Protein AF-A0AAV2KTB4-F1 (afdb_monomer)

Radius of gyration: 33.76 Å; Cα contacts (8 Å, |Δi|>4): 643; chains: 1; bounding box: 72×91×112 Å

Sequence (584 aa):
MHESVMQESAPVVGITVAIVSSLINGSTFVLQKKGILRSREKGASYLTDAVWWSGTLTMVIGQIGNFVAYNIAPAVIVTPLGALGVLFGSVLASWVLHEHLETLGKLGCVLCCSGAVVLIIHSPKAETVTSQLQLEERLSDPVVILYASLVTVALLVLIFWLSPVHGSSNIMVYVSICSLFGSFTVPCSKGLGLVAQEAFKLLQGSLTPLVRVLDQAELTLSMGQDRGKYDFYIGLGLAISSSIFIGGSFILKKKGLLRLARKGSMRAGQGGHAYLKEWLWWAGLLSMGAGEGANFAAYAFAPATLVTPLGALSVLVSAVLSSYFLSERLNLHGKLGCLLSILGSTTMVIHAPKEEEIDSLEDMNRKLIDPGFLFFAALVIVVALIFIFVVGPRHGQTNIMVYITICSVIGALSVSCVKGLGIAIKEAIAGKSVLGVPLAWFLLFALVACVSTQINYLNKALDIFNTSIVTPIYYVFFTTSVLTCSAILFKEWEHMGTGDIIGTLSGFLTIIVGIFLLHAFKDVNVSWSNLAVSIRKEERVSANGTAAHASYELLRNESMDDADREAGLPFDSVSRRNGAIVSS

Structure (mmCIF, N/CA/C/O backbone):
data_AF-A0AAV2KTB4-F1
#
_entry.id   AF-A0AAV2KTB4-F1
#
loop_
_atom_site.group_PDB
_atom_site.id
_atom_site.type_symbol
_atom_site.label_atom_id
_atom_site.label_alt_id
_atom_site.label_comp_id
_atom_site.label_asym_id
_atom_site.label_entity_id
_atom_site.label_seq_id
_atom_site.pdbx_PDB_ins_code
_atom_site.Cartn_x
_atom_site.Cartn_y
_atom_site.Cartn_z
_atom_site.occupancy
_atom_site.B_iso_or_equiv
_atom_site.auth_seq_id
_atom_site.auth_comp_id
_atom_site.auth_asym_id
_atom_site.auth_atom_id
_atom_site.pdbx_PDB_model_num
ATOM 1 N N . MET A 1 1 ? -23.845 -15.237 35.080 1.00 36.03 1 MET A N 1
ATOM 2 C CA . MET A 1 1 ? -23.930 -16.528 34.355 1.00 36.03 1 MET A CA 1
ATOM 3 C C . MET A 1 1 ? -23.344 -16.445 32.946 1.00 36.03 1 MET A C 1
ATOM 5 O O . MET A 1 1 ? -22.489 -17.260 32.638 1.00 36.03 1 MET A O 1
ATOM 9 N N . HIS A 1 2 ? -23.723 -15.472 32.103 1.00 32.16 2 HIS A N 1
ATOM 10 C CA . HIS A 1 2 ? -23.107 -15.340 30.768 1.00 32.16 2 HIS A CA 1
ATOM 11 C C . HIS A 1 2 ? -21.596 -15.027 30.830 1.00 32.16 2 HIS A C 1
ATOM 13 O O . HIS A 1 2 ? -20.807 -15.711 30.185 1.00 32.16 2 HIS A O 1
ATOM 19 N N . GLU A 1 3 ? -21.179 -14.071 31.668 1.00 32.00 3 GLU A N 1
ATOM 20 C CA . GLU A 1 3 ? -19.757 -13.724 31.855 1.00 32.00 3 GLU A CA 1
ATOM 21 C C . GLU A 1 3 ? -18.931 -14.889 32.418 1.00 32.00 3 GLU A C 1
ATOM 23 O O . GLU A 1 3 ? -17.846 -15.170 31.920 1.00 32.00 3 GLU A O 1
ATOM 28 N N . SER A 1 4 ? -19.467 -15.630 33.395 1.00 32.00 4 SER A N 1
ATOM 29 C CA . SER A 1 4 ? -18.789 -16.799 33.973 1.00 32.00 4 SER A CA 1
ATOM 30 C C . SER A 1 4 ? -18.555 -17.909 32.939 1.00 32.00 4 SER A C 1
ATOM 32 O O . SER A 1 4 ? -17.475 -18.489 32.916 1.00 32.00 4 SER A O 1
ATOM 34 N N . VAL A 1 5 ? -19.509 -18.145 32.028 1.00 38.44 5 VAL A N 1
ATOM 35 C CA . VAL A 1 5 ? -19.331 -19.094 30.909 1.00 38.44 5 VAL A CA 1
ATOM 36 C C . VAL A 1 5 ? -18.302 -18.574 29.897 1.00 38.44 5 VAL A C 1
ATOM 38 O O . VAL A 1 5 ? -17.475 -19.343 29.408 1.00 38.44 5 VAL A O 1
ATOM 41 N N . MET A 1 6 ? -18.281 -17.266 29.609 1.00 37.16 6 MET A N 1
ATOM 42 C CA . MET A 1 6 ? -17.234 -16.688 28.757 1.00 37.16 6 MET A CA 1
ATOM 43 C C . MET A 1 6 ? -15.839 -16.844 29.378 1.00 37.16 6 MET A C 1
ATOM 45 O O . MET A 1 6 ? -14.891 -17.175 28.662 1.00 37.16 6 MET A O 1
ATOM 49 N N . GLN A 1 7 ? -15.711 -16.678 30.695 1.00 40.78 7 GLN A N 1
ATOM 50 C CA . GLN A 1 7 ? -14.428 -16.750 31.394 1.00 40.78 7 GLN A CA 1
ATOM 51 C C . GLN A 1 7 ? -13.862 -18.181 31.479 1.00 40.78 7 GLN A C 1
ATOM 53 O O . GLN A 1 7 ? -12.645 -18.347 31.396 1.00 40.78 7 GLN A O 1
ATOM 58 N N . GLU A 1 8 ? -14.710 -19.216 31.524 1.00 45.75 8 GLU A N 1
ATOM 59 C CA . GLU A 1 8 ? -14.285 -20.615 31.325 1.00 45.75 8 GLU A CA 1
ATOM 60 C C . GLU A 1 8 ? -13.939 -20.934 29.858 1.00 45.75 8 GLU A C 1
ATOM 62 O O . GLU A 1 8 ? -13.061 -21.756 29.591 1.00 45.75 8 GLU A O 1
ATOM 67 N N . SER A 1 9 ? -14.585 -20.275 28.888 1.00 52.56 9 SER A N 1
ATOM 68 C CA . SER A 1 9 ? -14.352 -20.538 27.459 1.00 52.56 9 SER A CA 1
ATOM 69 C C . SER A 1 9 ? -13.025 -19.977 26.926 1.00 52.56 9 SER A C 1
ATOM 71 O O . SER A 1 9 ? -12.420 -20.572 26.030 1.00 52.56 9 SER A O 1
ATOM 73 N N . ALA A 1 10 ? -12.537 -18.856 27.473 1.00 56.66 10 ALA A N 1
ATOM 74 C CA . ALA A 1 10 ? -11.379 -18.145 26.925 1.00 56.66 10 ALA A CA 1
ATOM 75 C C . ALA A 1 10 ? -10.089 -19.000 26.863 1.00 56.66 10 ALA A C 1
ATOM 77 O O . ALA A 1 10 ? -9.483 -19.051 25.788 1.00 56.66 10 ALA A O 1
ATOM 78 N N . PRO A 1 11 ? -9.685 -19.758 27.908 1.00 64.44 11 PRO A N 1
ATOM 79 C CA . PRO A 1 11 ? -8.524 -20.648 27.823 1.00 64.44 11 PRO A CA 1
ATOM 80 C C . PRO A 1 11 ? -8.657 -21.710 26.722 1.00 64.44 11 PRO A C 1
ATOM 82 O O . PRO A 1 11 ? -7.682 -21.995 26.026 1.00 64.44 11 PRO A O 1
ATOM 85 N N . VAL A 1 12 ? -9.861 -22.258 26.518 1.00 75.44 12 VAL A N 1
ATOM 86 C CA . VAL A 1 12 ? -10.141 -23.275 25.488 1.00 75.44 12 VAL A CA 1
ATOM 87 C C . VAL A 1 12 ? -10.003 -22.682 24.085 1.00 75.44 12 VAL A C 1
ATOM 89 O O . VAL A 1 12 ? -9.394 -23.304 23.212 1.00 75.44 12 VAL A O 1
ATOM 92 N N . VAL A 1 13 ? -10.486 -21.452 23.872 1.00 76.00 13 VAL A N 1
ATOM 93 C CA . VAL A 1 13 ? -10.283 -20.711 22.617 1.00 76.00 13 VAL A CA 1
ATOM 94 C C . VAL A 1 13 ? -8.792 -20.468 22.373 1.00 76.00 13 VAL A C 1
ATOM 96 O O . VAL A 1 13 ? -8.296 -20.794 21.296 1.00 76.00 13 VAL A O 1
ATOM 99 N N . GLY A 1 14 ? -8.047 -19.978 23.369 1.00 78.88 14 GLY A N 1
ATOM 100 C CA . GLY A 1 14 ? -6.607 -19.725 23.239 1.00 78.88 14 GLY A CA 1
ATOM 101 C C . GLY A 1 14 ? -5.788 -20.986 22.931 1.00 78.88 14 GLY A C 1
ATOM 102 O O . GLY A 1 14 ? -4.911 -20.950 22.070 1.00 78.88 14 GLY A O 1
ATOM 103 N N . ILE A 1 15 ? -6.118 -22.120 23.560 1.00 83.19 15 ILE A N 1
ATOM 104 C CA . ILE A 1 15 ? -5.516 -23.436 23.274 1.00 83.19 15 ILE A CA 1
ATOM 105 C C . ILE A 1 15 ? -5.865 -23.910 21.855 1.00 83.19 15 ILE A C 1
ATOM 107 O O . ILE A 1 15 ? -4.987 -24.367 21.124 1.00 83.19 15 ILE A O 1
ATOM 111 N N . THR A 1 16 ? -7.122 -23.761 21.429 1.00 84.31 16 THR A N 1
ATOM 112 C CA . THR A 1 16 ? -7.564 -24.152 20.079 1.00 84.31 16 THR A CA 1
ATOM 113 C C . THR A 1 16 ? -6.836 -23.338 19.007 1.00 84.31 16 THR A C 1
ATOM 115 O O . THR A 1 16 ? -6.309 -23.904 18.047 1.00 84.31 16 THR A O 1
ATOM 118 N N . VAL A 1 17 ? -6.723 -22.020 19.205 1.00 87.31 17 VAL A N 1
ATOM 119 C CA . VAL A 1 17 ? -5.948 -21.133 18.327 1.00 87.31 17 VAL A CA 1
ATOM 120 C C . VAL A 1 17 ? -4.466 -21.522 18.335 1.00 87.31 17 VAL A C 1
ATOM 122 O O . VAL A 1 17 ? -3.881 -21.601 17.257 1.00 87.31 17 VAL A O 1
ATOM 125 N N . ALA A 1 18 ? -3.864 -21.841 19.489 1.00 86.44 18 ALA A N 1
ATOM 126 C CA . ALA A 1 18 ? -2.470 -22.299 19.569 1.00 86.44 18 ALA A CA 1
ATOM 127 C C . ALA A 1 18 ? -2.216 -23.563 18.731 1.00 86.44 18 ALA A C 1
ATOM 129 O O . ALA A 1 18 ? -1.242 -23.621 17.979 1.00 86.44 18 ALA A O 1
ATOM 130 N N . ILE A 1 19 ? -3.103 -24.561 18.821 1.00 89.62 19 ILE A N 1
ATOM 131 C CA . ILE A 1 19 ? -2.994 -25.818 18.067 1.00 89.62 19 ILE A CA 1
ATOM 132 C C . ILE A 1 19 ? -3.086 -25.543 16.563 1.00 89.62 19 ILE A C 1
ATOM 134 O O . ILE A 1 19 ? -2.169 -25.896 15.822 1.00 89.62 19 ILE A O 1
ATOM 138 N N . VAL A 1 20 ? -4.146 -24.863 16.110 1.00 90.62 20 VAL A N 1
ATOM 139 C CA . VAL A 1 20 ? -4.354 -24.549 14.684 1.00 90.62 20 VAL A CA 1
ATOM 140 C C . VAL A 1 20 ? -3.180 -23.741 14.123 1.00 90.62 20 VAL A C 1
ATOM 142 O O . VAL A 1 20 ? -2.635 -24.081 13.074 1.00 90.62 20 VAL A O 1
ATOM 145 N N . SER A 1 21 ? -2.722 -22.730 14.859 1.00 90.12 21 SER A N 1
ATOM 146 C CA . SER A 1 21 ? -1.587 -21.880 14.476 1.00 90.12 21 SER A CA 1
ATOM 147 C C . SER A 1 21 ? -0.270 -22.655 14.418 1.00 90.12 21 SER A C 1
ATOM 149 O O . SER A 1 21 ? 0.555 -22.413 13.536 1.00 90.12 21 SER A O 1
ATOM 151 N N . SER A 1 22 ? -0.075 -23.632 15.305 1.00 90.31 22 SER A N 1
ATOM 152 C CA . SER A 1 22 ? 1.102 -24.507 15.299 1.00 90.31 22 SER A CA 1
ATOM 153 C C . SER A 1 22 ? 1.103 -25.450 14.094 1.00 90.31 22 SER A C 1
ATOM 155 O O . SER A 1 22 ? 2.125 -25.561 13.421 1.00 90.31 22 SER A O 1
ATOM 157 N N . LEU A 1 23 ? -0.039 -26.058 13.748 1.00 91.06 23 LEU A N 1
ATOM 158 C CA . LEU A 1 23 ? -0.185 -26.882 12.537 1.00 91.06 23 LEU A CA 1
ATOM 159 C C . LEU A 1 23 ? 0.066 -26.056 11.261 1.00 91.06 23 LEU A C 1
ATOM 161 O O . LEU A 1 23 ? 0.829 -26.470 10.386 1.00 91.06 23 LEU A O 1
ATOM 165 N N . ILE A 1 24 ? -0.499 -24.847 11.192 1.00 90.06 24 ILE A N 1
ATOM 166 C CA . ILE A 1 24 ? -0.257 -23.871 10.119 1.00 90.06 24 ILE A CA 1
ATOM 167 C C . ILE A 1 24 ? 1.250 -23.589 9.988 1.00 90.06 24 ILE A C 1
ATOM 169 O O . ILE A 1 24 ? 1.822 -23.830 8.922 1.00 90.06 24 ILE A O 1
ATOM 173 N N . ASN A 1 25 ? 1.926 -23.199 11.077 1.00 85.94 25 ASN A N 1
ATOM 174 C CA . ASN A 1 25 ? 3.379 -22.983 11.093 1.00 85.94 25 ASN A CA 1
ATOM 175 C C . ASN A 1 25 ? 4.188 -24.229 10.687 1.00 85.94 25 ASN A C 1
ATOM 177 O O . ASN A 1 25 ? 5.215 -24.095 10.026 1.00 85.94 25 ASN A O 1
ATOM 181 N N . GLY A 1 26 ? 3.731 -25.434 11.038 1.00 85.88 26 GLY A N 1
ATOM 182 C CA . GLY A 1 26 ? 4.361 -26.694 10.633 1.00 85.88 26 GLY A CA 1
ATOM 183 C C . GLY A 1 26 ? 4.418 -26.882 9.116 1.00 85.88 26 GLY A C 1
ATOM 184 O O . GLY A 1 26 ? 5.420 -27.352 8.576 1.00 85.88 26 GLY A O 1
ATOM 185 N N . SER A 1 27 ? 3.370 -26.456 8.406 1.00 89.25 27 SER A N 1
ATOM 186 C CA . SER A 1 27 ? 3.309 -26.563 6.943 1.00 89.25 27 SER A CA 1
ATOM 187 C C . SER A 1 27 ? 4.191 -25.554 6.194 1.00 89.25 27 SER A C 1
ATOM 189 O O . SER A 1 27 ? 4.636 -25.854 5.083 1.00 89.25 27 SER A O 1
ATOM 191 N N . THR A 1 28 ? 4.519 -24.409 6.809 1.00 89.06 28 THR A N 1
ATOM 192 C CA . THR A 1 28 ? 5.397 -23.357 6.256 1.00 89.06 28 THR A CA 1
ATOM 193 C C . THR A 1 28 ? 6.671 -23.924 5.642 1.00 89.06 28 THR A C 1
ATOM 195 O O . THR A 1 28 ? 6.952 -23.694 4.465 1.00 89.06 28 THR A O 1
ATOM 198 N N . PHE A 1 29 ? 7.441 -24.682 6.430 1.00 84.19 29 PHE A N 1
ATOM 199 C CA . PHE A 1 29 ? 8.761 -25.162 6.024 1.00 84.19 29 PHE A CA 1
ATOM 200 C C . PHE A 1 29 ? 8.671 -26.164 4.871 1.00 84.19 29 PHE A C 1
ATOM 202 O O . PHE A 1 29 ? 9.509 -26.147 3.970 1.00 84.19 29 PHE A O 1
ATOM 209 N N . VAL A 1 30 ? 7.620 -26.988 4.853 1.00 89.12 30 VAL A N 1
ATOM 210 C CA . VAL A 1 30 ? 7.353 -27.964 3.787 1.00 89.12 30 VAL A CA 1
ATOM 211 C C . VAL A 1 30 ? 7.011 -27.257 2.475 1.00 89.12 30 VAL A C 1
ATOM 213 O O . VAL A 1 30 ? 7.569 -27.590 1.429 1.00 89.12 30 VAL A O 1
ATOM 216 N N . LEU A 1 31 ? 6.143 -26.242 2.524 1.00 89.38 31 LEU A N 1
ATOM 217 C CA . LEU A 1 31 ? 5.753 -25.445 1.359 1.00 89.38 31 LEU A CA 1
ATOM 218 C C . LEU A 1 31 ? 6.930 -24.616 0.821 1.00 89.38 31 LEU A C 1
ATOM 220 O O . LEU A 1 31 ? 7.226 -24.678 -0.373 1.00 89.38 31 LEU A O 1
ATOM 224 N N . GLN A 1 32 ? 7.674 -23.923 1.688 1.00 89.25 32 GLN A N 1
ATOM 225 C CA . GLN A 1 32 ? 8.874 -23.181 1.288 1.00 89.25 32 GLN A CA 1
ATOM 226 C C . GLN A 1 32 ? 9.933 -24.105 0.666 1.00 89.25 32 GLN A C 1
ATOM 228 O O . GLN A 1 32 ? 10.462 -23.793 -0.402 1.00 89.25 32 GLN A O 1
ATOM 233 N N . LYS A 1 33 ? 10.193 -25.278 1.261 1.00 87.12 33 LYS A N 1
ATOM 234 C CA . LYS A 1 33 ? 11.114 -26.282 0.707 1.00 87.12 33 LYS A CA 1
ATOM 235 C C . LYS A 1 33 ? 10.634 -26.819 -0.646 1.00 87.12 33 LYS A C 1
ATOM 237 O O . LYS A 1 33 ? 11.439 -26.909 -1.571 1.00 87.12 33 LYS A O 1
ATOM 242 N N . LYS A 1 34 ? 9.329 -27.073 -0.819 1.00 89.19 34 LYS A N 1
ATOM 243 C CA . LYS A 1 34 ? 8.748 -27.470 -2.116 1.00 89.19 34 LYS A CA 1
ATOM 244 C C . LYS A 1 34 ? 8.902 -26.380 -3.176 1.00 89.19 34 LYS A C 1
ATOM 246 O O . LYS A 1 34 ? 9.284 -26.687 -4.300 1.00 89.19 34 LYS A O 1
ATOM 251 N N . GLY A 1 35 ? 8.656 -25.117 -2.826 1.00 86.69 35 GLY A N 1
ATOM 252 C CA . GLY A 1 35 ? 8.866 -23.978 -3.724 1.00 86.69 35 GLY A CA 1
ATOM 253 C C . GLY A 1 35 ? 10.329 -23.826 -4.157 1.00 86.69 35 GLY A C 1
ATOM 254 O O . GLY A 1 35 ? 10.598 -23.604 -5.336 1.00 86.69 35 GLY A O 1
ATOM 255 N N . ILE A 1 36 ? 11.281 -24.031 -3.239 1.00 87.12 36 ILE A N 1
ATOM 256 C CA . ILE A 1 36 ? 12.723 -24.027 -3.543 1.00 87.12 36 ILE A CA 1
ATOM 257 C C . ILE A 1 36 ? 13.093 -25.159 -4.513 1.00 87.12 36 ILE A C 1
ATOM 259 O O . ILE A 1 36 ? 13.778 -24.898 -5.501 1.00 87.12 36 ILE A O 1
ATOM 263 N N . LEU A 1 37 ? 12.623 -26.390 -4.278 1.00 88.25 37 LEU A N 1
ATOM 264 C CA . LEU A 1 37 ? 12.896 -27.535 -5.160 1.00 88.25 37 LEU A CA 1
ATOM 265 C C . LEU A 1 37 ? 12.306 -27.329 -6.563 1.00 88.25 37 LEU A C 1
ATOM 267 O O . LEU A 1 37 ? 13.050 -27.362 -7.541 1.00 88.25 37 LEU A O 1
ATOM 271 N N . ARG A 1 38 ? 11.013 -26.983 -6.656 1.00 88.31 38 ARG A N 1
ATOM 272 C CA . ARG A 1 38 ? 10.335 -26.684 -7.933 1.00 88.31 38 ARG A CA 1
ATOM 273 C C . ARG A 1 38 ? 10.994 -25.552 -8.708 1.00 88.31 38 ARG A C 1
ATOM 275 O O . ARG A 1 38 ? 10.940 -25.538 -9.933 1.00 88.31 38 ARG A O 1
ATOM 282 N N . SER A 1 39 ? 11.574 -24.573 -8.017 1.00 85.62 39 SER A N 1
ATOM 283 C CA . SER A 1 39 ? 12.272 -23.480 -8.690 1.00 85.62 39 SER A CA 1
ATOM 284 C C . SER A 1 39 ? 13.673 -23.880 -9.154 1.00 85.62 39 SER A C 1
ATOM 286 O O . SER A 1 39 ? 14.070 -23.533 -10.264 1.00 85.62 39 SER A O 1
ATOM 288 N N . ARG A 1 40 ? 14.380 -24.714 -8.377 1.00 85.38 40 ARG A N 1
ATOM 289 C CA . ARG A 1 40 ? 15.660 -25.316 -8.780 1.00 85.38 40 ARG A CA 1
ATOM 290 C C . ARG A 1 40 ? 15.515 -26.180 -10.037 1.00 85.38 40 ARG A C 1
ATOM 292 O O . ARG A 1 40 ? 16.352 -26.071 -10.925 1.00 85.38 40 ARG A O 1
ATOM 299 N N . GLU A 1 41 ? 14.446 -26.971 -10.139 1.00 86.69 41 GLU A N 1
ATOM 300 C CA . GLU A 1 41 ? 14.091 -27.751 -11.341 1.00 86.69 41 GLU A CA 1
ATOM 301 C C . GLU A 1 41 ? 13.897 -26.862 -12.582 1.00 86.69 41 GLU A C 1
ATOM 303 O O . GLU A 1 41 ? 14.319 -27.220 -13.678 1.00 86.69 41 GLU A O 1
ATOM 308 N N . LYS A 1 42 ? 13.301 -25.676 -12.408 1.00 84.75 42 LYS A N 1
ATOM 309 C CA . LYS A 1 42 ? 13.067 -24.684 -13.475 1.00 84.75 42 LYS A CA 1
ATOM 310 C C . LYS A 1 42 ? 14.290 -23.815 -13.801 1.00 84.75 42 LYS A C 1
ATOM 312 O O . LYS A 1 42 ? 14.187 -22.951 -14.667 1.00 84.75 42 LYS A O 1
ATOM 317 N N . GLY A 1 43 ? 15.399 -23.950 -13.068 1.00 83.00 43 GLY A N 1
ATOM 318 C CA . GLY A 1 43 ? 16.527 -23.009 -13.126 1.00 83.00 43 GLY A CA 1
ATOM 319 C C . GLY A 1 43 ? 16.181 -21.581 -12.667 1.00 83.00 43 GLY A C 1
ATOM 320 O O . GLY A 1 43 ? 16.896 -20.638 -13.000 1.00 83.00 43 GLY A O 1
ATOM 321 N N . ALA A 1 44 ? 15.081 -21.408 -11.930 1.00 78.06 44 ALA A N 1
ATOM 322 C CA . ALA A 1 44 ? 14.514 -20.119 -11.550 1.00 78.06 44 ALA A CA 1
ATOM 323 C C . ALA A 1 44 ? 14.775 -19.769 -10.070 1.00 78.06 44 ALA A C 1
ATOM 325 O O . ALA A 1 44 ? 15.316 -20.553 -9.287 1.00 78.06 44 ALA A O 1
ATOM 326 N N . SER A 1 45 ? 14.382 -18.557 -9.670 1.00 76.38 45 SER A N 1
ATOM 327 C CA . SER A 1 45 ? 14.442 -18.124 -8.271 1.00 76.38 45 SER A CA 1
ATOM 328 C C . SER A 1 45 ? 13.302 -18.707 -7.447 1.00 76.38 45 SER A C 1
ATOM 330 O O . SER A 1 45 ? 12.144 -18.655 -7.856 1.00 76.38 45 SER A O 1
ATOM 332 N N . TYR A 1 46 ? 13.569 -19.172 -6.228 1.00 75.62 46 TYR A N 1
ATOM 333 C CA . TYR A 1 46 ? 12.496 -19.559 -5.304 1.00 75.62 46 TYR A CA 1
ATOM 334 C C . TYR A 1 46 ? 11.526 -18.398 -4.998 1.00 75.62 46 TYR A C 1
ATOM 336 O O . TYR A 1 46 ? 10.363 -18.646 -4.704 1.00 75.62 46 TYR A O 1
ATOM 344 N N . LEU A 1 47 ? 11.959 -17.137 -5.157 1.00 80.44 47 LEU A N 1
ATOM 345 C CA . LEU A 1 47 ? 11.107 -15.948 -5.018 1.00 80.44 47 LEU A CA 1
ATOM 346 C C . LEU A 1 47 ? 10.081 -15.778 -6.152 1.00 80.44 47 LEU A C 1
ATOM 348 O O . LEU A 1 47 ? 9.218 -14.909 -6.038 1.00 80.44 47 LEU A O 1
ATOM 352 N N . THR A 1 48 ? 10.157 -16.556 -7.237 1.00 76.31 48 THR A N 1
ATOM 353 C CA . THR A 1 48 ? 9.145 -16.562 -8.309 1.00 76.31 48 THR A CA 1
ATOM 354 C C . THR A 1 48 ? 8.232 -17.792 -8.275 1.00 76.31 48 THR A C 1
ATOM 356 O O . THR A 1 48 ? 7.270 -17.839 -9.040 1.00 76.31 48 THR A O 1
ATOM 359 N N . ASP A 1 49 ? 8.459 -18.773 -7.388 1.00 84.06 49 ASP A N 1
ATOM 360 C CA . ASP A 1 49 ? 7.537 -19.907 -7.239 1.00 84.06 49 ASP A CA 1
ATOM 361 C C . ASP A 1 49 ? 6.423 -19.591 -6.232 1.00 84.06 49 ASP A C 1
ATOM 363 O O . ASP A 1 49 ? 6.665 -19.313 -5.054 1.00 84.06 49 ASP A O 1
ATOM 367 N N . ALA A 1 50 ? 5.174 -19.680 -6.692 1.00 85.69 50 ALA A N 1
ATOM 368 C CA . ALA A 1 50 ? 3.995 -19.392 -5.880 1.00 85.69 50 ALA A CA 1
ATOM 369 C C . ALA A 1 50 ? 3.872 -20.281 -4.626 1.00 85.69 50 ALA A C 1
ATOM 371 O O . ALA A 1 50 ? 3.270 -19.848 -3.648 1.00 85.69 50 ALA A O 1
ATOM 372 N N . VAL A 1 51 ? 4.463 -21.486 -4.608 1.00 88.25 51 VAL A N 1
ATOM 373 C CA . VAL A 1 51 ? 4.421 -22.386 -3.437 1.00 88.25 51 VAL A CA 1
ATOM 374 C C . VAL A 1 51 ? 5.391 -21.929 -2.339 1.00 88.25 51 VAL A C 1
ATOM 376 O O . VAL A 1 51 ? 5.128 -22.131 -1.153 1.00 88.25 51 VAL A O 1
ATOM 379 N N . TRP A 1 52 ? 6.481 -21.240 -2.700 1.00 91.25 52 TRP A N 1
ATOM 380 C CA . TRP A 1 52 ? 7.334 -20.594 -1.701 1.00 91.25 52 TRP A CA 1
ATOM 381 C C . TRP A 1 52 ? 6.591 -19.436 -1.027 1.00 91.25 52 TRP A C 1
ATOM 383 O O . TRP A 1 52 ? 6.548 -19.356 0.201 1.00 91.25 52 TRP A O 1
ATOM 393 N N . TRP A 1 53 ? 5.933 -18.588 -1.824 1.00 88.06 53 TRP A N 1
ATOM 394 C CA . TRP A 1 53 ? 5.110 -17.493 -1.307 1.00 88.06 53 TRP A CA 1
ATOM 395 C C . TRP A 1 53 ? 3.896 -17.970 -0.513 1.00 88.06 53 TRP A C 1
ATOM 397 O O . TRP A 1 53 ? 3.593 -17.355 0.507 1.00 88.06 53 TRP A O 1
ATOM 407 N N . SER A 1 54 ? 3.245 -19.075 -0.898 1.00 87.31 54 SER A N 1
ATOM 408 C CA . SER A 1 54 ? 2.162 -19.642 -0.089 1.00 87.31 54 SER A CA 1
ATOM 409 C C . SER A 1 54 ? 2.682 -20.082 1.278 1.00 87.31 54 SER A C 1
ATOM 411 O O . SER A 1 54 ? 2.086 -19.709 2.277 1.00 87.31 54 SER A O 1
ATOM 413 N N . GLY A 1 55 ? 3.836 -20.760 1.350 1.00 86.50 55 GLY A N 1
ATOM 414 C CA . GLY A 1 55 ? 4.475 -21.095 2.628 1.00 86.50 55 GLY A CA 1
ATOM 415 C C . GLY A 1 55 ? 4.806 -19.863 3.480 1.00 86.50 55 GLY A C 1
ATOM 416 O O . GLY A 1 55 ? 4.531 -19.850 4.676 1.00 86.50 55 GLY A O 1
ATOM 417 N N . THR A 1 56 ? 5.322 -18.794 2.869 1.00 85.25 56 THR A N 1
ATOM 418 C CA . THR A 1 56 ? 5.600 -17.519 3.557 1.00 85.25 56 THR A CA 1
ATOM 419 C C . THR A 1 56 ? 4.326 -16.822 4.060 1.00 85.25 56 THR A C 1
ATOM 421 O O . THR A 1 56 ? 4.324 -16.290 5.167 1.00 85.25 56 THR A O 1
ATOM 424 N N . LEU A 1 57 ? 3.219 -16.862 3.310 1.00 85.06 57 LEU A N 1
ATOM 425 C CA . LEU A 1 57 ? 1.917 -16.359 3.767 1.00 85.06 57 LEU A CA 1
ATOM 426 C C . LEU A 1 57 ? 1.367 -17.200 4.931 1.00 85.06 57 LEU A C 1
ATOM 428 O O . LEU A 1 57 ? 0.915 -16.653 5.937 1.00 85.06 57 LEU A O 1
ATOM 432 N N . THR A 1 58 ? 1.459 -18.527 4.826 1.00 85.81 58 THR A N 1
ATOM 433 C CA . THR A 1 58 ? 1.074 -19.470 5.882 1.00 85.81 58 THR A CA 1
ATOM 434 C C . THR A 1 58 ? 1.868 -19.226 7.170 1.00 85.81 58 THR A C 1
ATOM 436 O O . THR A 1 58 ? 1.282 -19.241 8.251 1.00 85.81 58 THR A O 1
ATOM 439 N N . MET A 1 59 ? 3.159 -18.884 7.071 1.00 88.75 59 MET A N 1
ATOM 440 C CA . MET A 1 59 ? 3.976 -18.460 8.214 1.00 88.75 59 MET A CA 1
ATOM 441 C C . MET A 1 59 ? 3.395 -17.233 8.918 1.00 88.75 59 MET A C 1
ATOM 443 O O . MET A 1 59 ? 3.238 -17.246 10.134 1.00 88.75 59 MET A O 1
ATOM 447 N N . VAL A 1 60 ? 3.051 -16.179 8.170 1.00 83.69 60 VAL A N 1
ATOM 448 C CA . VAL A 1 60 ? 2.494 -14.942 8.745 1.00 83.69 60 VAL A CA 1
ATOM 449 C C . VAL A 1 60 ? 1.175 -15.225 9.468 1.00 83.69 60 VAL A C 1
ATOM 451 O O . VAL A 1 60 ? 1.009 -14.805 10.612 1.00 83.69 60 VAL A O 1
ATOM 454 N N . ILE A 1 61 ? 0.279 -16.007 8.857 1.00 83.81 61 ILE A N 1
ATOM 455 C CA . ILE A 1 61 ? -0.993 -16.422 9.473 1.00 83.81 61 ILE A CA 1
ATOM 456 C C . ILE A 1 61 ? -0.739 -17.211 10.770 1.00 83.81 61 ILE A C 1
ATOM 458 O O . ILE A 1 61 ? -1.344 -16.917 11.801 1.00 83.81 61 ILE A O 1
ATOM 462 N N . GLY A 1 62 ? 0.194 -18.168 10.750 1.00 85.25 62 GLY A N 1
ATOM 463 C CA . GLY A 1 62 ? 0.555 -18.967 11.923 1.00 85.25 62 GLY A CA 1
ATOM 464 C C . GLY A 1 62 ? 1.211 -18.158 13.046 1.00 85.25 62 GLY A C 1
ATOM 465 O O . GLY A 1 62 ? 1.005 -18.464 14.220 1.00 85.25 62 GLY A O 1
ATOM 466 N N . GLN A 1 63 ? 1.990 -17.120 12.734 1.00 85.69 63 GLN A N 1
ATOM 467 C CA . GLN A 1 63 ? 2.576 -16.244 13.755 1.00 85.69 63 GLN A CA 1
ATOM 468 C C . GLN A 1 63 ? 1.544 -15.276 14.352 1.00 85.69 63 GLN A C 1
ATOM 470 O O . GLN A 1 63 ? 1.534 -15.089 15.567 1.00 85.69 63 GLN A O 1
ATOM 475 N N . ILE A 1 64 ? 0.625 -14.731 13.544 1.00 82.62 64 ILE A N 1
ATOM 476 C CA . ILE A 1 64 ? -0.501 -13.915 14.037 1.00 82.62 64 ILE A CA 1
ATOM 477 C C . ILE A 1 64 ? -1.394 -14.746 14.967 1.00 82.62 64 ILE A C 1
ATOM 479 O O . ILE A 1 64 ? -1.731 -14.302 16.064 1.00 82.62 64 ILE A O 1
ATOM 483 N N . GLY A 1 65 ? -1.729 -15.977 14.575 1.00 81.31 65 GLY A N 1
ATOM 484 C CA . GLY A 1 65 ? -2.507 -16.883 15.414 1.00 81.31 65 GLY A CA 1
ATOM 485 C C . GLY A 1 65 ? -1.794 -17.250 16.724 1.00 81.31 65 GLY A C 1
ATOM 486 O O . GLY A 1 65 ? -2.405 -17.186 17.789 1.00 81.31 65 GLY A O 1
ATOM 487 N N . ASN A 1 66 ? -0.480 -17.510 16.695 1.00 85.56 66 ASN A N 1
ATOM 488 C CA . ASN A 1 66 ? 0.310 -17.697 17.919 1.00 85.56 66 ASN A CA 1
ATOM 489 C C . ASN A 1 66 ? 0.312 -16.444 18.815 1.00 85.56 66 ASN A C 1
ATOM 491 O O . ASN A 1 66 ? 0.163 -16.571 20.028 1.00 85.56 66 ASN A O 1
ATOM 495 N N . PHE A 1 67 ? 0.438 -15.238 18.251 1.00 84.31 67 PHE A N 1
ATOM 496 C CA . PHE A 1 67 ? 0.354 -13.979 19.005 1.00 84.31 67 PHE A CA 1
ATOM 497 C C . PHE A 1 67 ? -1.008 -13.808 19.701 1.00 84.31 67 PHE A C 1
ATOM 499 O O . PHE A 1 67 ? -1.063 -13.415 20.869 1.00 84.31 67 PHE A O 1
ATOM 506 N N . VAL A 1 68 ? -2.106 -14.155 19.020 1.00 81.19 68 VAL A N 1
ATOM 507 C CA . VAL A 1 68 ? -3.454 -14.177 19.611 1.00 81.19 68 VAL A CA 1
ATOM 508 C C . VAL A 1 68 ? -3.538 -15.223 20.729 1.00 81.19 68 VAL A C 1
ATOM 510 O O . VAL A 1 68 ? -3.979 -14.905 21.833 1.00 81.19 68 VAL A O 1
ATOM 513 N N . ALA A 1 69 ? -3.042 -16.442 20.499 1.00 81.88 69 ALA A N 1
ATOM 514 C CA . ALA A 1 69 ? -3.023 -17.502 21.506 1.00 81.88 69 ALA A CA 1
ATOM 515 C C . ALA A 1 69 ? -2.239 -17.110 22.770 1.00 81.88 69 ALA A C 1
ATOM 517 O O . ALA A 1 69 ? -2.746 -17.294 23.875 1.00 81.88 69 ALA A O 1
ATOM 518 N N . TYR A 1 70 ? -1.054 -16.502 22.632 1.00 80.75 70 TYR A N 1
ATOM 519 C CA . TYR A 1 70 ? -0.262 -16.004 23.766 1.00 80.75 70 TYR A CA 1
ATOM 520 C C . TYR A 1 70 ? -0.960 -14.905 24.570 1.00 80.75 70 TYR A C 1
ATOM 522 O O . TYR A 1 70 ? -0.628 -14.704 25.740 1.00 80.75 70 TYR A O 1
ATOM 530 N N . ASN A 1 71 ? -1.919 -14.189 23.983 1.00 78.56 71 ASN A N 1
ATOM 531 C CA . ASN A 1 71 ? -2.677 -13.155 24.679 1.00 78.56 71 ASN A CA 1
ATOM 532 C C . ASN A 1 71 ? -3.978 -13.670 25.309 1.00 78.56 71 ASN A C 1
ATOM 534 O O . ASN A 1 71 ? -4.377 -13.141 26.342 1.00 78.56 71 ASN A O 1
ATOM 538 N N . ILE A 1 72 ? -4.567 -14.745 24.775 1.00 75.25 72 ILE A N 1
ATOM 539 C CA . ILE A 1 72 ? -5.783 -15.378 25.316 1.00 75.25 72 ILE A CA 1
ATOM 540 C C . ILE A 1 72 ? -5.473 -16.472 26.362 1.00 75.25 72 ILE A C 1
ATOM 542 O O . ILE A 1 72 ? -6.235 -16.638 27.311 1.00 75.25 72 ILE A O 1
ATOM 546 N N . ALA A 1 73 ? -4.364 -17.210 26.230 1.00 75.69 73 ALA A N 1
ATOM 547 C CA . ALA A 1 73 ? -4.008 -18.336 27.102 1.00 75.69 73 ALA A CA 1
ATOM 548 C C . ALA A 1 73 ? -2.623 -18.174 27.778 1.00 75.69 73 ALA A C 1
ATOM 550 O O . ALA A 1 73 ? -1.785 -17.390 27.320 1.00 75.69 73 ALA A O 1
ATOM 551 N N . PRO A 1 74 ? -2.341 -18.909 28.877 1.00 74.69 74 PRO A N 1
ATOM 552 C CA . PRO A 1 74 ? -1.035 -18.886 29.536 1.00 74.69 74 PRO A CA 1
ATOM 553 C C . PRO A 1 74 ? 0.091 -19.369 28.615 1.00 74.69 74 PRO A C 1
ATOM 555 O O . PRO A 1 74 ? 0.014 -20.451 28.030 1.00 74.69 74 PRO A O 1
ATOM 558 N N . ALA A 1 75 ? 1.186 -18.610 28.539 1.00 75.25 75 ALA A N 1
ATOM 559 C CA . ALA A 1 75 ? 2.310 -18.926 27.653 1.00 75.25 75 ALA A CA 1
ATOM 560 C C . ALA A 1 75 ? 2.975 -20.285 27.955 1.00 75.25 75 ALA A C 1
ATOM 562 O O . ALA A 1 75 ? 3.492 -20.928 27.043 1.00 75.25 75 ALA A O 1
ATOM 563 N N . VAL A 1 76 ? 2.904 -20.752 29.208 1.00 75.69 76 VAL A N 1
ATOM 564 C CA . VAL A 1 76 ? 3.396 -22.074 29.646 1.00 75.69 76 VAL A CA 1
ATOM 565 C C . VAL A 1 76 ? 2.607 -23.230 29.007 1.00 75.69 76 VAL A C 1
ATOM 567 O O . VAL A 1 76 ? 3.161 -24.303 28.810 1.00 75.69 76 VAL A O 1
ATOM 570 N N . ILE A 1 77 ? 1.348 -23.001 28.612 1.00 80.06 77 ILE A N 1
ATOM 571 C CA . ILE A 1 77 ? 0.510 -23.973 27.887 1.00 80.06 77 ILE A CA 1
ATOM 572 C C . ILE A 1 77 ? 0.643 -23.777 26.369 1.00 80.06 77 ILE A C 1
ATOM 574 O O . ILE A 1 77 ? 0.739 -24.750 25.626 1.00 80.06 77 ILE A O 1
ATOM 578 N N . VAL A 1 78 ? 0.691 -22.527 25.893 1.00 82.81 78 VAL A N 1
ATOM 579 C CA . VAL A 1 78 ? 0.784 -22.211 24.453 1.00 82.81 78 VAL A CA 1
ATOM 580 C C . VAL A 1 78 ? 2.122 -22.654 23.847 1.00 82.81 78 VAL A C 1
ATOM 582 O O . VAL A 1 78 ? 2.136 -23.187 22.739 1.00 82.81 78 VAL A O 1
ATOM 585 N N . THR A 1 79 ? 3.243 -22.489 24.560 1.00 83.38 79 THR A N 1
ATOM 586 C CA . THR A 1 79 ? 4.580 -22.775 24.000 1.00 83.38 79 THR A CA 1
ATOM 587 C C . THR A 1 79 ? 4.798 -24.273 23.716 1.00 83.38 79 THR A C 1
ATOM 589 O O . THR A 1 79 ? 5.210 -24.595 22.600 1.00 83.38 79 THR A O 1
ATOM 592 N N . PRO A 1 80 ? 4.475 -25.220 24.629 1.00 84.44 80 PRO A N 1
ATOM 593 C CA . PRO A 1 80 ? 4.586 -26.654 24.344 1.00 84.44 80 PRO A CA 1
ATOM 594 C C . PRO A 1 80 ? 3.700 -27.137 23.188 1.00 84.44 80 PRO A C 1
ATOM 596 O O . PRO A 1 80 ? 4.101 -28.043 22.460 1.00 84.44 80 PRO A O 1
ATOM 599 N N . LEU A 1 81 ? 2.533 -26.518 22.956 1.00 84.88 81 LEU A N 1
ATOM 600 C CA . LEU A 1 81 ? 1.659 -26.861 21.821 1.00 84.88 81 LEU A CA 1
ATOM 601 C C . LEU A 1 81 ? 2.321 -26.583 20.458 1.00 84.88 81 LEU A C 1
ATOM 603 O O . LEU A 1 81 ? 1.989 -27.251 19.477 1.00 84.88 81 LEU A O 1
ATOM 607 N N . GLY A 1 82 ? 3.334 -25.707 20.409 1.00 82.75 82 GLY A N 1
ATOM 608 C CA . GLY A 1 82 ? 4.194 -25.502 19.238 1.00 82.75 82 GLY A CA 1
ATOM 609 C C . GLY A 1 82 ? 4.873 -26.780 18.728 1.00 82.75 82 GLY A C 1
ATOM 610 O O . GLY A 1 82 ? 5.099 -26.914 17.523 1.00 82.75 82 GLY A O 1
ATOM 611 N N . ALA A 1 83 ? 5.118 -27.765 19.604 1.00 80.25 83 ALA A N 1
ATOM 612 C CA . ALA A 1 83 ? 5.652 -29.074 19.224 1.00 80.25 83 ALA A CA 1
ATOM 613 C C . ALA A 1 83 ? 4.762 -29.797 18.196 1.00 80.25 83 ALA A C 1
ATOM 615 O O . ALA A 1 83 ? 5.279 -30.452 17.291 1.00 80.25 83 ALA A O 1
ATOM 616 N N . LEU A 1 84 ? 3.435 -29.619 18.263 1.00 83.69 84 LEU A N 1
ATOM 617 C CA . LEU A 1 84 ? 2.485 -30.218 17.317 1.00 83.69 84 LEU A CA 1
ATOM 618 C C . LEU A 1 84 ? 2.730 -29.752 15.873 1.00 83.69 84 LEU A C 1
ATOM 620 O O . LEU A 1 84 ? 2.528 -30.520 14.933 1.00 83.69 84 LEU A O 1
ATOM 624 N N . GLY A 1 85 ? 3.234 -28.527 15.692 1.00 84.06 85 GLY A N 1
ATOM 625 C CA . GLY A 1 85 ? 3.654 -28.016 14.389 1.00 84.06 85 GLY A CA 1
ATOM 626 C C . GLY A 1 85 ? 4.848 -28.772 13.804 1.00 84.06 85 GLY A C 1
ATOM 627 O O . GLY A 1 85 ? 4.879 -29.034 12.604 1.00 84.06 85 GLY A O 1
ATOM 628 N N . VAL A 1 86 ? 5.800 -29.196 14.640 1.00 81.94 86 VAL A N 1
ATOM 629 C CA . VAL A 1 86 ? 6.969 -29.982 14.206 1.00 81.94 86 VAL A CA 1
ATOM 630 C C . VAL A 1 86 ? 6.544 -31.382 13.750 1.00 81.94 86 VAL A C 1
ATOM 632 O O . VAL A 1 86 ? 6.998 -31.851 12.707 1.00 81.94 86 VAL A O 1
ATOM 635 N N . LEU A 1 87 ? 5.621 -32.018 14.482 1.00 83.38 87 LEU A N 1
ATOM 636 C CA . LEU A 1 87 ? 5.037 -33.317 14.117 1.00 83.38 87 LEU A CA 1
ATOM 637 C C . LEU A 1 87 ? 4.276 -33.240 12.790 1.00 83.38 87 LEU A C 1
ATOM 639 O O . LEU A 1 87 ? 4.472 -34.058 11.895 1.00 83.38 87 LEU A O 1
ATOM 643 N N . PHE A 1 88 ? 3.407 -32.237 12.653 1.00 86.81 88 PHE A N 1
ATOM 644 C CA . PHE A 1 88 ? 2.617 -32.054 11.443 1.00 86.81 88 PHE A CA 1
ATOM 645 C C . PHE A 1 88 ? 3.501 -31.705 10.244 1.00 86.81 88 PHE A C 1
ATOM 647 O O . PHE A 1 88 ? 3.309 -32.260 9.168 1.00 86.81 88 PHE A O 1
ATOM 654 N N . GLY A 1 89 ? 4.523 -30.866 10.438 1.00 85.19 89 GLY A N 1
ATOM 655 C CA . GLY A 1 89 ? 5.524 -30.561 9.420 1.00 85.19 89 GLY A CA 1
ATOM 656 C C . GLY A 1 89 ? 6.307 -31.793 8.954 1.00 85.19 89 GLY A C 1
ATOM 657 O O . GLY A 1 89 ? 6.526 -31.944 7.754 1.00 85.19 89 GLY A O 1
ATOM 658 N N . SER A 1 90 ? 6.682 -32.712 9.852 1.00 82.00 90 SER A N 1
ATOM 659 C CA . SER A 1 90 ? 7.423 -33.926 9.471 1.00 82.00 90 SER A CA 1
ATOM 660 C C . SER A 1 90 ? 6.544 -34.954 8.741 1.00 82.00 90 SER A C 1
ATOM 662 O O . SER A 1 90 ? 6.961 -35.509 7.721 1.00 82.00 90 SER A O 1
ATOM 664 N N . VAL A 1 91 ? 5.294 -35.147 9.180 1.00 85.00 91 VAL A N 1
ATOM 665 C CA . VAL A 1 91 ? 4.298 -35.974 8.471 1.00 85.00 91 VAL A CA 1
ATOM 666 C C . VAL A 1 91 ? 3.967 -35.377 7.099 1.00 85.00 91 VAL A C 1
ATOM 668 O O . VAL A 1 91 ? 3.942 -36.094 6.097 1.00 85.00 91 VAL A O 1
ATOM 671 N N . LEU A 1 92 ? 3.772 -34.058 7.026 1.00 86.56 92 LEU A N 1
ATOM 672 C CA . LEU A 1 92 ? 3.480 -33.364 5.776 1.00 86.56 92 LEU A CA 1
ATOM 673 C C . LEU A 1 92 ? 4.683 -33.396 4.821 1.00 86.56 92 LEU A C 1
ATOM 675 O O . LEU A 1 92 ? 4.473 -33.578 3.628 1.00 86.56 92 LEU A O 1
ATOM 679 N N . ALA A 1 93 ? 5.928 -33.308 5.303 1.00 84.50 93 ALA A N 1
ATOM 680 C CA . ALA A 1 93 ? 7.125 -33.493 4.475 1.00 84.50 93 ALA A CA 1
ATOM 681 C C . ALA A 1 93 ? 7.163 -34.886 3.819 1.00 84.50 93 ALA A C 1
ATOM 683 O O . ALA A 1 93 ? 7.363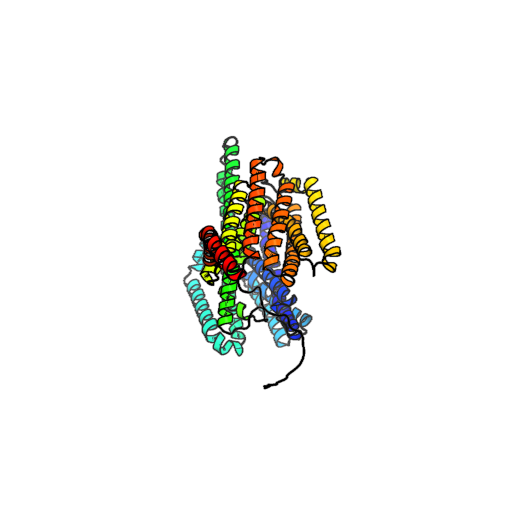 -34.990 2.608 1.00 84.50 93 ALA A O 1
ATOM 684 N N . SER A 1 94 ? 6.867 -35.942 4.583 1.00 85.69 94 SER A N 1
ATOM 685 C CA . SER A 1 94 ? 6.772 -37.316 4.067 1.00 85.69 94 SER A CA 1
ATOM 686 C C . SER A 1 94 ? 5.742 -37.451 2.932 1.00 85.69 94 SER A C 1
ATOM 688 O O . SER A 1 94 ? 5.997 -38.128 1.939 1.00 85.69 94 SER A O 1
ATOM 690 N N . TRP A 1 95 ? 4.603 -36.751 3.013 1.00 85.19 95 TRP A N 1
ATOM 691 C CA . TRP A 1 95 ? 3.569 -36.788 1.967 1.00 85.19 95 TRP A CA 1
ATOM 692 C C . TRP A 1 95 ? 3.830 -35.839 0.781 1.00 85.19 95 TRP A C 1
ATOM 694 O O . TRP A 1 95 ? 3.587 -36.194 -0.370 1.00 85.19 95 TRP A O 1
ATOM 704 N N . VAL A 1 96 ? 4.324 -34.626 1.046 1.00 86.69 96 VAL A N 1
ATOM 705 C CA . VAL A 1 96 ? 4.387 -33.506 0.085 1.00 86.69 96 VAL A CA 1
ATOM 706 C C . VAL A 1 96 ? 5.744 -33.391 -0.618 1.00 86.69 96 VAL A C 1
ATOM 708 O O . VAL A 1 96 ? 5.805 -32.829 -1.717 1.00 86.69 96 VAL A O 1
ATOM 711 N N . LEU A 1 97 ? 6.811 -33.908 -0.004 1.00 86.88 97 LEU A N 1
ATOM 712 C CA . LEU A 1 97 ? 8.186 -33.931 -0.524 1.00 86.88 97 LEU A CA 1
ATOM 713 C C . LEU A 1 97 ? 8.714 -35.360 -0.759 1.00 86.88 97 LEU A C 1
ATOM 715 O O . LEU A 1 97 ? 9.809 -35.507 -1.291 1.00 86.88 97 LEU A O 1
ATOM 719 N N . HIS A 1 98 ? 7.952 -36.392 -0.372 1.00 85.25 98 HIS A N 1
ATOM 720 C CA . HIS A 1 98 ? 8.350 -37.809 -0.406 1.00 85.25 98 HIS A CA 1
ATOM 721 C C . HIS A 1 98 ? 9.594 -38.136 0.447 1.00 85.25 98 HIS A C 1
ATOM 723 O O . HIS A 1 98 ? 10.349 -39.060 0.153 1.00 85.25 98 HIS A O 1
ATOM 729 N N . GLU A 1 99 ? 9.804 -37.387 1.534 1.00 85.56 99 GLU A N 1
ATOM 730 C CA . GLU A 1 99 ? 10.952 -37.560 2.430 1.00 85.56 99 GLU A CA 1
ATOM 731 C C . GLU A 1 99 ? 10.659 -38.583 3.536 1.00 85.56 99 GLU A C 1
ATOM 733 O O . GLU A 1 99 ? 9.917 -38.314 4.483 1.00 85.56 99 GLU A O 1
ATOM 738 N N . HIS A 1 100 ? 11.254 -39.774 3.434 1.00 81.88 100 HIS A N 1
ATOM 739 C CA . HIS A 1 100 ? 11.044 -40.841 4.410 1.00 81.88 100 HIS A CA 1
ATOM 740 C C . HIS A 1 100 ? 11.631 -40.506 5.790 1.00 81.88 100 HIS A C 1
ATOM 742 O O . HIS A 1 100 ? 12.842 -40.416 5.975 1.00 81.88 100 HIS A O 1
ATOM 748 N N . LEU A 1 101 ? 10.752 -40.418 6.791 1.00 74.75 101 LEU A N 1
ATOM 749 C CA . LEU A 1 101 ? 11.118 -40.332 8.206 1.00 74.75 101 LEU A CA 1
ATOM 750 C C . LEU A 1 101 ? 11.867 -41.593 8.674 1.00 74.75 101 LEU A C 1
ATOM 752 O O . LEU A 1 101 ? 11.272 -42.668 8.834 1.00 74.75 101 LEU A O 1
ATOM 756 N N . GLU A 1 102 ? 13.160 -41.442 8.957 1.00 80.44 102 GLU A N 1
ATOM 757 C CA . GLU A 1 102 ? 13.983 -42.453 9.624 1.00 80.44 102 GLU A CA 1
ATOM 758 C C . GLU A 1 102 ? 13.443 -42.816 11.018 1.00 80.44 102 GLU A C 1
ATOM 760 O O . GLU A 1 102 ? 12.737 -42.039 11.670 1.00 80.44 102 GLU A O 1
ATOM 765 N N . THR A 1 103 ? 13.816 -43.996 11.518 1.00 81.62 103 THR A N 1
ATOM 766 C CA . THR A 1 103 ? 13.411 -44.494 12.844 1.00 81.62 103 THR A CA 1
ATOM 767 C C . THR A 1 103 ? 13.813 -43.541 13.975 1.00 81.62 103 THR A C 1
ATOM 769 O O . THR A 1 103 ? 13.034 -43.337 14.906 1.00 81.62 103 THR A O 1
ATOM 772 N N . LEU A 1 104 ? 14.974 -42.883 13.864 1.00 76.44 104 LEU A N 1
ATOM 773 C CA . LEU A 1 104 ? 15.430 -41.881 14.832 1.00 76.44 104 LEU A CA 1
ATOM 774 C C . LEU A 1 104 ? 14.551 -40.616 14.812 1.00 76.44 104 LEU A C 1
ATOM 776 O O . LEU A 1 104 ? 14.186 -40.104 15.868 1.00 76.44 104 LEU A O 1
ATOM 780 N N . GLY A 1 105 ? 14.136 -40.155 13.627 1.00 73.88 105 GLY A N 1
ATOM 781 C CA . GLY A 1 105 ? 13.211 -39.024 13.479 1.00 73.88 105 GLY A CA 1
ATOM 782 C C . GLY A 1 105 ? 11.816 -39.320 14.040 1.00 73.88 105 GLY A C 1
ATOM 783 O O . GLY A 1 105 ? 11.213 -38.464 14.687 1.00 73.88 105 GLY A O 1
ATOM 784 N N . LYS A 1 106 ? 11.328 -40.558 13.873 1.00 78.44 106 LYS A N 1
ATOM 785 C CA . LYS A 1 106 ? 10.075 -41.038 14.488 1.00 78.44 106 LYS A CA 1
ATOM 786 C C . LYS A 1 106 ? 10.165 -41.055 16.018 1.00 78.44 106 LYS A C 1
ATOM 788 O O . LYS A 1 106 ? 9.254 -40.562 16.678 1.00 78.44 106 LYS A O 1
ATOM 793 N N . LEU A 1 107 ? 11.273 -41.550 16.577 1.00 84.00 107 LEU A N 1
ATOM 794 C CA . LEU A 1 107 ? 11.529 -41.515 18.022 1.00 84.00 107 LEU A CA 1
ATOM 795 C C . LEU A 1 107 ? 11.596 -40.071 18.549 1.00 84.00 107 LEU A C 1
ATOM 797 O O . LEU A 1 107 ? 10.972 -39.762 19.561 1.00 84.00 107 LEU A O 1
ATOM 801 N N . GLY A 1 108 ? 12.281 -39.174 17.833 1.00 80.94 108 GLY A N 1
ATOM 802 C CA . GLY A 1 108 ? 12.340 -37.746 18.157 1.00 80.94 108 GLY A CA 1
ATOM 803 C C . GLY A 1 108 ? 10.964 -37.073 18.170 1.00 80.94 108 GLY A C 1
ATOM 804 O O . GLY A 1 108 ? 10.674 -36.299 19.078 1.00 80.94 108 GLY A O 1
ATOM 805 N N . CYS A 1 109 ? 10.081 -37.425 17.228 1.00 78.94 109 CYS A N 1
ATOM 806 C CA . CYS A 1 109 ? 8.688 -36.971 17.233 1.00 78.94 109 CYS A CA 1
ATOM 807 C C . CYS A 1 109 ? 7.954 -37.427 18.507 1.00 78.94 109 CYS A C 1
ATOM 809 O O . CYS A 1 109 ? 7.385 -36.593 19.206 1.00 78.94 109 CYS A O 1
ATOM 811 N N . VAL A 1 110 ? 8.024 -38.717 18.861 1.00 81.25 110 VAL A N 1
ATOM 812 C CA . VAL A 1 110 ? 7.386 -39.262 20.079 1.00 81.25 110 VAL A CA 1
ATOM 813 C C . VAL A 1 110 ? 7.919 -38.596 21.354 1.00 81.25 110 VAL A C 1
ATOM 815 O O . VAL A 1 110 ? 7.128 -38.215 22.215 1.00 81.25 110 VAL A O 1
ATOM 818 N N . LEU A 1 111 ? 9.236 -38.389 21.455 1.00 84.19 111 LEU A N 1
ATOM 819 C CA . LEU A 1 111 ? 9.862 -37.697 22.588 1.00 84.19 111 LEU A CA 1
ATOM 820 C C . LEU A 1 111 ? 9.431 -36.225 22.689 1.00 84.19 111 LEU A C 1
ATOM 822 O O . LEU A 1 111 ? 9.247 -35.709 23.793 1.00 84.19 111 LEU A O 1
ATOM 826 N N . CYS A 1 112 ? 9.222 -35.555 21.552 1.00 80.56 112 CYS A N 1
ATOM 827 C CA . CYS A 1 112 ? 8.708 -34.188 21.512 1.00 80.56 112 CYS A CA 1
ATOM 828 C C . CYS A 1 112 ? 7.239 -34.124 21.979 1.00 80.56 112 CYS A C 1
ATOM 830 O O . CYS A 1 112 ? 6.900 -33.253 22.782 1.00 80.56 112 CYS A O 1
ATOM 832 N N . CYS A 1 113 ? 6.397 -35.095 21.588 1.00 80.31 113 CYS A N 1
ATOM 833 C CA . CYS A 1 113 ? 5.040 -35.252 22.129 1.00 80.31 113 CYS A CA 1
ATOM 834 C C . CYS A 1 113 ? 5.054 -35.404 23.655 1.00 80.31 113 CYS A C 1
ATOM 836 O O . CYS A 1 113 ? 4.366 -34.665 24.358 1.00 80.31 113 CYS A O 1
ATOM 838 N N . SER A 1 114 ? 5.832 -36.361 24.178 1.00 84.06 114 SER A N 1
ATOM 839 C CA . SER A 1 114 ? 5.852 -36.648 25.615 1.00 84.06 114 SER A CA 1
ATOM 840 C C . SER A 1 114 ? 6.426 -35.485 26.419 1.00 84.06 114 SER A C 1
ATOM 842 O O . SER A 1 114 ? 5.879 -35.155 27.466 1.00 84.06 114 SER A O 1
ATOM 844 N N . GLY A 1 115 ? 7.469 -34.814 25.916 1.00 82.94 115 GLY A N 1
ATOM 845 C CA . GLY A 1 115 ? 8.018 -33.609 26.538 1.00 82.94 115 GLY A CA 1
ATOM 846 C C . GLY A 1 115 ? 6.989 -32.479 26.623 1.00 82.94 115 GLY A C 1
ATOM 847 O O . GLY A 1 115 ? 6.810 -31.896 27.690 1.00 82.94 115 GLY A O 1
ATOM 848 N N . ALA A 1 116 ? 6.250 -32.218 25.539 1.00 79.81 116 ALA A N 1
ATOM 849 C CA . ALA A 1 116 ? 5.199 -31.203 25.531 1.00 79.81 116 ALA A CA 1
ATOM 850 C C . ALA A 1 116 ? 4.054 -31.530 26.509 1.00 79.81 116 ALA A C 1
ATOM 852 O O . ALA A 1 116 ? 3.624 -30.659 27.263 1.00 79.81 116 ALA A O 1
ATOM 853 N N . VAL A 1 117 ? 3.602 -32.789 26.555 1.00 81.38 117 VAL A N 1
ATOM 854 C CA . VAL A 1 117 ? 2.561 -33.244 27.494 1.00 81.38 117 VAL A CA 1
ATOM 855 C C . VAL A 1 117 ? 3.035 -33.150 28.949 1.00 81.38 117 VAL A C 1
ATOM 857 O O . VAL A 1 117 ? 2.302 -32.640 29.793 1.00 81.38 117 VAL A O 1
ATOM 860 N N . VAL A 1 118 ? 4.269 -33.569 29.253 1.00 83.94 118 VAL A N 1
ATOM 861 C CA . VAL A 1 118 ? 4.849 -33.464 30.604 1.00 83.94 118 VAL A CA 1
ATOM 862 C C . VAL A 1 118 ? 4.955 -32.004 31.051 1.00 83.94 118 VAL A C 1
ATOM 864 O O . VAL A 1 118 ? 4.600 -31.714 32.194 1.00 83.94 118 VAL A O 1
ATOM 867 N N . LEU A 1 119 ? 5.367 -31.088 30.165 1.00 80.31 119 LEU A N 1
ATOM 868 C CA . LEU A 1 119 ? 5.409 -29.648 30.444 1.00 80.31 119 LEU A CA 1
ATOM 869 C C . LEU A 1 119 ? 4.017 -29.051 30.694 1.00 80.31 119 LEU A C 1
ATOM 871 O O . LEU A 1 119 ? 3.875 -28.236 31.598 1.00 80.31 119 LEU A O 1
ATOM 875 N N . ILE A 1 120 ? 2.989 -29.466 29.947 1.00 80.50 120 ILE A N 1
ATOM 876 C CA . ILE A 1 120 ? 1.608 -28.999 30.163 1.00 80.50 120 ILE A CA 1
ATOM 877 C C . ILE A 1 120 ? 1.048 -29.522 31.498 1.00 80.50 120 ILE A C 1
ATOM 879 O O . ILE A 1 120 ? 0.388 -28.770 32.210 1.00 80.50 120 ILE A O 1
ATOM 883 N N . ILE A 1 121 ? 1.337 -30.774 31.873 1.00 80.19 121 ILE A N 1
ATOM 884 C CA . ILE A 1 121 ? 0.864 -31.380 33.133 1.00 80.19 121 ILE A CA 1
ATOM 885 C C . ILE A 1 121 ? 1.552 -30.762 34.360 1.00 80.19 121 ILE A C 1
ATOM 887 O O . ILE A 1 121 ? 0.887 -30.477 35.353 1.00 80.19 121 ILE A O 1
ATOM 891 N N . HIS A 1 122 ? 2.868 -30.544 34.298 1.00 80.31 122 HIS A N 1
ATOM 892 C CA . HIS A 1 122 ? 3.657 -29.995 35.411 1.00 80.31 122 HIS A CA 1
ATOM 893 C C . HIS A 1 122 ? 3.807 -28.468 35.344 1.00 80.31 122 HIS A C 1
ATOM 895 O O . HIS A 1 122 ? 4.525 -27.882 36.154 1.00 80.31 122 HIS A O 1
ATOM 901 N N . SER A 1 123 ? 3.119 -27.818 34.399 1.00 70.81 123 SER A N 1
ATOM 902 C CA . SER A 1 123 ? 3.002 -26.364 34.314 1.00 70.81 123 SER A CA 1
ATOM 903 C C . SER A 1 123 ? 2.506 -25.821 35.657 1.00 70.81 123 SER A C 1
ATOM 905 O O . SER A 1 123 ? 1.370 -26.125 36.038 1.00 70.81 123 SER A O 1
ATOM 907 N N . PRO A 1 124 ? 3.267 -24.967 36.369 1.00 70.94 124 PRO A N 1
ATOM 908 C CA . PRO A 1 124 ? 2.699 -24.240 37.494 1.00 70.94 124 PRO A CA 1
ATOM 909 C C . PRO A 1 124 ? 1.498 -23.423 37.002 1.00 70.94 124 PRO A C 1
ATOM 911 O O . PRO A 1 124 ? 1.487 -22.929 35.868 1.00 70.94 124 PRO A O 1
ATOM 914 N N . LYS A 1 125 ? 0.477 -23.272 37.852 1.00 60.09 125 LYS A N 1
ATOM 915 C CA . LYS A 1 125 ? -0.679 -22.404 37.581 1.00 60.09 125 LYS A CA 1
ATOM 916 C C . LYS A 1 125 ? -0.242 -20.943 37.710 1.00 60.09 125 LYS A C 1
ATOM 918 O O . LYS A 1 125 ? -0.491 -20.304 38.724 1.00 60.09 125 LYS A O 1
ATOM 923 N N . ALA A 1 126 ? 0.490 -20.467 36.708 1.00 56.06 126 ALA A N 1
ATOM 924 C CA . ALA A 1 126 ? 1.068 -19.135 36.693 1.00 56.06 126 ALA A CA 1
ATOM 925 C C . ALA A 1 126 ? -0.030 -18.067 36.721 1.00 56.06 126 ALA A C 1
ATOM 927 O O . ALA A 1 126 ? -0.959 -18.099 35.911 1.00 56.06 126 ALA A O 1
ATOM 928 N N . GLU A 1 127 ? 0.118 -17.099 37.623 1.00 56.53 127 GLU A N 1
ATOM 929 C CA . GLU A 1 127 ? -0.666 -15.870 37.602 1.00 56.53 127 GLU A CA 1
ATOM 930 C C . GLU A 1 127 ? -0.459 -15.176 36.251 1.00 56.53 127 GLU A C 1
ATOM 932 O O . GLU A 1 127 ? 0.670 -14.945 35.804 1.00 56.53 127 GLU A O 1
ATOM 937 N N . THR A 1 128 ? -1.552 -14.872 35.558 1.00 57.47 128 THR A N 1
ATOM 938 C CA . THR A 1 128 ? -1.485 -14.139 34.296 1.00 57.47 128 THR A CA 1
ATOM 939 C C . THR A 1 128 ? -1.097 -12.695 34.578 1.00 57.47 128 THR A C 1
ATOM 941 O O . THR A 1 128 ? -1.853 -11.989 35.237 1.00 57.47 128 THR A O 1
ATOM 944 N N . VAL A 1 129 ? 0.038 -12.238 34.044 1.00 60.16 129 VAL A N 1
ATOM 945 C CA . VAL A 1 129 ? 0.410 -10.813 34.065 1.00 60.16 129 VAL A CA 1
ATOM 946 C C . VAL A 1 129 ? -0.667 -10.014 33.320 1.00 60.16 129 VAL A C 1
ATOM 948 O O . VAL A 1 129 ? -0.887 -10.244 32.128 1.00 60.16 129 VAL A O 1
ATOM 951 N N . THR A 1 130 ? -1.359 -9.123 34.035 1.00 59.12 130 THR A N 1
ATOM 952 C CA . THR A 1 130 ? -2.582 -8.431 33.564 1.00 59.12 130 THR A CA 1
ATOM 953 C C . THR A 1 130 ? -2.428 -6.926 33.339 1.00 59.12 130 THR A C 1
ATOM 955 O O . THR A 1 130 ? -3.371 -6.294 32.858 1.00 59.12 130 THR A O 1
ATOM 958 N N . SER A 1 131 ? -1.274 -6.343 33.669 1.00 63.44 131 SER A N 1
ATOM 959 C CA . SER A 1 131 ? -0.965 -4.925 33.441 1.00 63.44 131 SER A CA 1
ATOM 960 C C . SER A 1 131 ? 0.461 -4.724 32.930 1.00 63.44 131 SER A C 1
ATOM 962 O O . SER A 1 131 ? 1.344 -5.547 33.185 1.00 63.44 131 SER A O 1
ATOM 964 N N . GLN A 1 132 ? 0.698 -3.613 32.228 1.00 64.56 132 GLN A N 1
ATOM 965 C CA . GLN A 1 132 ? 2.037 -3.226 31.775 1.00 64.56 132 GLN A CA 1
ATOM 966 C C . GLN A 1 132 ? 3.012 -3.066 32.943 1.00 64.56 132 GLN A C 1
ATOM 968 O O . GLN A 1 132 ? 4.126 -3.568 32.865 1.00 64.56 132 GLN A O 1
ATOM 973 N N . LEU A 1 133 ? 2.583 -2.440 34.043 1.00 68.88 133 LEU A N 1
ATOM 974 C CA . LEU A 1 133 ? 3.450 -2.130 35.186 1.00 68.88 133 LEU A CA 1
ATOM 975 C C . LEU A 1 133 ? 3.984 -3.403 35.875 1.00 68.88 133 LEU A C 1
ATOM 977 O O . LEU A 1 133 ? 5.154 -3.461 36.240 1.00 68.88 133 LEU A O 1
ATOM 981 N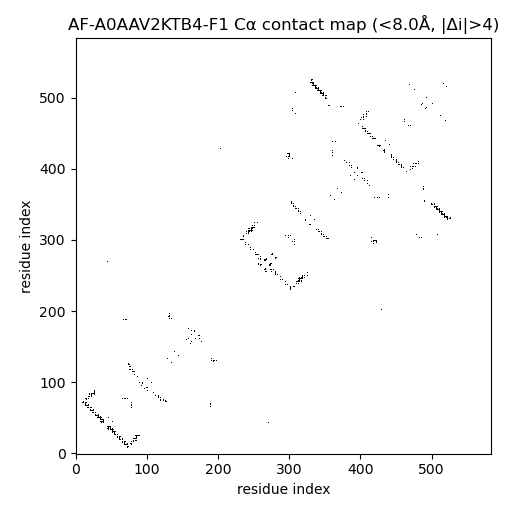 N . GLN A 1 134 ? 3.175 -4.469 35.951 1.00 73.75 134 GLN A N 1
ATOM 982 C CA . GLN A 1 134 ? 3.642 -5.792 36.394 1.00 73.75 134 GLN A CA 1
ATOM 983 C C . GLN A 1 134 ? 4.640 -6.425 35.410 1.00 73.75 134 GLN A C 1
ATOM 985 O O . GLN A 1 134 ? 5.545 -7.142 35.831 1.00 73.75 134 GLN A O 1
ATOM 990 N N . LEU A 1 135 ? 4.487 -6.205 34.099 1.00 74.12 135 LEU A N 1
ATOM 991 C CA . LEU A 1 135 ? 5.450 -6.705 33.115 1.00 74.12 135 LEU A CA 1
ATOM 992 C C . LEU A 1 135 ? 6.768 -5.919 33.177 1.00 74.12 135 LEU A C 1
ATOM 994 O O . LEU A 1 135 ? 7.829 -6.528 33.103 1.00 74.12 135 LEU A O 1
ATOM 998 N N . GLU A 1 136 ? 6.709 -4.598 33.337 1.00 77.00 136 GLU A N 1
ATOM 999 C CA . GLU A 1 136 ? 7.874 -3.718 33.469 1.00 77.00 136 GLU A CA 1
ATOM 1000 C C . GLU A 1 136 ? 8.688 -4.046 34.728 1.00 77.00 136 GLU A C 1
ATOM 1002 O O . GLU A 1 136 ? 9.905 -4.211 34.642 1.00 77.00 136 GLU A O 1
ATOM 1007 N N . GLU A 1 137 ? 8.025 -4.258 35.869 1.00 81.38 137 GLU A N 1
ATOM 1008 C CA . GLU A 1 137 ? 8.652 -4.729 37.112 1.00 81.38 137 GLU A CA 1
ATOM 1009 C C . GLU A 1 137 ? 9.363 -6.082 36.911 1.00 81.38 137 GLU A C 1
ATOM 1011 O O . GLU A 1 137 ? 10.530 -6.234 37.271 1.00 81.38 137 GLU A O 1
ATOM 1016 N N . ARG A 1 138 ? 8.706 -7.054 36.260 1.00 79.31 138 ARG A N 1
ATOM 1017 C CA . ARG A 1 138 ? 9.285 -8.388 35.994 1.00 79.31 138 ARG A CA 1
ATOM 1018 C C . ARG A 1 138 ? 10.361 -8.392 34.902 1.00 79.31 138 ARG A C 1
ATOM 1020 O O . ARG A 1 138 ? 11.192 -9.293 34.899 1.00 79.31 138 ARG A O 1
ATOM 1027 N N . LEU A 1 139 ? 10.373 -7.420 33.989 1.00 81.38 139 LEU A N 1
ATOM 1028 C CA . LEU A 1 139 ? 11.464 -7.216 33.023 1.00 81.38 139 LEU A CA 1
ATOM 1029 C C . LEU A 1 139 ? 12.652 -6.459 33.637 1.00 81.38 139 LEU A C 1
ATOM 1031 O O . LEU A 1 139 ? 13.778 -6.628 33.172 1.00 81.38 139 LEU A O 1
ATOM 1035 N N . SER A 1 140 ? 12.404 -5.665 34.682 1.00 83.00 140 SER A N 1
ATOM 1036 C CA . SER A 1 140 ? 13.421 -4.939 35.457 1.00 83.00 140 SER A CA 1
ATOM 1037 C C . SER A 1 140 ? 14.123 -5.810 36.508 1.00 83.00 140 SER A C 1
ATOM 1039 O O . SER A 1 140 ? 15.091 -5.367 37.126 1.00 83.00 140 SER A O 1
ATOM 1041 N N . ASP A 1 141 ? 13.666 -7.051 36.708 1.00 88.12 141 ASP A N 1
ATOM 1042 C CA . ASP A 1 141 ? 14.324 -8.044 37.557 1.00 88.12 141 ASP A CA 1
ATOM 1043 C C . ASP A 1 141 ? 15.781 -8.270 37.082 1.00 88.12 141 ASP A C 1
ATOM 1045 O O . ASP A 1 141 ? 16.007 -8.589 35.906 1.00 88.12 141 ASP A O 1
ATOM 1049 N N . PRO A 1 142 ? 16.796 -8.139 37.962 1.00 87.50 142 PRO A N 1
ATOM 1050 C CA . PRO A 1 142 ? 18.200 -8.276 37.578 1.00 87.50 142 PRO A CA 1
ATOM 1051 C C . PRO A 1 142 ? 18.542 -9.656 36.994 1.00 87.50 142 PRO A C 1
ATOM 1053 O O . PRO A 1 142 ? 19.466 -9.754 36.186 1.00 87.50 142 PRO A O 1
ATOM 1056 N N . VAL A 1 143 ? 17.799 -10.714 37.336 1.00 87.94 143 VAL A N 1
ATOM 1057 C CA . VAL A 1 143 ? 17.952 -12.055 36.749 1.00 87.94 143 VAL A CA 1
ATOM 1058 C C . VAL A 1 143 ? 17.474 -12.069 35.295 1.00 87.94 143 VAL A C 1
ATOM 1060 O O . VAL A 1 143 ? 18.122 -12.673 34.437 1.00 87.94 143 VAL A O 1
ATOM 1063 N N . VAL A 1 144 ? 16.382 -11.362 34.986 1.00 84.69 144 VAL A N 1
ATOM 1064 C CA . VAL A 1 144 ? 15.842 -11.242 33.622 1.00 84.69 144 VAL A CA 1
ATOM 1065 C C . VAL A 1 144 ? 16.735 -10.350 32.757 1.00 84.69 144 VAL A C 1
ATOM 1067 O O . VAL A 1 144 ? 17.027 -10.712 31.616 1.00 84.69 144 VAL A O 1
ATOM 1070 N N . ILE A 1 145 ? 17.266 -9.252 33.308 1.00 86.31 145 ILE A N 1
ATOM 1071 C CA . ILE A 1 145 ? 18.264 -8.400 32.638 1.00 86.31 145 ILE A CA 1
ATOM 1072 C C . ILE A 1 145 ? 19.559 -9.186 32.356 1.00 86.31 145 ILE A C 1
ATOM 1074 O O . ILE A 1 145 ? 20.110 -9.110 31.252 1.00 86.31 145 ILE A O 1
ATOM 1078 N N . LEU A 1 146 ? 20.039 -9.986 33.316 1.00 90.00 146 LEU A N 1
ATOM 1079 C CA . LEU A 1 146 ? 21.213 -10.844 33.130 1.00 90.00 146 LEU A CA 1
ATOM 1080 C C . LEU A 1 146 ? 20.968 -11.908 32.047 1.00 90.00 146 LEU A C 1
ATOM 1082 O O . LEU A 1 146 ? 21.798 -12.080 31.157 1.00 90.00 146 LEU A O 1
ATOM 1086 N N . TYR A 1 147 ? 19.811 -12.573 32.058 1.00 88.94 147 TYR A N 1
ATOM 1087 C CA . TYR A 1 147 ? 19.434 -13.523 31.008 1.00 88.94 147 TYR A CA 1
ATOM 1088 C C . TYR A 1 147 ? 19.367 -12.856 29.623 1.00 88.94 147 TYR A C 1
ATOM 1090 O O . TYR A 1 147 ? 19.991 -13.335 28.674 1.00 88.94 147 TYR A O 1
ATOM 1098 N N . ALA A 1 148 ? 18.670 -11.722 29.499 1.00 86.88 148 ALA A N 1
ATOM 1099 C CA . ALA A 1 148 ? 18.505 -11.011 28.233 1.00 86.88 148 ALA A CA 1
ATOM 1100 C C . ALA A 1 148 ? 19.841 -10.499 27.666 1.00 86.88 148 ALA A C 1
ATOM 1102 O O . ALA A 1 148 ? 20.082 -10.602 26.460 1.00 86.88 148 ALA A O 1
ATOM 1103 N N . SER A 1 149 ? 20.738 -9.996 28.520 1.00 88.00 149 SER A N 1
ATOM 1104 C CA . SER A 1 149 ? 22.077 -9.557 28.107 1.00 88.00 149 SER A CA 1
ATOM 1105 C C . SER A 1 149 ? 22.970 -10.731 27.688 1.00 88.00 149 SER A C 1
ATOM 1107 O O . SER A 1 149 ? 23.597 -10.650 26.631 1.00 88.00 149 SER A O 1
ATOM 1109 N N . LEU A 1 150 ? 22.961 -11.856 28.415 1.00 92.12 150 LEU A N 1
ATOM 1110 C CA . LEU A 1 150 ? 23.676 -13.079 28.020 1.00 92.12 150 LEU A CA 1
ATOM 1111 C C . LEU A 1 150 ? 23.179 -13.637 26.676 1.00 92.12 150 LEU A C 1
ATOM 1113 O O . LEU A 1 150 ? 23.994 -13.947 25.806 1.00 92.12 150 LEU A O 1
ATOM 1117 N N . VAL A 1 151 ? 21.860 -13.706 26.462 1.00 90.94 151 VAL A N 1
ATOM 1118 C CA . VAL A 1 151 ? 21.267 -14.124 25.177 1.00 90.94 151 VAL A CA 1
ATOM 1119 C C . VAL A 1 151 ? 21.644 -13.154 24.051 1.00 90.94 151 VAL A C 1
ATOM 1121 O O . VAL A 1 151 ? 21.977 -13.593 22.950 1.00 90.94 151 VAL A O 1
ATOM 1124 N N . THR A 1 152 ? 21.663 -11.845 24.319 1.00 88.25 152 THR A N 1
ATOM 1125 C CA . THR A 1 152 ? 22.072 -10.828 23.335 1.00 88.25 152 THR A CA 1
ATOM 1126 C C . THR A 1 152 ? 23.548 -10.975 22.954 1.00 88.25 152 THR A C 1
ATOM 1128 O O . THR A 1 152 ? 23.876 -10.975 21.769 1.00 88.25 152 THR A O 1
ATOM 1131 N N . VAL A 1 153 ? 24.446 -11.175 23.925 1.00 91.81 153 VAL A N 1
ATOM 1132 C CA . VAL A 1 153 ? 25.873 -11.438 23.666 1.00 91.81 153 VAL A CA 1
ATOM 1133 C C . VAL A 1 153 ? 26.057 -12.741 22.881 1.00 91.81 153 VAL A C 1
ATOM 1135 O O . VAL A 1 153 ? 26.800 -12.758 21.899 1.00 91.81 153 VAL A O 1
ATOM 1138 N N . ALA A 1 154 ? 25.336 -13.809 23.236 1.00 90.94 154 ALA A N 1
ATOM 1139 C CA . ALA A 1 154 ? 25.366 -15.072 22.500 1.00 90.94 154 ALA A CA 1
ATOM 1140 C C . ALA A 1 154 ? 24.897 -14.907 21.042 1.00 90.94 154 ALA A C 1
ATOM 1142 O O . ALA A 1 154 ? 25.555 -15.413 20.132 1.00 90.94 154 ALA A O 1
ATOM 1143 N N . LEU A 1 155 ? 23.822 -14.148 20.797 1.00 90.25 155 LEU A N 1
ATOM 1144 C CA . LEU A 1 155 ? 23.360 -13.798 19.449 1.00 90.25 155 LEU A CA 1
ATOM 1145 C C . LEU A 1 155 ? 24.415 -13.008 18.664 1.00 90.25 155 LEU A C 1
ATOM 1147 O O . LEU A 1 155 ? 24.669 -13.335 17.507 1.00 90.25 155 LEU A O 1
ATOM 1151 N N . LEU A 1 156 ? 25.068 -12.013 19.273 1.00 89.56 156 LEU A N 1
ATOM 1152 C CA . LEU A 1 156 ? 26.131 -11.241 18.618 1.00 89.56 156 LEU A CA 1
ATOM 1153 C C . LEU A 1 156 ? 27.326 -12.129 18.230 1.00 89.56 156 LEU A C 1
ATOM 1155 O O . LEU A 1 156 ? 27.795 -12.061 17.093 1.00 89.56 156 LEU A O 1
ATOM 1159 N N . VAL A 1 157 ? 27.785 -13.011 19.123 1.00 90.44 157 VAL A N 1
ATOM 1160 C CA . VAL A 1 157 ? 28.867 -13.969 18.828 1.00 90.44 157 VAL A CA 1
ATOM 1161 C C . VAL A 1 157 ? 28.444 -14.966 17.742 1.00 90.44 157 VAL A C 1
ATOM 1163 O O . VAL A 1 157 ? 29.204 -15.226 16.805 1.00 90.44 157 VAL A O 1
ATOM 1166 N N . LEU A 1 158 ? 27.215 -15.484 17.798 1.00 88.50 158 LEU A N 1
ATOM 1167 C CA . LEU A 1 158 ? 26.699 -16.406 16.787 1.00 88.50 158 LEU A CA 1
ATOM 1168 C C . LEU A 1 158 ? 26.571 -15.753 15.402 1.00 88.50 158 LEU A C 1
ATOM 1170 O O . LEU A 1 158 ? 26.957 -16.364 14.408 1.00 88.50 158 LEU A O 1
ATOM 1174 N N . ILE A 1 159 ? 26.072 -14.518 15.324 1.00 85.44 159 ILE A N 1
ATOM 1175 C CA . ILE A 1 159 ? 25.829 -13.805 14.061 1.00 85.44 159 ILE A CA 1
ATOM 1176 C C . ILE A 1 159 ? 27.131 -13.287 13.438 1.00 85.44 159 ILE A C 1
ATOM 1178 O O . ILE A 1 159 ? 27.318 -13.443 12.231 1.00 85.44 159 ILE A O 1
ATOM 1182 N N . PHE A 1 160 ? 28.026 -12.683 14.229 1.00 86.25 160 PHE A N 1
ATOM 1183 C CA . PHE A 1 160 ? 29.219 -12.005 13.705 1.00 86.25 160 PHE A CA 1
ATOM 1184 C C . PHE A 1 160 ? 30.485 -12.873 13.664 1.00 86.25 160 PHE A C 1
ATOM 1186 O O . PHE A 1 160 ? 31.358 -12.585 12.851 1.00 86.25 160 PHE A O 1
ATOM 1193 N N . TRP A 1 161 ? 30.587 -13.934 14.477 1.00 85.94 161 TRP A N 1
ATOM 1194 C CA . TRP A 1 161 ? 31.786 -14.788 14.535 1.00 85.94 161 TRP A CA 1
ATOM 1195 C C . TRP A 1 161 ? 31.520 -16.229 14.086 1.00 85.94 161 TRP A C 1
ATOM 1197 O O . TRP A 1 161 ? 32.186 -16.721 13.178 1.00 85.94 161 TRP A O 1
ATOM 1207 N N . LEU A 1 162 ? 30.536 -16.922 14.671 1.00 84.69 162 LEU A N 1
ATOM 1208 C CA . LEU A 1 162 ? 30.325 -18.348 14.374 1.00 84.69 162 LEU A CA 1
ATOM 1209 C C . LEU A 1 162 ? 29.629 -18.587 13.026 1.00 84.69 162 LEU A C 1
ATOM 1211 O O . LEU A 1 162 ? 30.002 -19.516 12.317 1.00 84.69 162 LEU A O 1
ATOM 1215 N N . SER A 1 163 ? 28.665 -17.751 12.632 1.00 86.50 163 SER A N 1
ATOM 1216 C CA . SER A 1 163 ? 27.972 -17.854 11.338 1.00 86.50 163 SER A CA 1
ATOM 1217 C C . SER A 1 163 ? 28.926 -17.705 10.136 1.00 86.50 163 SER A C 1
ATOM 1219 O O . SER A 1 163 ? 28.895 -18.584 9.274 1.00 86.50 163 SER A O 1
ATOM 1221 N N . PRO A 1 164 ? 29.835 -16.705 10.076 1.00 84.31 164 PRO A N 1
ATOM 1222 C CA . PRO A 1 164 ? 30.811 -16.603 8.986 1.00 84.31 164 PRO A CA 1
ATOM 1223 C C . PRO A 1 164 ? 31.836 -17.745 8.916 1.00 84.31 164 PRO A C 1
ATOM 1225 O O . PRO A 1 164 ? 32.264 -18.086 7.818 1.00 84.31 164 PRO A O 1
ATOM 1228 N N . VAL A 1 165 ? 32.240 -18.320 10.057 1.00 83.81 165 VAL A N 1
ATOM 1229 C CA . VAL A 1 165 ? 33.317 -19.334 10.114 1.00 83.81 165 VAL A CA 1
ATOM 1230 C C . VAL A 1 165 ? 32.786 -20.770 10.019 1.00 83.81 165 VAL A C 1
ATOM 1232 O O . VAL A 1 165 ? 33.412 -21.616 9.388 1.00 83.81 165 VAL A O 1
ATOM 1235 N N . HIS A 1 166 ? 31.630 -21.055 10.625 1.00 83.81 166 HIS A N 1
ATOM 1236 C CA . HIS A 1 166 ? 31.089 -22.412 10.779 1.00 83.81 166 HIS A CA 1
ATOM 1237 C C . HIS A 1 166 ? 29.674 -22.602 10.212 1.00 83.81 166 HIS A C 1
ATOM 1239 O O . HIS A 1 166 ? 29.225 -23.743 10.115 1.00 83.81 166 HIS A O 1
ATOM 1245 N N . GLY A 1 167 ? 28.959 -21.540 9.818 1.00 78.06 167 GLY A N 1
ATOM 1246 C CA . GLY A 1 167 ? 27.565 -21.640 9.356 1.00 78.06 167 GLY A CA 1
ATOM 1247 C C . GLY A 1 167 ? 27.376 -22.485 8.089 1.00 78.06 167 GLY A C 1
ATOM 1248 O O . GLY A 1 167 ? 26.346 -23.135 7.931 1.00 78.06 167 GLY A O 1
ATOM 1249 N N . SER A 1 168 ? 28.384 -22.548 7.216 1.00 77.56 168 SER A N 1
ATOM 1250 C CA . SER A 1 168 ? 28.410 -23.436 6.043 1.00 77.56 168 SER A CA 1
ATOM 1251 C C . SER A 1 168 ? 28.614 -24.916 6.389 1.00 77.56 168 SER A C 1
ATOM 1253 O O . SER A 1 168 ? 28.167 -25.775 5.634 1.00 77.56 168 SER A O 1
ATOM 1255 N N . SER A 1 169 ? 29.276 -25.211 7.511 1.00 78.75 169 SER A N 1
ATOM 1256 C CA . SER A 1 169 ? 29.667 -26.570 7.917 1.00 78.75 169 SER A CA 1
ATOM 1257 C C . SER A 1 169 ? 28.766 -27.165 9.003 1.00 78.75 169 SER A C 1
ATOM 1259 O O . SER A 1 169 ? 28.738 -28.381 9.167 1.00 78.75 169 SER A O 1
ATOM 1261 N N . ASN A 1 170 ? 28.042 -26.338 9.766 1.00 81.75 170 ASN A N 1
ATOM 1262 C CA . ASN A 1 170 ? 27.194 -26.791 10.865 1.00 81.75 170 ASN A CA 1
ATOM 1263 C C . ASN A 1 170 ? 25.875 -26.002 10.950 1.00 81.75 170 ASN A C 1
ATOM 1265 O O . ASN A 1 170 ? 25.823 -24.867 11.430 1.00 81.75 170 ASN A O 1
ATOM 1269 N N . ILE A 1 171 ? 24.780 -26.665 10.563 1.00 81.25 171 ILE A N 1
ATOM 1270 C CA . ILE A 1 171 ? 23.409 -26.133 10.609 1.00 81.25 171 ILE A CA 1
ATOM 1271 C C . ILE A 1 171 ? 22.973 -25.686 12.015 1.00 81.25 171 ILE A C 1
ATOM 1273 O O . ILE A 1 171 ? 22.163 -24.764 12.139 1.00 81.25 171 ILE A O 1
ATOM 1277 N N . MET A 1 172 ? 23.551 -26.264 13.077 1.00 83.06 172 MET A N 1
ATOM 1278 C CA . MET A 1 172 ? 23.221 -25.909 14.461 1.00 83.06 172 MET A CA 1
ATOM 1279 C C . MET A 1 172 ? 23.512 -24.439 14.777 1.00 83.06 172 MET A C 1
ATOM 1281 O O . MET A 1 172 ? 22.849 -23.881 15.647 1.00 83.06 172 MET A O 1
ATOM 1285 N N . VAL A 1 173 ? 24.426 -23.775 14.056 1.00 84.12 173 VAL A N 1
ATOM 1286 C CA . VAL A 1 173 ? 24.691 -22.335 14.231 1.00 84.12 173 VAL A CA 1
ATOM 1287 C C . VAL A 1 173 ? 23.442 -21.514 13.892 1.00 84.12 173 VAL A C 1
ATOM 1289 O O . VAL A 1 173 ? 23.016 -20.684 14.694 1.00 84.12 173 VAL A O 1
ATOM 1292 N N . TYR A 1 174 ? 22.795 -21.788 12.754 1.00 81.56 174 TYR A N 1
ATOM 1293 C CA . TYR A 1 174 ? 21.562 -21.096 12.366 1.00 81.56 174 TYR A CA 1
ATOM 1294 C C . TYR A 1 174 ? 20.367 -21.499 13.236 1.00 81.56 174 TYR A C 1
ATOM 1296 O O . TYR A 1 174 ? 19.604 -20.628 13.648 1.00 81.56 174 TYR A O 1
ATOM 1304 N N . VAL A 1 175 ? 20.243 -22.783 13.597 1.00 82.81 175 VAL A N 1
ATOM 1305 C CA . VAL A 1 175 ? 19.197 -23.251 14.529 1.00 82.81 175 VAL A CA 1
ATOM 1306 C C . VAL A 1 175 ? 19.327 -22.566 15.896 1.00 82.81 175 VAL A C 1
ATOM 1308 O O . VAL A 1 175 ? 18.319 -22.149 16.466 1.00 82.81 175 VAL A O 1
ATOM 1311 N N . SER A 1 176 ? 20.552 -22.367 16.393 1.00 84.25 176 SER A N 1
ATOM 1312 C CA . SER A 1 176 ? 20.815 -21.647 17.649 1.00 84.25 176 SER A CA 1
ATOM 1313 C C . SER A 1 176 ? 20.413 -20.175 17.554 1.00 84.25 176 SER A C 1
ATOM 1315 O O . SER A 1 176 ? 19.710 -19.685 18.432 1.00 84.25 176 SER A O 1
ATOM 1317 N N . ILE A 1 177 ? 20.776 -19.484 16.464 1.00 83.81 177 ILE A N 1
ATOM 1318 C CA . ILE A 1 177 ? 20.373 -18.086 16.230 1.00 83.81 177 ILE A CA 1
ATOM 1319 C C . ILE A 1 177 ? 18.843 -17.957 16.222 1.00 83.81 177 ILE A C 1
ATOM 1321 O O . ILE A 1 177 ? 18.292 -17.122 16.936 1.00 83.81 177 ILE A O 1
ATOM 1325 N N . CYS A 1 178 ? 18.142 -18.808 15.466 1.00 79.88 178 CYS A N 1
ATOM 1326 C CA . CYS A 1 178 ? 16.679 -18.798 15.416 1.00 79.88 178 CYS A CA 1
ATOM 1327 C C . CYS A 1 178 ? 16.041 -19.109 16.781 1.00 79.88 178 CYS A C 1
ATOM 1329 O O . CYS A 1 178 ? 15.062 -18.465 17.149 1.00 79.88 178 CYS A O 1
ATOM 1331 N N . SER A 1 179 ? 16.612 -20.039 17.551 1.00 83.62 179 SER A N 1
ATOM 1332 C CA . SER A 1 179 ? 16.104 -20.407 18.881 1.00 83.62 179 SER A CA 1
ATOM 1333 C C . SER A 1 179 ? 16.255 -19.270 19.898 1.00 83.62 179 SER A C 1
ATOM 1335 O O . SER A 1 179 ? 15.323 -18.999 20.651 1.00 83.62 179 SER A O 1
ATOM 1337 N N . LEU A 1 180 ? 17.388 -18.558 19.879 1.00 85.88 180 LEU A N 1
ATOM 1338 C CA . LEU A 1 180 ? 17.657 -17.423 20.772 1.00 85.88 180 LEU A CA 1
ATOM 1339 C C . LEU A 1 180 ? 16.863 -16.156 20.399 1.00 85.88 180 LEU A C 1
ATOM 1341 O O . LEU A 1 180 ? 16.522 -15.366 21.277 1.00 85.88 180 LEU A O 1
ATOM 1345 N N . PHE A 1 181 ? 16.493 -15.973 19.126 1.00 77.69 181 PHE A N 1
ATOM 1346 C CA . PHE A 1 181 ? 15.449 -15.001 18.770 1.00 77.69 181 PHE A CA 1
ATOM 1347 C C . PHE A 1 181 ? 14.062 -15.451 19.263 1.00 77.69 181 PHE A C 1
ATOM 1349 O O . PHE A 1 181 ? 13.291 -14.625 19.752 1.00 77.69 181 PHE A O 1
ATOM 1356 N N . GLY A 1 182 ? 13.766 -16.754 19.203 1.00 79.44 182 GLY A N 1
ATOM 1357 C CA . GLY A 1 182 ? 12.515 -17.344 19.691 1.00 79.44 182 GLY A CA 1
ATOM 1358 C C . GLY A 1 182 ? 12.240 -17.098 21.180 1.00 79.44 182 GLY A C 1
ATOM 1359 O O . GLY A 1 182 ? 11.097 -16.838 21.552 1.00 79.44 182 GLY A O 1
ATOM 1360 N N . SER A 1 183 ? 13.271 -17.087 22.036 1.00 79.50 183 SER A N 1
ATOM 1361 C CA . SER A 1 183 ? 13.111 -16.783 23.471 1.00 79.50 183 SER A CA 1
ATOM 1362 C C . SER A 1 183 ? 12.564 -15.378 23.756 1.00 79.50 183 SER A C 1
ATOM 1364 O O . SER A 1 183 ? 11.877 -15.193 24.759 1.00 79.50 183 SER A O 1
ATOM 1366 N N . PHE A 1 184 ? 12.782 -14.398 22.870 1.00 81.81 184 PHE A N 1
ATOM 1367 C CA . PHE A 1 184 ? 12.188 -13.061 23.009 1.00 81.81 184 PHE A CA 1
ATOM 1368 C C . PHE A 1 184 ? 10.752 -12.976 22.473 1.00 81.81 184 PHE A C 1
ATOM 1370 O O . PHE A 1 184 ? 10.008 -12.075 22.859 1.00 81.81 184 PHE A O 1
ATOM 1377 N N . THR A 1 185 ? 10.316 -13.912 21.620 1.00 79.00 185 THR A N 1
ATOM 1378 C CA . THR A 1 185 ? 8.988 -13.865 20.985 1.00 79.00 185 THR A CA 1
ATOM 1379 C C . THR A 1 185 ? 7.851 -13.865 22.007 1.00 79.00 185 THR A C 1
ATOM 1381 O O . THR A 1 185 ? 6.867 -13.154 21.810 1.00 79.00 185 THR A O 1
ATOM 1384 N N . VAL A 1 186 ? 7.981 -14.600 23.118 1.00 78.50 186 VAL A N 1
ATOM 1385 C CA . VAL A 1 186 ? 6.944 -14.664 24.164 1.00 78.50 186 VAL A CA 1
ATOM 1386 C C . VAL A 1 186 ? 6.856 -13.359 24.979 1.00 78.50 186 VAL A C 1
ATOM 1388 O O . VAL A 1 186 ? 5.766 -12.779 24.997 1.00 78.50 186 VAL A O 1
ATOM 1391 N N . PRO A 1 187 ? 7.949 -12.823 25.573 1.00 78.06 187 PRO A N 1
ATOM 1392 C CA . PRO A 1 187 ? 7.944 -11.493 26.190 1.00 78.06 187 PRO A CA 1
ATOM 1393 C C . PRO A 1 187 ? 7.430 -10.389 25.261 1.00 78.06 187 PRO A C 1
ATOM 1395 O O . PRO A 1 187 ? 6.555 -9.623 25.657 1.00 78.06 187 PRO A O 1
ATOM 1398 N N . CYS A 1 188 ? 7.893 -10.337 24.006 1.00 77.62 188 CYS A N 1
ATOM 1399 C CA . CYS A 1 188 ? 7.439 -9.328 23.047 1.00 77.62 188 CYS A CA 1
ATOM 1400 C C . CYS A 1 188 ? 5.950 -9.478 22.695 1.00 77.62 188 CYS A C 1
ATOM 1402 O O . CYS A 1 188 ? 5.250 -8.472 22.610 1.00 77.62 188 CYS A O 1
ATOM 1404 N N . SER A 1 189 ? 5.436 -10.706 22.545 1.00 73.56 189 SER A N 1
ATOM 1405 C CA . SER A 1 189 ? 4.009 -10.945 22.261 1.00 73.56 189 SER A CA 1
ATOM 1406 C C . SER A 1 189 ? 3.103 -10.538 23.424 1.00 73.56 189 SER A C 1
ATOM 1408 O O . SER A 1 189 ? 2.024 -9.991 23.191 1.00 73.56 189 SER A O 1
ATOM 1410 N N . LYS A 1 190 ? 3.539 -10.766 24.672 1.00 72.06 190 LYS A N 1
ATOM 1411 C CA . LYS A 1 190 ? 2.825 -10.300 25.869 1.00 72.06 190 LYS A CA 1
ATOM 1412 C C . LYS A 1 190 ? 2.923 -8.787 26.053 1.00 72.06 190 LYS A C 1
ATOM 1414 O O . LYS A 1 190 ? 1.906 -8.165 26.331 1.00 72.06 190 LYS A O 1
ATOM 1419 N N . GLY A 1 191 ? 4.099 -8.191 25.849 1.00 71.94 191 GLY A N 1
ATOM 1420 C CA . GLY A 1 191 ? 4.288 -6.740 25.928 1.00 71.94 191 GLY A CA 1
ATOM 1421 C C . GLY A 1 191 ? 3.430 -5.992 24.910 1.00 71.94 191 GLY A C 1
ATOM 1422 O O . GLY A 1 191 ? 2.624 -5.153 25.292 1.00 71.94 191 GLY A O 1
ATOM 1423 N N . LEU A 1 192 ? 3.512 -6.365 23.629 1.00 71.44 192 LEU A N 1
ATOM 1424 C CA . LEU A 1 192 ? 2.677 -5.781 22.572 1.00 71.44 192 LEU A CA 1
ATOM 1425 C C . LEU A 1 192 ? 1.177 -6.017 22.808 1.00 71.44 192 LEU A C 1
ATOM 1427 O O . LEU A 1 192 ? 0.371 -5.141 22.510 1.00 71.44 192 LEU A O 1
ATOM 1431 N N . GLY A 1 193 ? 0.794 -7.171 23.364 1.00 70.75 193 GLY A N 1
ATOM 1432 C CA . GLY A 1 193 ? -0.595 -7.465 23.716 1.00 70.75 193 GLY A CA 1
ATOM 1433 C C . GLY A 1 193 ? -1.128 -6.620 24.875 1.00 70.75 193 GLY A C 1
ATOM 1434 O O . GLY A 1 193 ? -2.233 -6.093 24.776 1.00 70.75 193 GLY A O 1
ATOM 1435 N N . LEU A 1 194 ? -0.342 -6.429 25.940 1.00 70.88 194 LEU A N 1
ATOM 1436 C CA . LEU A 1 194 ? -0.699 -5.555 27.063 1.00 70.88 194 LEU A CA 1
ATOM 1437 C C . LEU A 1 194 ? -0.705 -4.076 26.651 1.00 70.88 194 LEU A C 1
ATOM 1439 O O . LEU A 1 194 ? -1.636 -3.366 27.014 1.00 70.88 194 LEU A O 1
ATOM 1443 N N . VAL A 1 195 ? 0.246 -3.633 25.822 1.00 69.19 195 VAL A N 1
ATOM 1444 C CA . VAL A 1 195 ? 0.238 -2.291 25.209 1.00 69.19 195 VAL A CA 1
ATOM 1445 C C . VAL A 1 195 ? -1.008 -2.095 24.342 1.00 69.19 195 VAL A C 1
ATOM 1447 O O . VAL A 1 195 ? -1.657 -1.061 24.446 1.00 69.19 195 VAL A O 1
ATOM 1450 N N . ALA A 1 196 ? -1.401 -3.080 23.527 1.00 63.81 196 ALA A N 1
ATOM 1451 C CA . ALA A 1 196 ? -2.628 -3.001 22.733 1.00 63.81 196 ALA A CA 1
ATOM 1452 C C . ALA A 1 196 ? -3.892 -2.968 23.615 1.00 63.81 196 ALA A C 1
ATOM 1454 O O . ALA A 1 196 ? -4.801 -2.182 23.354 1.00 63.81 196 ALA A O 1
ATOM 1455 N N . GLN A 1 197 ? -3.945 -3.774 24.682 1.00 64.00 197 GLN A N 1
ATOM 1456 C CA . GLN A 1 197 ? -5.059 -3.776 25.635 1.00 64.00 197 GLN A CA 1
ATOM 1457 C C . GLN A 1 197 ? -5.144 -2.482 26.450 1.00 64.00 197 GLN A C 1
ATOM 1459 O O . GLN A 1 197 ? -6.247 -2.011 26.708 1.00 64.00 197 GLN A O 1
ATOM 1464 N N . GLU A 1 198 ? -4.023 -1.893 26.862 1.00 64.62 198 GLU A N 1
ATOM 1465 C CA . GLU A 1 198 ? -4.022 -0.626 27.595 1.00 64.62 198 GLU A CA 1
ATOM 1466 C C . GLU A 1 198 ? -4.228 0.578 26.675 1.00 64.62 198 GLU A C 1
ATOM 1468 O O . GLU A 1 198 ? -4.961 1.479 27.059 1.00 64.62 198 GLU A O 1
ATOM 1473 N N . ALA A 1 199 ? -3.739 0.567 25.431 1.00 57.12 199 ALA A N 1
ATOM 1474 C CA . ALA A 1 199 ? -4.135 1.551 24.421 1.00 57.12 199 ALA A CA 1
ATOM 1475 C C . ALA A 1 199 ? -5.652 1.505 24.158 1.00 57.12 199 ALA A C 1
ATOM 1477 O O . ALA A 1 199 ? -6.303 2.548 24.117 1.00 57.12 199 ALA A O 1
ATOM 1478 N N . PHE A 1 200 ? -6.235 0.304 24.064 1.00 55.69 200 PHE A N 1
ATOM 1479 C CA . PHE A 1 200 ? -7.683 0.111 23.946 1.00 55.69 200 PHE A CA 1
ATOM 1480 C C . PHE A 1 200 ? -8.436 0.590 25.203 1.00 55.69 200 PHE A C 1
ATOM 1482 O O . PHE A 1 200 ? -9.415 1.322 25.087 1.00 55.69 200 PHE A O 1
ATOM 1489 N N . LYS A 1 201 ? -7.952 0.268 26.413 1.00 55.06 201 LYS A N 1
ATOM 1490 C CA . LYS A 1 201 ? -8.522 0.765 27.683 1.00 55.06 201 LYS A CA 1
ATOM 1491 C C . LYS A 1 201 ? -8.353 2.275 27.874 1.00 55.06 201 LYS A C 1
ATOM 1493 O O . LYS A 1 201 ? -9.195 2.870 28.531 1.00 55.06 201 LYS A O 1
ATOM 1498 N N . LEU A 1 202 ? -7.311 2.901 27.328 1.00 52.66 202 LEU A N 1
ATOM 1499 C CA . LEU A 1 202 ? -7.118 4.355 27.357 1.00 52.66 202 LEU A CA 1
ATOM 1500 C C . LEU A 1 202 ? -8.070 5.045 26.376 1.00 52.66 202 LEU A C 1
ATOM 1502 O O . LEU A 1 202 ? -8.763 5.973 26.777 1.00 52.66 202 LEU A O 1
ATOM 1506 N N . LEU A 1 203 ? -8.210 4.526 25.150 1.00 46.09 203 LEU A N 1
ATOM 1507 C CA . LEU A 1 203 ? -9.267 4.928 24.210 1.00 46.09 203 LEU A CA 1
ATOM 1508 C C . LEU A 1 203 ? -10.662 4.831 24.854 1.00 46.09 203 LEU A C 1
ATOM 1510 O O . LEU A 1 203 ? -11.448 5.770 24.772 1.00 46.09 203 LEU A O 1
ATOM 1514 N N . GLN A 1 204 ? -10.951 3.730 25.550 1.00 42.78 204 GLN A N 1
ATOM 1515 C CA . GLN A 1 204 ? -12.235 3.499 26.218 1.00 42.78 204 GLN A CA 1
ATOM 1516 C C . GLN A 1 204 ? -12.398 4.314 27.522 1.00 42.78 204 GLN A C 1
ATOM 1518 O O . GLN A 1 204 ? -13.506 4.718 27.872 1.00 42.78 204 GLN A O 1
ATOM 1523 N N . GLY A 1 205 ? -11.303 4.587 28.235 1.00 45.56 205 GLY A N 1
ATOM 1524 C CA . GLY A 1 205 ? -11.261 5.318 29.506 1.00 45.56 205 GLY A CA 1
ATOM 1525 C C . GLY A 1 205 ? -11.295 6.838 29.348 1.00 45.56 205 GLY A C 1
ATOM 1526 O O . GLY A 1 205 ? -11.875 7.523 30.184 1.00 45.56 205 GLY A O 1
ATOM 1527 N N . SER A 1 206 ? -10.780 7.378 28.240 1.00 44.56 206 SER A N 1
ATOM 1528 C CA . SER A 1 206 ? -11.017 8.774 27.851 1.00 44.56 206 SER A CA 1
ATOM 1529 C C . SER A 1 206 ? -12.484 9.049 27.488 1.00 44.56 206 SER A C 1
ATOM 1531 O O . SER A 1 206 ? -12.891 10.208 27.471 1.00 44.56 206 SER A O 1
ATOM 1533 N N . LEU A 1 207 ? -13.298 8.012 27.247 1.00 44.66 207 LEU A N 1
ATOM 1534 C CA . LEU A 1 207 ? -14.734 8.140 26.976 1.00 44.66 207 LEU A CA 1
ATOM 1535 C C . LEU A 1 207 ? -15.618 8.121 28.239 1.00 44.66 207 LEU A C 1
ATOM 1537 O O . LEU A 1 207 ? -16.707 8.690 28.213 1.00 44.66 207 LEU A O 1
ATOM 1541 N N . THR A 1 208 ? -15.204 7.507 29.354 1.00 43.03 208 THR A N 1
ATOM 1542 C CA . THR A 1 208 ? -16.110 7.302 30.508 1.00 43.03 208 THR A CA 1
ATOM 1543 C C . THR A 1 208 ? -16.464 8.553 31.332 1.00 43.03 208 THR A C 1
ATOM 1545 O O . THR A 1 208 ? -17.596 8.598 31.820 1.00 43.03 208 THR A O 1
ATOM 1548 N N . PRO A 1 209 ? -15.622 9.602 31.464 1.00 43.34 209 PRO A N 1
ATOM 1549 C CA . PRO A 1 209 ? -16.062 10.890 32.016 1.00 43.34 209 PRO A CA 1
ATOM 1550 C C . PRO A 1 209 ? -16.996 11.637 31.051 1.00 43.34 209 PRO A C 1
ATOM 1552 O O . PRO A 1 209 ? -17.953 12.286 31.472 1.00 43.34 209 PRO A O 1
ATOM 1555 N N . LEU A 1 210 ? -16.730 11.498 29.748 1.00 43.28 210 LEU A N 1
ATOM 1556 C CA . LEU A 1 210 ? -17.381 12.214 28.648 1.00 43.28 210 LEU A CA 1
ATOM 1557 C C . LEU A 1 210 ? -18.871 11.857 28.494 1.00 43.28 210 LEU A C 1
ATOM 1559 O O . LEU A 1 210 ? -19.651 12.676 28.028 1.00 43.28 210 LEU A O 1
ATOM 1563 N N . VAL A 1 211 ? -19.283 10.670 28.952 1.00 45.78 211 VAL A N 1
ATOM 1564 C CA . VAL A 1 211 ? -20.684 10.199 28.930 1.00 45.78 211 VAL A CA 1
ATOM 1565 C C . VAL A 1 211 ? -21.527 10.741 30.101 1.00 45.78 211 VAL A C 1
ATOM 1567 O O . VAL A 1 211 ? -22.749 10.617 30.084 1.00 45.78 211 VAL A O 1
ATOM 1570 N N . ARG A 1 212 ? -20.918 11.352 31.132 1.00 39.12 212 ARG A N 1
ATOM 1571 C CA . ARG A 1 212 ? -21.662 11.923 32.277 1.00 39.12 212 ARG A CA 1
ATOM 1572 C C . ARG A 1 212 ? -21.942 13.419 32.178 1.00 39.12 212 ARG A C 1
ATOM 1574 O O . ARG A 1 212 ? -22.815 13.895 32.901 1.00 39.12 212 ARG A O 1
ATOM 1581 N N . VAL A 1 213 ? -21.256 14.153 31.302 1.00 44.12 213 VAL A N 1
ATOM 1582 C CA . VAL A 1 213 ? -21.536 15.579 31.065 1.00 44.12 213 VAL A CA 1
ATOM 1583 C C . VAL A 1 213 ? -22.653 15.707 30.027 1.00 44.12 213 VAL A C 1
ATOM 1585 O O . VAL A 1 213 ? -22.462 16.185 28.913 1.00 44.12 213 VAL A O 1
ATOM 1588 N N . LEU A 1 214 ? -23.850 15.275 30.436 1.00 40.78 214 LEU A N 1
ATOM 1589 C CA . LEU A 1 214 ? -25.124 15.568 29.776 1.00 40.78 214 LEU A CA 1
ATOM 1590 C C . LEU A 1 214 ? -25.503 17.049 29.993 1.00 40.78 214 LEU A C 1
ATOM 1592 O O . LEU A 1 214 ? -26.550 17.359 30.546 1.00 40.78 214 LEU A O 1
ATOM 1596 N N . ASP A 1 215 ? -24.629 17.947 29.529 1.00 43.41 215 ASP A N 1
ATOM 1597 C CA . ASP A 1 215 ? -24.968 19.329 29.135 1.00 43.41 215 ASP A CA 1
ATOM 1598 C C . ASP A 1 215 ? -25.359 19.374 27.631 1.00 43.41 215 ASP A C 1
ATOM 1600 O O . ASP A 1 215 ? -25.548 20.413 27.001 1.00 43.41 215 ASP A O 1
ATOM 1604 N N . GLN A 1 216 ? -25.504 18.181 27.040 1.00 46.09 216 GLN A N 1
ATOM 1605 C CA . GLN A 1 216 ? -26.337 17.908 25.873 1.00 46.09 216 GLN A CA 1
ATOM 1606 C C . GLN A 1 216 ? -27.754 18.445 26.169 1.00 46.09 216 GLN A C 1
ATOM 1608 O O . GLN A 1 216 ? -28.376 18.042 27.146 1.00 46.09 216 GLN A O 1
ATOM 1613 N N . ALA A 1 217 ? -28.331 19.332 25.363 1.00 42.91 217 ALA A N 1
ATOM 1614 C CA . ALA A 1 217 ? -28.318 19.250 23.903 1.00 42.91 217 ALA A CA 1
ATOM 1615 C C . ALA A 1 217 ? -27.692 20.444 23.153 1.00 42.91 217 ALA A C 1
ATOM 1617 O O . ALA A 1 217 ? -27.573 20.386 21.931 1.00 42.91 217 ALA A O 1
ATOM 1618 N N . GLU A 1 218 ? -27.301 21.522 23.835 1.00 40.91 218 GLU A N 1
ATOM 1619 C CA . GLU A 1 218 ? -27.021 22.804 23.162 1.00 40.91 218 GLU A CA 1
ATOM 1620 C C . GLU A 1 218 ? -25.569 22.912 22.651 1.00 40.91 218 GLU A C 1
ATOM 1622 O O . GLU A 1 218 ? -25.320 23.443 21.569 1.00 40.91 218 GLU A O 1
ATOM 1627 N N . LEU A 1 219 ? -24.611 22.276 23.341 1.00 43.94 219 LEU A N 1
ATOM 1628 C CA . LEU A 1 219 ? -23.217 22.148 22.880 1.00 43.94 219 LEU A CA 1
ATOM 1629 C C . LEU A 1 219 ? -23.030 21.072 21.787 1.00 43.94 219 LEU A C 1
ATOM 1631 O O . LEU A 1 219 ? -21.995 21.000 21.125 1.00 43.94 219 LEU A O 1
ATOM 1635 N N . THR A 1 220 ? -24.022 20.201 21.576 1.00 45.38 220 THR A N 1
ATOM 1636 C CA . THR A 1 220 ? -23.891 19.052 20.662 1.00 45.38 220 THR A CA 1
ATOM 1637 C C . THR A 1 220 ? -23.798 19.486 19.192 1.00 45.38 220 THR A C 1
ATOM 1639 O O . THR A 1 220 ? -23.106 18.839 18.407 1.00 45.38 220 THR A O 1
ATOM 1642 N N . LEU A 1 221 ? -24.409 20.624 18.838 1.00 46.41 221 LEU A N 1
ATOM 1643 C CA . LEU A 1 221 ? -24.329 21.222 17.499 1.00 46.41 221 LEU A CA 1
ATOM 1644 C C . LEU A 1 221 ? -22.955 21.839 17.183 1.00 46.41 221 LEU A C 1
ATOM 1646 O O . LEU A 1 221 ? -22.528 21.785 16.032 1.00 46.41 221 LEU A O 1
ATOM 1650 N N . SER A 1 222 ? -22.234 22.384 18.170 1.00 42.09 222 SER A N 1
ATOM 1651 C CA . SER A 1 222 ? -20.883 22.921 17.942 1.00 42.09 222 SER A CA 1
ATOM 1652 C C . SER A 1 222 ? -19.819 21.819 17.933 1.00 42.09 222 SER A C 1
ATOM 1654 O O . SER A 1 222 ? -18.937 21.825 17.074 1.00 42.09 222 SER A O 1
ATOM 1656 N N . MET A 1 223 ? -19.923 20.830 18.830 1.00 43.81 223 MET A N 1
ATOM 1657 C CA . MET A 1 223 ? -18.923 19.760 18.940 1.00 43.81 223 MET A CA 1
ATOM 1658 C C . MET A 1 223 ? -18.868 18.827 17.725 1.00 43.81 223 MET A C 1
ATOM 1660 O O . MET A 1 223 ? -17.767 18.428 17.348 1.00 43.81 223 MET A O 1
ATOM 1664 N N . GLY A 1 224 ? -20.000 18.495 17.090 1.00 48.06 224 GLY A N 1
ATOM 1665 C CA . GLY A 1 224 ? -19.988 17.725 15.835 1.00 48.06 224 GLY A CA 1
ATOM 1666 C C . GLY A 1 224 ? -19.208 18.467 14.747 1.00 48.06 224 GLY A C 1
ATOM 1667 O O . GLY A 1 224 ? -18.224 17.961 14.209 1.00 48.06 224 GLY A O 1
ATOM 1668 N N . GLN A 1 225 ? -19.550 19.744 14.560 1.00 45.81 225 GLN A N 1
ATOM 1669 C CA . GLN A 1 225 ? -18.954 20.606 13.546 1.00 45.81 225 GLN A CA 1
ATOM 1670 C C . GLN A 1 225 ? -17.463 20.917 13.782 1.00 45.81 225 GLN A C 1
ATOM 1672 O O . GLN A 1 225 ? -16.799 21.371 12.852 1.00 45.81 225 GLN A O 1
ATOM 1677 N N . ASP A 1 226 ? -16.907 20.704 14.980 1.00 52.97 226 ASP A N 1
ATOM 1678 C CA . ASP A 1 226 ? -15.453 20.684 15.222 1.00 52.97 226 ASP A CA 1
ATOM 1679 C C . ASP A 1 226 ? -14.837 19.285 15.059 1.00 52.97 226 ASP A C 1
ATOM 1681 O O . ASP A 1 226 ? -13.730 19.173 14.529 1.00 52.97 226 ASP A O 1
ATOM 1685 N N . ARG A 1 227 ? -15.541 18.210 15.433 1.00 58.03 227 ARG A N 1
ATOM 1686 C CA . ARG A 1 227 ? -15.063 16.827 15.270 1.00 58.03 227 ARG A CA 1
ATOM 1687 C C . ARG A 1 227 ? -14.776 16.489 13.806 1.00 58.03 227 ARG A C 1
ATOM 1689 O O . ARG A 1 227 ? -13.687 15.995 13.519 1.00 58.03 227 ARG A O 1
ATOM 1696 N N . GLY A 1 228 ? -15.670 16.856 12.885 1.00 61.94 228 GLY A N 1
ATOM 1697 C CA . GLY A 1 228 ? -15.442 16.706 11.443 1.00 61.94 228 GLY A CA 1
ATOM 1698 C C . GLY A 1 228 ? -14.209 17.465 10.933 1.00 61.94 228 GLY A C 1
ATOM 1699 O O . GLY A 1 228 ? -13.494 16.972 10.060 1.00 61.94 228 GLY A O 1
ATOM 1700 N N . LYS A 1 229 ? -13.874 18.627 11.525 1.00 66.81 229 LYS A N 1
ATOM 1701 C CA . LYS A 1 229 ? -12.625 19.351 11.209 1.00 66.81 229 LYS A CA 1
ATOM 1702 C C . LYS A 1 229 ? -11.397 18.574 11.684 1.00 66.81 229 LYS A C 1
ATOM 1704 O O . LYS A 1 229 ? -10.418 18.487 10.945 1.00 66.81 229 LYS A O 1
ATOM 1709 N N . TYR A 1 230 ? -11.424 18.031 12.903 1.00 74.94 230 TYR A N 1
ATOM 1710 C CA . TYR A 1 230 ? -10.302 17.254 13.439 1.00 74.94 230 TYR A CA 1
ATOM 1711 C C . TYR A 1 230 ? -10.048 15.985 12.621 1.00 74.94 230 TYR A C 1
ATOM 1713 O O . TYR A 1 230 ? -8.904 15.753 12.232 1.00 74.94 230 TYR A O 1
ATOM 1721 N N . ASP A 1 231 ? -11.092 15.226 12.283 1.00 73.38 231 ASP A N 1
ATOM 1722 C CA . ASP A 1 231 ? -10.985 14.056 11.407 1.00 73.38 231 ASP A CA 1
ATOM 1723 C C . ASP A 1 231 ? -10.417 14.443 10.027 1.00 73.38 231 ASP A C 1
ATOM 1725 O O . ASP A 1 231 ? -9.426 13.855 9.589 1.00 73.38 231 ASP A O 1
ATOM 1729 N N . PHE A 1 232 ? -10.927 15.509 9.397 1.00 78.00 232 PHE A N 1
ATOM 1730 C CA . PHE A 1 232 ? -10.395 16.027 8.129 1.00 78.00 232 PHE A CA 1
ATOM 1731 C C . PHE A 1 232 ? -8.892 16.357 8.205 1.00 78.00 232 PHE A C 1
ATOM 1733 O O . PHE A 1 232 ? -8.122 15.945 7.333 1.00 78.00 232 PHE A O 1
ATOM 1740 N N . TYR A 1 233 ? -8.438 17.059 9.253 1.00 80.62 233 TYR A N 1
ATOM 1741 C CA . TYR A 1 233 ? -7.015 17.380 9.431 1.00 80.62 233 TYR A CA 1
ATOM 1742 C C . TYR A 1 233 ? -6.155 16.144 9.735 1.00 80.62 233 TYR A C 1
ATOM 1744 O O . TYR A 1 233 ? -5.020 16.065 9.257 1.00 80.62 233 TYR A O 1
ATOM 1752 N N . ILE A 1 234 ? -6.685 15.160 10.469 1.00 81.75 234 ILE A N 1
ATOM 1753 C CA . ILE A 1 234 ? -6.029 13.866 10.707 1.00 81.75 234 ILE A CA 1
ATOM 1754 C C . ILE A 1 234 ? -5.845 13.122 9.378 1.00 81.75 234 ILE A C 1
ATOM 1756 O O . ILE A 1 234 ? -4.727 12.718 9.054 1.00 81.75 234 ILE A O 1
ATOM 1760 N N . GLY A 1 235 ? -6.898 12.998 8.566 1.00 80.81 235 GLY A N 1
ATOM 1761 C CA . GLY A 1 235 ? -6.833 12.338 7.260 1.00 80.81 235 GLY A CA 1
ATOM 1762 C C . GLY A 1 235 ? -5.915 13.057 6.263 1.00 80.81 235 GLY A C 1
ATOM 1763 O O . GLY A 1 235 ? -5.125 12.405 5.582 1.00 80.81 235 GLY A O 1
ATOM 1764 N N . LEU A 1 236 ? -5.919 14.395 6.241 1.00 83.62 236 LEU A N 1
ATOM 1765 C CA . LEU A 1 236 ? -4.979 15.206 5.455 1.00 83.62 236 LEU A CA 1
ATOM 1766 C C . LEU A 1 236 ? -3.517 14.968 5.882 1.00 83.62 236 LEU A C 1
ATOM 1768 O O . LEU A 1 236 ? -2.647 14.754 5.034 1.00 83.62 236 LEU A O 1
ATOM 1772 N N . GLY A 1 237 ? -3.238 14.948 7.189 1.00 85.12 237 GLY A N 1
ATOM 1773 C CA . GLY A 1 237 ? -1.908 14.645 7.729 1.00 85.12 237 GLY A CA 1
ATOM 1774 C C . GLY A 1 237 ? -1.442 13.217 7.416 1.00 85.12 237 GLY A C 1
ATOM 1775 O O . GLY A 1 237 ? -0.278 12.999 7.061 1.00 85.12 237 GLY A O 1
ATOM 1776 N N . LEU A 1 238 ? -2.355 12.244 7.473 1.00 85.12 238 LEU A N 1
ATOM 1777 C CA . LEU A 1 238 ? -2.109 10.854 7.081 1.00 85.12 238 LEU A CA 1
ATOM 1778 C C . LEU A 1 238 ? -1.830 10.723 5.574 1.00 85.12 238 LEU A C 1
ATOM 1780 O O . LEU A 1 238 ? -0.872 10.054 5.198 1.00 85.12 238 LEU A O 1
ATOM 1784 N N . ALA A 1 239 ? -2.569 11.422 4.708 1.00 83.94 239 ALA A N 1
ATOM 1785 C CA . ALA A 1 239 ? -2.348 11.412 3.258 1.00 83.94 239 ALA A CA 1
ATOM 1786 C C . ALA A 1 239 ? -1.006 12.059 2.849 1.00 83.94 239 ALA A C 1
ATOM 1788 O O . ALA A 1 239 ? -0.289 11.544 1.983 1.00 83.94 239 ALA A O 1
ATOM 1789 N N . ILE A 1 240 ? -0.618 13.164 3.498 1.00 87.62 240 ILE A N 1
ATOM 1790 C CA . ILE A 1 240 ? 0.671 13.832 3.249 1.00 87.62 240 ILE A CA 1
ATOM 1791 C C . ILE A 1 240 ? 1.839 12.973 3.759 1.00 87.62 240 ILE A C 1
ATOM 1793 O O . ILE A 1 240 ? 2.809 12.757 3.029 1.00 87.62 240 ILE A O 1
ATOM 1797 N N . SER A 1 241 ? 1.754 12.440 4.983 1.00 87.38 241 SER A N 1
ATOM 1798 C CA . SER A 1 241 ? 2.803 11.568 5.537 1.00 87.38 241 SER A CA 1
ATOM 1799 C C . SER A 1 241 ? 2.926 10.249 4.767 1.00 87.38 241 SER A C 1
ATOM 1801 O O . SER A 1 241 ? 4.042 9.844 4.437 1.00 87.38 241 SER A O 1
ATOM 1803 N N . SER A 1 242 ? 1.802 9.643 4.367 1.00 90.88 242 SER A N 1
ATOM 1804 C CA . SER A 1 242 ? 1.746 8.530 3.413 1.00 90.88 242 SER A CA 1
ATOM 1805 C C . SER A 1 242 ? 2.523 8.846 2.135 1.00 90.88 242 SER A C 1
ATOM 1807 O O . SER A 1 242 ? 3.439 8.109 1.768 1.00 90.88 242 SER A O 1
ATOM 1809 N N . SER A 1 243 ? 2.232 9.985 1.502 1.00 88.06 243 SER A N 1
ATOM 1810 C CA . SER A 1 243 ? 2.883 10.403 0.258 1.00 88.06 243 SER A CA 1
ATOM 1811 C C . SER A 1 243 ? 4.399 10.567 0.414 1.00 88.06 243 SER A C 1
ATOM 1813 O O . SER A 1 243 ? 5.161 10.146 -0.460 1.00 88.06 243 SER A O 1
ATOM 1815 N N . ILE A 1 244 ? 4.856 11.106 1.550 1.00 87.12 244 ILE A N 1
ATOM 1816 C CA . ILE A 1 244 ? 6.284 11.214 1.884 1.00 87.12 244 ILE A CA 1
ATOM 1817 C C . ILE A 1 244 ? 6.917 9.822 2.044 1.00 87.12 244 ILE A C 1
ATOM 1819 O O . ILE A 1 244 ? 7.976 9.563 1.467 1.00 87.12 244 ILE A O 1
ATOM 1823 N N . PHE A 1 245 ? 6.269 8.908 2.771 1.00 88.31 245 PHE A N 1
ATOM 1824 C CA . PHE A 1 245 ? 6.759 7.544 2.985 1.00 88.31 245 PHE A CA 1
ATOM 1825 C C . PHE A 1 245 ? 6.786 6.709 1.697 1.00 88.31 245 PHE A C 1
ATOM 1827 O O . PHE A 1 245 ? 7.798 6.059 1.420 1.00 88.31 245 PHE A O 1
ATOM 1834 N N . ILE A 1 246 ? 5.732 6.758 0.875 1.00 84.94 246 ILE A N 1
ATOM 1835 C CA . ILE A 1 246 ? 5.659 6.084 -0.430 1.00 84.94 246 ILE A CA 1
ATOM 1836 C C . ILE A 1 246 ? 6.734 6.648 -1.368 1.00 84.94 246 ILE A C 1
ATOM 1838 O O . ILE A 1 246 ? 7.508 5.875 -1.941 1.00 84.94 246 ILE A O 1
ATOM 1842 N N . GLY A 1 247 ? 6.857 7.976 -1.470 1.00 82.25 247 GLY A N 1
ATOM 1843 C CA . GLY A 1 247 ? 7.845 8.626 -2.335 1.00 82.25 247 GLY A CA 1
ATOM 1844 C C . GLY A 1 247 ? 9.295 8.357 -1.914 1.00 82.25 247 GLY A C 1
ATOM 1845 O O . GLY A 1 247 ? 10.144 7.987 -2.728 1.00 82.25 247 GLY A O 1
ATOM 1846 N N . GLY A 1 248 ? 9.577 8.442 -0.611 1.00 84.19 248 GLY A N 1
ATOM 1847 C CA . GLY A 1 248 ? 10.870 8.064 -0.037 1.00 84.19 248 GLY A CA 1
ATOM 1848 C C . GLY A 1 248 ? 11.206 6.585 -0.254 1.00 84.19 248 GLY A C 1
ATOM 1849 O O . GLY A 1 248 ? 12.362 6.249 -0.533 1.00 84.19 248 GLY A O 1
ATOM 1850 N N . SER A 1 249 ? 10.197 5.703 -0.217 1.00 86.12 249 SER A N 1
ATOM 1851 C CA . SER A 1 249 ? 10.359 4.256 -0.397 1.00 86.12 249 SER A CA 1
ATOM 1852 C C . SER A 1 249 ? 11.107 3.913 -1.689 1.00 86.12 249 SER A C 1
ATOM 1854 O O . SER A 1 249 ? 12.060 3.126 -1.668 1.00 86.12 249 SER A O 1
ATOM 1856 N N . PHE A 1 250 ? 10.715 4.518 -2.818 1.00 79.00 250 PHE A N 1
ATOM 1857 C CA . PHE A 1 250 ? 11.296 4.249 -4.133 1.00 79.00 250 PHE A CA 1
ATOM 1858 C C . PHE A 1 250 ? 12.765 4.658 -4.189 1.00 79.00 250 PHE A C 1
ATOM 1860 O O . PHE A 1 250 ? 13.593 3.921 -4.728 1.00 79.00 250 PHE A O 1
ATOM 1867 N N . ILE A 1 251 ? 13.109 5.786 -3.571 1.00 84.31 251 ILE A N 1
ATOM 1868 C CA . ILE A 1 251 ? 14.472 6.316 -3.558 1.00 84.31 251 ILE A CA 1
ATOM 1869 C C . ILE A 1 251 ? 15.384 5.505 -2.634 1.00 84.31 251 ILE A C 1
ATOM 1871 O O . ILE A 1 251 ? 16.513 5.205 -3.024 1.00 84.31 251 ILE A O 1
ATOM 1875 N N . LEU A 1 252 ? 14.897 5.043 -1.477 1.00 82.88 252 LEU A N 1
ATOM 1876 C CA . LEU A 1 252 ? 15.629 4.109 -0.610 1.00 82.88 252 LEU A CA 1
ATOM 1877 C C . LEU A 1 252 ? 15.888 2.762 -1.312 1.00 82.88 252 LEU A C 1
ATOM 1879 O O . LEU A 1 252 ? 17.045 2.340 -1.417 1.00 82.88 252 LEU A O 1
ATOM 1883 N N . LYS A 1 253 ? 14.845 2.148 -1.897 1.00 79.50 253 LYS A N 1
ATOM 1884 C CA . LYS A 1 253 ? 14.946 0.916 -2.709 1.00 79.50 253 LYS A CA 1
ATOM 1885 C C . LYS A 1 253 ? 15.975 1.077 -3.842 1.00 79.50 253 LYS A C 1
ATOM 1887 O O . LYS A 1 253 ? 16.898 0.268 -3.959 1.00 79.50 253 LYS A O 1
ATOM 1892 N N . LYS A 1 254 ? 15.877 2.151 -4.637 1.00 76.62 254 LYS A N 1
ATOM 1893 C CA . LYS A 1 254 ? 16.775 2.447 -5.771 1.00 76.62 254 LYS A CA 1
ATOM 1894 C C . LYS A 1 254 ? 18.220 2.705 -5.321 1.00 76.62 254 LYS A C 1
ATOM 1896 O O . LYS A 1 254 ? 19.149 2.147 -5.902 1.00 76.62 254 LYS A O 1
ATOM 1901 N N . LYS A 1 255 ? 18.431 3.479 -4.250 1.00 81.31 255 LYS A N 1
ATOM 1902 C CA . LYS A 1 255 ? 19.760 3.767 -3.675 1.00 81.31 255 LYS A CA 1
ATOM 1903 C C . LYS A 1 255 ? 20.434 2.507 -3.116 1.00 81.31 255 LYS A C 1
ATOM 1905 O O . LYS A 1 255 ? 21.645 2.355 -3.276 1.00 81.31 255 LYS A O 1
ATOM 1910 N N . GLY A 1 256 ? 19.662 1.576 -2.544 1.00 81.81 256 GLY A N 1
ATOM 1911 C CA . GLY A 1 256 ? 20.144 0.256 -2.122 1.00 81.81 256 GLY A CA 1
ATOM 1912 C C . GLY A 1 256 ? 20.626 -0.587 -3.306 1.00 81.81 256 GLY A C 1
ATOM 1913 O O . GLY A 1 256 ? 21.771 -1.040 -3.324 1.00 81.81 256 GLY A O 1
ATOM 1914 N N . LEU A 1 257 ? 19.802 -0.707 -4.352 1.00 80.81 257 LEU A N 1
ATOM 1915 C CA . LEU A 1 257 ? 20.153 -1.425 -5.587 1.00 80.81 257 LEU A CA 1
ATOM 1916 C C . LEU A 1 257 ? 21.402 -0.835 -6.275 1.00 80.81 257 LEU A C 1
ATOM 1918 O O . LEU A 1 257 ? 22.283 -1.580 -6.704 1.00 80.81 257 LEU A O 1
ATOM 1922 N N . LEU A 1 258 ? 21.546 0.495 -6.303 1.00 79.19 258 LEU A N 1
ATOM 1923 C CA . LEU A 1 258 ? 22.741 1.182 -6.823 1.00 79.19 258 LEU A CA 1
ATOM 1924 C C . LEU A 1 258 ? 23.990 1.020 -5.935 1.00 79.19 258 LEU A C 1
ATOM 1926 O O . LEU A 1 258 ? 25.114 1.196 -6.411 1.00 79.19 258 LEU A O 1
ATOM 1930 N N . ARG A 1 259 ? 23.836 0.695 -4.645 1.00 83.44 259 ARG A N 1
ATOM 1931 C CA . ARG A 1 259 ? 24.959 0.336 -3.762 1.00 83.44 259 ARG A CA 1
ATOM 1932 C C . ARG A 1 259 ? 25.452 -1.084 -4.046 1.00 83.44 259 ARG A C 1
ATOM 1934 O O . ARG A 1 259 ? 26.655 -1.307 -4.052 1.00 83.44 259 ARG A O 1
ATOM 1941 N N . LEU A 1 260 ? 24.543 -2.012 -4.342 1.00 82.56 260 LEU A N 1
ATOM 1942 C CA . LEU A 1 260 ? 24.856 -3.400 -4.712 1.00 82.56 260 LEU A CA 1
ATOM 1943 C C . LEU A 1 260 ? 25.483 -3.517 -6.102 1.00 82.56 260 LEU A C 1
ATOM 1945 O O . LEU A 1 260 ? 26.489 -4.204 -6.257 1.00 82.56 260 LEU A O 1
ATOM 1949 N N . ALA A 1 261 ? 24.957 -2.786 -7.088 1.00 78.88 261 ALA A N 1
ATOM 1950 C CA . ALA A 1 261 ? 25.541 -2.747 -8.428 1.00 78.88 261 ALA A CA 1
ATOM 1951 C C . ALA A 1 261 ? 27.001 -2.247 -8.404 1.00 78.88 261 ALA A C 1
ATOM 1953 O O . ALA A 1 261 ? 27.849 -2.787 -9.107 1.00 78.88 261 ALA A O 1
ATOM 1954 N N . ARG A 1 262 ? 27.326 -1.276 -7.533 1.00 83.31 262 ARG A N 1
ATOM 1955 C CA . ARG A 1 262 ? 28.710 -0.814 -7.302 1.00 83.31 262 ARG A CA 1
ATOM 1956 C C . ARG A 1 262 ? 29.597 -1.813 -6.548 1.00 83.31 262 ARG A C 1
ATOM 1958 O O . ARG A 1 262 ? 30.811 -1.708 -6.644 1.00 83.31 262 ARG A O 1
ATOM 1965 N N . LYS A 1 263 ? 29.017 -2.788 -5.841 1.00 83.69 263 LYS A N 1
ATOM 1966 C CA . LYS A 1 263 ? 29.724 -3.934 -5.234 1.00 83.69 263 LYS A CA 1
ATOM 1967 C C . LYS A 1 263 ? 29.884 -5.112 -6.217 1.00 83.69 263 LYS A C 1
ATOM 1969 O O . LYS A 1 263 ? 30.121 -6.232 -5.777 1.00 83.69 263 LYS A O 1
ATOM 1974 N N . GLY A 1 264 ? 29.650 -4.912 -7.520 1.00 78.88 264 GLY A N 1
ATOM 1975 C CA . GLY A 1 264 ? 29.698 -5.978 -8.532 1.00 78.88 264 GLY A CA 1
ATOM 1976 C C . GLY A 1 264 ? 28.624 -7.064 -8.375 1.00 78.88 264 GLY A C 1
ATOM 1977 O O . GLY A 1 264 ? 28.711 -8.111 -9.007 1.00 78.88 264 GLY A O 1
ATOM 1978 N N . SER A 1 265 ? 27.611 -6.853 -7.528 1.00 76.25 265 SER A N 1
ATOM 1979 C CA . SER A 1 265 ? 26.555 -7.844 -7.299 1.00 76.25 265 SER A CA 1
ATOM 1980 C C . SER A 1 265 ? 25.565 -7.879 -8.467 1.00 76.25 265 SER A C 1
ATOM 1982 O O . SER A 1 265 ? 25.131 -6.823 -8.936 1.00 76.25 265 SER A O 1
ATOM 1984 N N . MET A 1 266 ? 25.158 -9.086 -8.880 1.00 75.81 266 MET A N 1
ATOM 1985 C CA . MET A 1 266 ? 24.117 -9.309 -9.897 1.00 75.81 266 MET A CA 1
ATOM 1986 C C . MET A 1 266 ? 22.885 -8.429 -9.642 1.00 75.81 266 MET A C 1
ATOM 1988 O O . MET A 1 266 ? 22.359 -8.386 -8.524 1.00 75.81 266 MET A O 1
ATOM 1992 N N . ARG A 1 267 ? 22.417 -7.723 -10.679 1.00 69.31 267 ARG A N 1
ATOM 1993 C CA . ARG A 1 267 ? 21.262 -6.819 -10.577 1.00 69.31 267 ARG A CA 1
ATOM 1994 C C . ARG A 1 267 ? 19.970 -7.614 -10.369 1.00 69.31 267 ARG A C 1
ATOM 1996 O O . ARG A 1 267 ? 19.805 -8.698 -10.920 1.00 69.31 267 ARG A O 1
ATOM 2003 N N . ALA A 1 268 ? 19.014 -7.031 -9.644 1.00 63.25 268 ALA A N 1
ATOM 2004 C CA . ALA A 1 268 ? 17.711 -7.655 -9.392 1.00 63.25 268 ALA A CA 1
ATOM 2005 C C . ALA A 1 268 ? 16.967 -8.023 -10.693 1.00 63.25 268 ALA A C 1
ATOM 2007 O O . ALA A 1 268 ? 16.495 -9.146 -10.828 1.00 63.25 268 ALA A O 1
ATOM 2008 N N . GLY A 1 269 ? 16.971 -7.129 -11.692 1.00 54.78 269 GLY A N 1
ATOM 2009 C CA . GLY A 1 269 ? 16.415 -7.382 -13.034 1.00 54.78 269 GLY A CA 1
ATOM 2010 C C . GLY A 1 269 ? 17.200 -8.382 -13.900 1.00 54.78 269 GLY A C 1
ATOM 2011 O O . GLY A 1 269 ? 16.858 -8.576 -15.056 1.00 54.78 269 GLY A O 1
ATOM 2012 N N . GLN A 1 270 ? 18.257 -8.999 -13.364 1.00 59.47 270 GLN A N 1
ATOM 2013 C CA . GLN A 1 270 ? 19.007 -10.111 -13.966 1.00 59.47 270 GLN A CA 1
ATOM 2014 C C . GLN A 1 270 ? 18.940 -11.367 -13.068 1.00 59.47 270 GLN A C 1
ATOM 2016 O O . GLN A 1 270 ? 19.824 -12.215 -13.116 1.00 59.47 270 GLN A O 1
ATOM 2021 N N . GLY A 1 271 ? 17.935 -11.460 -12.185 1.00 56.56 271 GLY A N 1
ATOM 2022 C CA . GLY A 1 271 ? 17.766 -12.573 -11.241 1.00 56.56 271 GLY A CA 1
ATOM 2023 C C . GLY A 1 271 ? 18.645 -12.505 -9.982 1.00 56.56 271 GLY A C 1
ATOM 2024 O O . GLY A 1 271 ? 18.704 -13.463 -9.220 1.00 56.56 271 GLY A O 1
ATOM 2025 N N . GLY A 1 272 ? 19.346 -11.396 -9.725 1.00 68.12 272 GLY A N 1
ATOM 2026 C CA . GLY A 1 272 ? 20.247 -11.274 -8.574 1.00 68.12 272 GLY A CA 1
ATOM 2027 C C . GLY A 1 272 ? 19.542 -10.947 -7.251 1.00 68.12 272 GLY A C 1
ATOM 2028 O O . GLY A 1 272 ? 19.091 -9.822 -7.051 1.00 68.12 272 GLY A O 1
ATOM 2029 N N . HIS A 1 273 ? 19.535 -11.877 -6.289 1.00 73.25 273 HIS A N 1
ATOM 2030 C CA . HIS A 1 273 ? 18.886 -11.697 -4.969 1.00 73.25 273 HIS A CA 1
ATOM 2031 C C . HIS A 1 273 ? 19.732 -10.993 -3.901 1.00 73.25 273 HIS A C 1
ATOM 2033 O O . HIS A 1 273 ? 19.343 -10.930 -2.735 1.00 73.25 273 HIS A O 1
ATOM 2039 N N . ALA A 1 274 ? 20.877 -10.420 -4.280 1.00 74.00 274 ALA A N 1
ATOM 2040 C CA . ALA A 1 274 ? 21.769 -9.721 -3.354 1.00 74.00 274 ALA A CA 1
ATOM 2041 C C . ALA A 1 274 ? 21.088 -8.539 -2.624 1.00 74.00 274 ALA A C 1
ATOM 2043 O O . ALA A 1 274 ? 21.521 -8.159 -1.537 1.00 74.00 274 ALA A O 1
ATOM 2044 N N . TYR A 1 275 ? 19.988 -8.003 -3.170 1.00 70.50 275 TYR A N 1
ATOM 2045 C CA . TYR A 1 275 ? 19.191 -6.945 -2.538 1.00 70.50 275 TYR A CA 1
ATOM 2046 C C . TYR A 1 275 ? 18.545 -7.340 -1.210 1.00 70.50 275 TYR A C 1
ATOM 2048 O O . TYR A 1 275 ? 18.426 -6.485 -0.337 1.00 70.50 275 TYR A O 1
ATOM 2056 N N . LEU A 1 276 ? 18.239 -8.624 -0.996 1.00 79.81 276 LEU A N 1
ATOM 2057 C CA . LEU A 1 276 ? 17.717 -9.105 0.287 1.00 79.81 276 LEU A CA 1
ATOM 2058 C C . LEU A 1 276 ? 18.732 -8.974 1.439 1.00 79.81 276 LEU A C 1
ATOM 2060 O O . LEU A 1 276 ? 18.340 -9.082 2.597 1.00 79.81 276 LEU A O 1
ATOM 2064 N N . LYS A 1 277 ? 20.017 -8.722 1.145 1.00 76.81 277 LYS A N 1
ATOM 2065 C CA . LYS A 1 277 ? 21.084 -8.509 2.139 1.00 76.81 277 LYS A CA 1
ATOM 2066 C C . LYS A 1 277 ? 21.419 -7.030 2.393 1.00 76.81 277 LYS A C 1
ATOM 2068 O O . LYS A 1 277 ? 22.267 -6.741 3.231 1.00 76.81 277 LYS A O 1
ATOM 2073 N N . GLU A 1 278 ? 20.808 -6.082 1.680 1.00 83.81 278 GLU A N 1
ATOM 2074 C CA . GLU A 1 278 ? 21.112 -4.649 1.814 1.00 83.81 278 GLU A CA 1
ATOM 2075 C C . GLU A 1 278 ? 20.012 -3.942 2.614 1.00 83.81 278 GLU A C 1
ATOM 2077 O O . GLU A 1 278 ? 18.886 -3.781 2.143 1.00 83.81 278 GLU A O 1
ATOM 2082 N N . TRP A 1 279 ? 20.347 -3.477 3.822 1.00 85.94 279 TRP A N 1
ATOM 2083 C CA . TRP A 1 279 ? 19.381 -2.880 4.753 1.00 85.94 279 TRP A CA 1
ATOM 2084 C C . TRP A 1 279 ? 18.617 -1.687 4.162 1.00 85.94 279 TRP A C 1
ATOM 2086 O O . TRP A 1 279 ? 17.449 -1.488 4.481 1.00 85.94 279 TRP A O 1
ATOM 2096 N N . LEU A 1 280 ? 19.239 -0.929 3.251 1.00 82.19 280 LEU A N 1
ATOM 2097 C CA . LEU A 1 280 ? 18.616 0.223 2.596 1.00 82.19 280 LEU A CA 1
ATOM 2098 C C . LEU A 1 280 ? 17.418 -0.169 1.710 1.00 82.19 280 LEU A C 1
ATOM 2100 O O . LEU A 1 280 ? 16.485 0.616 1.549 1.00 82.19 280 LEU A O 1
ATOM 2104 N N . TRP A 1 281 ? 17.428 -1.387 1.154 1.00 85.88 281 TRP A N 1
ATOM 2105 C CA . TRP A 1 281 ? 16.302 -1.923 0.389 1.00 85.88 281 TRP A CA 1
ATOM 2106 C C . TRP A 1 281 ? 15.144 -2.315 1.315 1.00 85.88 281 TRP A C 1
ATOM 2108 O O . TRP A 1 281 ? 14.007 -1.935 1.051 1.00 85.88 281 TRP A O 1
ATOM 2118 N N . TRP A 1 282 ? 15.438 -2.978 2.441 1.00 82.44 282 TRP A N 1
ATOM 2119 C CA . TRP A 1 282 ? 14.442 -3.313 3.467 1.00 82.44 282 TRP A CA 1
ATOM 2120 C C . TRP A 1 282 ? 13.837 -2.076 4.135 1.00 82.44 282 TRP A C 1
ATOM 2122 O O . TRP A 1 282 ? 12.623 -2.017 4.294 1.00 82.44 282 TRP A O 1
ATOM 2132 N N . ALA A 1 283 ? 14.638 -1.053 4.443 1.00 84.00 283 ALA A N 1
ATOM 2133 C CA . ALA A 1 283 ? 14.141 0.233 4.934 1.00 84.00 283 ALA A CA 1
ATOM 2134 C C . ALA A 1 283 ? 13.175 0.882 3.926 1.00 84.00 283 ALA A C 1
ATOM 2136 O O . ALA A 1 283 ? 12.118 1.379 4.304 1.00 84.00 283 ALA A O 1
ATOM 2137 N N . GLY A 1 284 ? 13.491 0.806 2.628 1.00 80.12 284 GLY A N 1
ATOM 2138 C CA . GLY A 1 284 ? 12.581 1.231 1.568 1.00 80.12 284 GLY A CA 1
ATOM 2139 C C . GLY A 1 284 ? 11.335 0.349 1.413 1.00 80.12 284 GLY A C 1
ATOM 2140 O O . GLY A 1 284 ? 10.292 0.860 1.025 1.00 80.12 284 GLY A O 1
ATOM 2141 N N . LEU A 1 285 ? 11.387 -0.949 1.723 1.00 77.12 285 LEU A N 1
ATOM 2142 C CA . LEU A 1 285 ? 10.202 -1.817 1.720 1.00 77.12 285 LEU A CA 1
ATOM 2143 C C . LEU A 1 285 ? 9.278 -1.511 2.911 1.00 77.12 285 LEU A C 1
ATOM 2145 O O . LEU A 1 285 ? 8.081 -1.314 2.720 1.00 77.12 285 LEU A O 1
ATOM 2149 N N . LEU A 1 286 ? 9.838 -1.393 4.118 1.00 82.94 286 LEU A N 1
ATOM 2150 C CA . LEU A 1 286 ? 9.104 -1.029 5.336 1.00 82.94 286 LEU A CA 1
ATOM 2151 C C . LEU A 1 286 ? 8.480 0.368 5.220 1.00 82.94 286 LEU A C 1
ATOM 2153 O O . LEU A 1 286 ? 7.310 0.542 5.545 1.00 82.94 286 LEU A O 1
ATOM 2157 N N . SER A 1 287 ? 9.215 1.339 4.667 1.00 83.94 287 SER A N 1
ATOM 2158 C CA . SER A 1 287 ? 8.687 2.679 4.376 1.00 83.94 287 SER A CA 1
ATOM 2159 C C . SER A 1 287 ? 7.539 2.657 3.362 1.00 83.94 287 SER A C 1
ATOM 2161 O O . SER A 1 287 ? 6.659 3.504 3.439 1.00 83.94 287 SER A O 1
ATOM 2163 N N . MET A 1 288 ? 7.511 1.707 2.418 1.00 83.69 288 MET A N 1
ATOM 2164 C CA . MET A 1 288 ? 6.354 1.550 1.529 1.00 83.69 288 MET A CA 1
ATOM 2165 C C . MET A 1 288 ? 5.138 1.025 2.300 1.00 83.69 288 MET A C 1
ATOM 2167 O O . MET A 1 288 ? 4.063 1.597 2.183 1.00 83.69 288 MET A O 1
ATOM 2171 N N . GLY A 1 289 ? 5.315 -0.010 3.128 1.00 70.50 289 GLY A N 1
ATOM 2172 C CA . GLY A 1 289 ? 4.230 -0.576 3.939 1.00 70.50 289 GLY A CA 1
ATOM 2173 C C . GLY A 1 289 ? 3.636 0.422 4.940 1.00 70.50 289 GLY A C 1
ATOM 2174 O O . GLY A 1 289 ? 2.418 0.528 5.045 1.00 70.50 289 GLY A O 1
ATOM 2175 N N . ALA A 1 290 ? 4.479 1.210 5.615 1.00 77.31 290 ALA A N 1
ATOM 2176 C CA . ALA A 1 290 ? 4.032 2.297 6.488 1.00 77.31 290 ALA A CA 1
ATOM 2177 C C . ALA A 1 290 ? 3.275 3.389 5.709 1.00 77.31 290 ALA A C 1
ATOM 2179 O O . ALA A 1 290 ? 2.253 3.889 6.176 1.00 77.31 290 ALA A O 1
ATOM 2180 N N . GLY A 1 291 ? 3.745 3.716 4.501 1.00 78.31 291 GLY A N 1
ATOM 2181 C CA . GLY A 1 291 ? 3.085 4.663 3.609 1.00 78.31 291 GLY A CA 1
ATOM 2182 C C . GLY A 1 291 ? 1.691 4.210 3.172 1.00 78.31 291 GLY A C 1
ATOM 2183 O O . GLY A 1 291 ? 0.745 4.980 3.301 1.00 78.31 291 GLY A O 1
ATOM 2184 N N . GLU A 1 292 ? 1.530 2.961 2.728 1.00 79.31 292 GLU A N 1
ATOM 2185 C CA . GLU A 1 292 ? 0.211 2.421 2.356 1.00 79.31 292 GLU A CA 1
ATOM 2186 C C . GLU A 1 292 ? -0.713 2.229 3.571 1.00 79.31 292 GLU A C 1
ATOM 2188 O O . GLU A 1 292 ? -1.918 2.439 3.467 1.00 79.31 292 GLU A O 1
ATOM 2193 N N . GLY A 1 293 ? -0.168 1.914 4.752 1.00 75.06 293 GLY A N 1
ATOM 2194 C CA . GLY A 1 293 ? -0.939 1.895 6.001 1.00 75.06 293 GLY A CA 1
ATOM 2195 C C . GLY A 1 293 ? -1.507 3.274 6.361 1.00 75.06 293 GLY A C 1
ATOM 2196 O O . GLY A 1 293 ? -2.684 3.389 6.700 1.00 75.06 293 GLY A O 1
ATOM 2197 N N . ALA A 1 294 ? -0.704 4.333 6.215 1.00 78.38 294 ALA A N 1
ATOM 2198 C CA . ALA A 1 294 ? -1.163 5.712 6.380 1.00 78.38 294 ALA A CA 1
ATOM 2199 C C . ALA A 1 294 ? -2.147 6.148 5.271 1.00 78.38 294 ALA A C 1
ATOM 2201 O O . ALA A 1 294 ? -3.080 6.892 5.554 1.00 78.38 294 ALA A O 1
ATOM 2202 N N . ASN A 1 295 ? -1.990 5.641 4.041 1.00 82.62 295 ASN A N 1
ATOM 2203 C CA . ASN A 1 295 ? -2.913 5.857 2.918 1.00 82.62 295 ASN A CA 1
ATOM 2204 C C . ASN A 1 295 ? -4.306 5.288 3.244 1.00 82.62 295 ASN A C 1
ATOM 2206 O O . ASN A 1 295 ? -5.306 5.998 3.210 1.00 82.62 295 ASN A O 1
ATOM 2210 N N . PHE A 1 296 ? -4.353 4.014 3.653 1.00 80.06 296 PHE A N 1
ATOM 2211 C CA . PHE A 1 296 ? -5.570 3.327 4.092 1.00 80.06 296 PHE A CA 1
ATOM 2212 C C . PHE A 1 296 ? -6.241 4.055 5.264 1.00 80.06 296 PHE A C 1
ATOM 2214 O O . PHE A 1 296 ? -7.450 4.275 5.239 1.00 80.06 296 PHE A O 1
ATOM 2221 N N . ALA A 1 297 ? -5.458 4.474 6.264 1.00 76.19 297 ALA A N 1
ATOM 2222 C CA . ALA A 1 297 ? -5.974 5.238 7.393 1.00 76.19 297 ALA A CA 1
ATOM 2223 C C . ALA A 1 297 ? -6.558 6.593 6.955 1.00 76.19 297 ALA A C 1
ATOM 2225 O O . ALA A 1 297 ? -7.625 6.965 7.432 1.00 76.19 297 ALA A O 1
ATOM 2226 N N . ALA A 1 298 ? -5.927 7.308 6.017 1.00 81.88 298 ALA A N 1
ATOM 2227 C CA . ALA A 1 298 ? -6.422 8.597 5.531 1.00 81.88 298 ALA A CA 1
ATOM 2228 C C . ALA A 1 298 ? -7.851 8.512 4.959 1.00 81.88 298 ALA A C 1
ATOM 2230 O O . ALA A 1 298 ? -8.684 9.344 5.313 1.00 81.88 298 ALA A O 1
ATOM 2231 N N . TYR A 1 299 ? -8.173 7.473 4.176 1.00 77.56 299 TYR A N 1
ATOM 2232 C CA . TYR A 1 299 ? -9.529 7.241 3.640 1.00 77.56 299 TYR A CA 1
ATOM 2233 C C . TYR A 1 299 ? -10.602 6.945 4.711 1.00 77.56 299 TYR A C 1
ATOM 2235 O O . TYR A 1 299 ? -11.790 6.962 4.393 1.00 77.56 299 TYR A O 1
ATOM 2243 N N . ALA A 1 300 ? -10.222 6.669 5.964 1.00 74.75 300 ALA A N 1
ATOM 2244 C CA . ALA A 1 300 ? -11.159 6.523 7.084 1.00 74.75 300 ALA A CA 1
ATOM 2245 C C . ALA A 1 300 ? -11.466 7.855 7.803 1.00 74.75 300 ALA A C 1
ATOM 2247 O O . ALA A 1 300 ? -12.403 7.912 8.605 1.00 74.75 300 ALA A O 1
ATOM 2248 N N . PHE A 1 301 ? -10.688 8.912 7.537 1.00 75.12 301 PHE A N 1
ATOM 2249 C CA . PHE A 1 301 ? -10.759 10.208 8.227 1.00 75.12 301 PHE A CA 1
ATOM 2250 C C . PHE A 1 301 ? -10.987 11.411 7.290 1.00 75.12 301 PHE A C 1
ATOM 2252 O O . PHE A 1 301 ? -11.479 12.435 7.749 1.00 75.12 301 PHE A O 1
ATOM 2259 N N . ALA A 1 302 ? -10.665 11.312 5.995 1.00 78.31 302 ALA A N 1
ATOM 2260 C CA . ALA A 1 302 ? -10.834 12.399 5.027 1.00 78.31 302 ALA A CA 1
ATOM 2261 C C . ALA A 1 302 ? -11.342 11.915 3.650 1.00 78.31 302 ALA A C 1
ATOM 2263 O O . ALA A 1 302 ? -11.134 10.748 3.299 1.00 78.31 302 ALA A O 1
ATOM 2264 N N . PRO A 1 303 ? -11.965 12.811 2.851 1.00 76.75 303 PRO A N 1
ATOM 2265 C CA . PRO A 1 303 ? -12.557 12.477 1.560 1.00 76.75 303 PRO A CA 1
ATOM 2266 C C . PRO A 1 303 ? -11.643 11.737 0.593 1.00 76.75 303 PRO A C 1
ATOM 2268 O O . PRO A 1 303 ? -10.487 12.117 0.396 1.00 76.75 303 PRO A O 1
ATOM 2271 N N . ALA A 1 304 ? -12.197 10.767 -0.139 1.00 78.94 304 ALA A N 1
ATOM 2272 C CA . ALA A 1 304 ? -11.482 10.131 -1.247 1.00 78.94 304 ALA A CA 1
ATOM 2273 C C . ALA A 1 304 ? -11.109 11.157 -2.336 1.00 78.94 304 ALA A C 1
ATOM 2275 O O . ALA A 1 304 ? -9.984 11.152 -2.840 1.00 78.94 304 ALA A O 1
ATOM 2276 N N . THR A 1 305 ? -12.009 12.116 -2.588 1.00 78.06 305 THR A N 1
ATOM 2277 C CA . THR A 1 305 ? -11.810 13.300 -3.442 1.00 78.06 305 THR A CA 1
ATOM 2278 C C . THR A 1 305 ? -10.626 14.190 -3.007 1.00 78.06 305 THR A C 1
ATOM 2280 O O . THR A 1 305 ? -10.113 14.948 -3.826 1.00 78.06 305 THR A O 1
ATOM 2283 N N . LEU A 1 306 ? -10.122 14.063 -1.768 1.00 83.94 306 LEU A N 1
ATOM 2284 C CA . LEU A 1 306 ? -8.919 14.742 -1.256 1.00 83.94 306 LEU A CA 1
ATOM 2285 C C . LEU A 1 306 ? -7.694 13.812 -1.169 1.00 83.94 306 LEU A C 1
ATOM 2287 O O . LEU A 1 306 ? -6.596 14.194 -1.578 1.00 83.94 306 LEU A O 1
ATOM 2291 N N . VAL A 1 307 ? -7.862 12.593 -0.649 1.00 84.75 307 VAL A N 1
ATOM 2292 C CA . VAL A 1 307 ? -6.753 11.657 -0.392 1.00 84.75 307 VAL A CA 1
ATOM 2293 C C . VAL A 1 307 ? -6.150 11.134 -1.698 1.00 84.75 307 VAL A C 1
ATOM 2295 O O . VAL A 1 307 ? -4.926 11.067 -1.825 1.00 84.75 307 VAL A O 1
ATOM 2298 N N . THR A 1 308 ? -6.972 10.816 -2.705 1.00 82.31 308 THR A N 1
ATOM 2299 C CA . THR A 1 308 ? -6.472 10.279 -3.981 1.00 82.31 308 THR A CA 1
ATOM 2300 C C . THR A 1 308 ? -5.619 11.290 -4.766 1.00 82.31 308 THR A C 1
ATOM 2302 O O . THR A 1 308 ? -4.517 10.910 -5.181 1.00 82.31 308 THR A O 1
ATOM 2305 N N . PRO A 1 309 ? -6.015 12.574 -4.919 1.00 78.50 309 PRO A N 1
ATOM 2306 C CA . PRO A 1 309 ? -5.157 13.589 -5.528 1.00 78.50 309 PRO A CA 1
ATOM 2307 C C . PRO A 1 309 ? -3.780 13.720 -4.873 1.00 78.50 309 PRO A C 1
ATOM 2309 O O . PRO A 1 309 ? -2.767 13.716 -5.580 1.00 78.50 309 PRO A O 1
ATOM 2312 N N . LEU A 1 310 ? -3.730 13.751 -3.533 1.00 83.06 310 LEU A N 1
ATOM 2313 C CA . LEU A 1 310 ? -2.494 13.900 -2.756 1.00 83.06 310 LEU A CA 1
ATOM 2314 C C . LEU A 1 310 ? -1.461 12.801 -3.042 1.00 83.06 310 LEU A C 1
ATOM 2316 O O . LEU A 1 310 ? -0.267 13.064 -2.918 1.00 83.06 310 LEU A O 1
ATOM 2320 N N . GLY A 1 311 ? -1.871 11.630 -3.546 1.00 80.31 311 GLY A N 1
ATOM 2321 C CA . GLY A 1 311 ? -0.955 10.594 -4.032 1.00 80.31 311 GLY A CA 1
ATOM 2322 C C . GLY A 1 311 ? 0.057 11.083 -5.085 1.00 80.31 311 GLY A C 1
ATOM 2323 O O . GLY A 1 311 ? 1.165 10.543 -5.161 1.00 80.31 311 GLY A O 1
ATOM 2324 N N . ALA A 1 312 ? -0.243 12.154 -5.835 1.00 77.06 312 ALA A N 1
ATOM 2325 C CA . ALA A 1 312 ? 0.708 12.815 -6.738 1.00 77.06 312 ALA A CA 1
ATOM 2326 C C . ALA A 1 312 ? 1.941 13.378 -6.005 1.00 77.06 312 ALA A C 1
ATOM 2328 O O . ALA A 1 312 ? 3.050 13.385 -6.552 1.00 77.06 312 ALA A O 1
ATOM 2329 N N . LEU A 1 313 ? 1.788 13.786 -4.739 1.00 82.81 313 LEU A N 1
ATOM 2330 C CA . LEU A 1 313 ? 2.891 14.262 -3.908 1.00 82.81 313 LEU A CA 1
ATOM 2331 C C . LEU A 1 313 ? 3.933 13.160 -3.652 1.00 82.81 313 LEU A C 1
ATOM 2333 O O . LEU A 1 313 ? 5.103 13.476 -3.454 1.00 82.81 313 LEU A O 1
ATOM 2337 N N . SER A 1 314 ? 3.574 11.873 -3.737 1.00 83.75 314 SER A N 1
ATOM 2338 C CA . SER A 1 314 ? 4.551 10.774 -3.643 1.00 83.75 314 SER A CA 1
ATOM 2339 C C . SER A 1 314 ? 5.502 10.718 -4.850 1.00 83.75 314 SER A C 1
ATOM 2341 O O . SER A 1 314 ? 6.701 10.447 -4.700 1.00 83.75 314 SER A O 1
ATOM 2343 N N . VAL A 1 315 ? 5.004 11.055 -6.046 1.00 78.56 315 VAL A N 1
ATOM 2344 C CA . VAL A 1 315 ? 5.795 11.156 -7.283 1.00 78.56 315 VAL A CA 1
ATOM 2345 C C . VAL A 1 315 ? 6.706 12.384 -7.217 1.00 78.56 315 VAL A C 1
ATOM 2347 O O . VAL A 1 315 ? 7.899 12.283 -7.505 1.00 78.56 315 VAL A O 1
ATOM 2350 N N . LEU A 1 316 ? 6.178 13.517 -6.740 1.00 80.12 316 LEU A N 1
ATOM 2351 C CA . LEU A 1 316 ? 6.943 14.734 -6.445 1.00 80.12 316 LEU A CA 1
ATOM 2352 C C . LEU A 1 316 ? 8.079 14.473 -5.440 1.00 80.12 316 LEU A C 1
ATOM 2354 O O . LEU A 1 316 ? 9.233 14.802 -5.718 1.00 80.12 316 LEU A O 1
ATOM 2358 N N . VAL A 1 317 ? 7.777 13.855 -4.292 1.00 82.81 317 VAL A N 1
ATOM 2359 C CA . VAL A 1 317 ? 8.771 13.513 -3.261 1.00 82.81 317 VAL A CA 1
ATOM 2360 C C . VAL A 1 317 ? 9.824 12.565 -3.831 1.00 82.81 317 VAL A C 1
ATOM 2362 O O . VAL A 1 317 ? 11.014 12.792 -3.619 1.00 82.81 317 VAL A O 1
ATOM 2365 N N . SER A 1 318 ? 9.426 11.565 -4.627 1.00 79.19 318 SER A N 1
ATOM 2366 C CA . SER A 1 318 ? 10.376 10.703 -5.346 1.00 79.19 318 SER A CA 1
ATOM 2367 C C . SER A 1 318 ? 11.306 11.518 -6.252 1.00 79.19 318 SER A C 1
ATOM 2369 O O . SER A 1 318 ? 12.521 11.341 -6.198 1.00 79.19 318 SER A O 1
ATOM 2371 N N . ALA A 1 319 ? 10.767 12.432 -7.064 1.00 74.81 319 ALA A N 1
ATOM 2372 C CA . ALA A 1 319 ? 11.542 13.246 -8.000 1.00 74.81 319 ALA A CA 1
ATOM 2373 C C . ALA A 1 319 ? 12.557 14.159 -7.282 1.00 74.81 319 ALA A C 1
ATOM 2375 O O . ALA A 1 319 ? 13.741 14.172 -7.631 1.00 74.81 319 ALA A O 1
ATOM 2376 N N . VAL A 1 320 ? 12.119 14.866 -6.234 1.00 79.69 320 V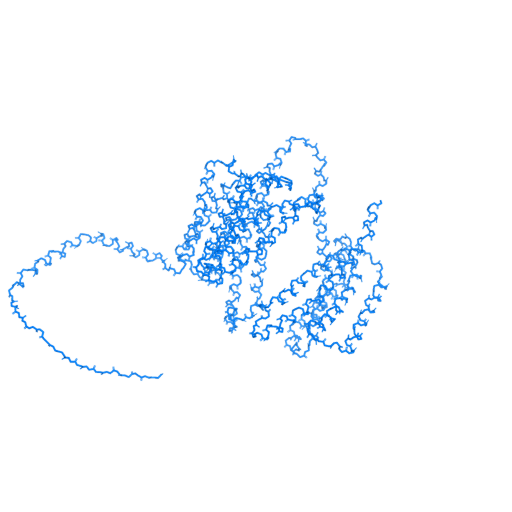AL A N 1
ATOM 2377 C CA . VAL A 1 320 ? 12.972 15.748 -5.418 1.00 79.69 320 VAL A CA 1
ATOM 2378 C C . VAL A 1 320 ? 14.055 14.948 -4.685 1.00 79.69 320 VAL A C 1
ATOM 2380 O O . VAL A 1 320 ? 15.237 15.292 -4.760 1.00 79.69 320 VAL A O 1
ATOM 2383 N N . LEU A 1 321 ? 13.692 13.836 -4.034 1.00 78.81 321 LEU A N 1
ATOM 2384 C CA . LEU A 1 321 ? 14.653 12.997 -3.315 1.00 78.81 321 LEU A CA 1
ATOM 2385 C C . LEU A 1 321 ? 15.619 12.257 -4.253 1.00 78.81 321 LEU A C 1
ATOM 2387 O O . LEU A 1 321 ? 16.764 12.035 -3.860 1.00 78.81 321 LEU A O 1
ATOM 2391 N N . SER A 1 322 ? 15.234 11.927 -5.493 1.00 77.50 322 SER A N 1
ATOM 2392 C CA . SER A 1 322 ? 16.177 11.399 -6.495 1.00 77.50 322 SER A CA 1
ATOM 2393 C C . SER A 1 322 ? 17.205 12.461 -6.899 1.00 77.50 322 SER A C 1
ATOM 2395 O O . SER A 1 322 ? 18.403 12.173 -6.952 1.00 77.50 322 SER A O 1
ATOM 2397 N N . SER A 1 323 ? 16.775 13.715 -7.084 1.00 77.62 323 SER A N 1
ATOM 2398 C CA . SER A 1 323 ? 17.692 14.821 -7.386 1.00 77.62 323 SER A CA 1
ATOM 2399 C C . SER A 1 323 ? 18.692 15.093 -6.264 1.00 77.62 323 SER A C 1
ATOM 2401 O O . SER A 1 323 ? 19.827 15.466 -6.558 1.00 77.62 323 SER A O 1
ATOM 2403 N N . TYR A 1 324 ? 18.307 14.894 -5.000 1.00 78.44 324 TYR A N 1
ATOM 2404 C CA . TYR A 1 324 ? 19.199 15.090 -3.856 1.00 78.44 324 TYR A CA 1
ATOM 2405 C C . TYR A 1 324 ? 20.089 13.866 -3.574 1.00 78.44 324 TYR A C 1
ATOM 2407 O O . TYR A 1 324 ? 21.307 13.990 -3.471 1.00 78.44 324 TYR A O 1
ATOM 2415 N N . PHE A 1 325 ? 19.514 12.662 -3.481 1.00 75.19 325 PHE A N 1
ATOM 2416 C CA . PHE A 1 325 ? 20.236 11.464 -3.032 1.00 75.19 325 PHE A CA 1
ATOM 2417 C C . PHE A 1 325 ? 20.889 10.622 -4.134 1.00 75.19 325 PHE A C 1
ATOM 2419 O O . PHE A 1 325 ? 21.718 9.769 -3.799 1.00 75.19 325 PHE A O 1
ATOM 2426 N N . LEU A 1 326 ? 20.498 10.800 -5.399 1.00 71.81 326 LEU A N 1
ATOM 2427 C CA . LEU A 1 326 ? 21.084 10.121 -6.565 1.00 71.81 326 LEU A CA 1
ATOM 2428 C C . LEU 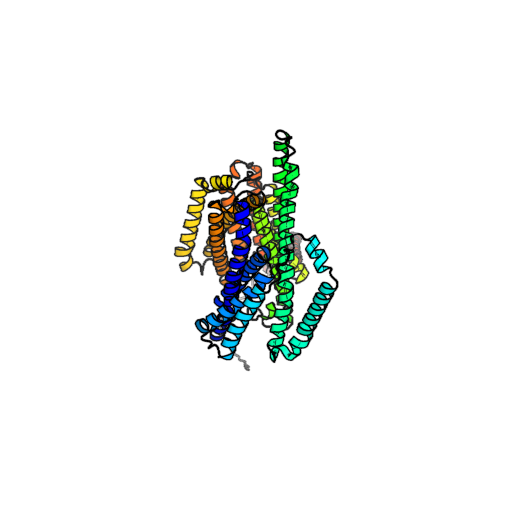A 1 326 ? 21.730 11.106 -7.558 1.00 71.81 326 LEU A C 1
ATOM 2430 O O . LEU A 1 326 ? 22.315 10.666 -8.545 1.00 71.81 326 LEU A O 1
ATOM 2434 N N . SER A 1 327 ? 21.644 12.417 -7.298 1.00 69.44 327 SER A N 1
ATOM 2435 C CA . SER A 1 327 ? 22.184 13.491 -8.150 1.00 69.44 327 SER A CA 1
ATOM 2436 C C . SER A 1 327 ? 21.597 13.546 -9.573 1.00 69.44 327 SER A C 1
ATOM 2438 O O . SER A 1 327 ? 22.189 14.142 -10.474 1.00 69.44 327 SER A O 1
ATOM 2440 N N . GLU A 1 328 ? 20.414 12.961 -9.781 1.00 75.44 328 GLU A N 1
ATOM 2441 C CA . GLU A 1 328 ? 19.693 12.983 -11.059 1.00 75.44 328 GLU A CA 1
ATOM 2442 C C . GLU A 1 328 ? 19.083 14.374 -11.301 1.00 75.44 328 GLU A C 1
ATOM 2444 O O . GLU A 1 328 ? 18.174 14.796 -10.589 1.00 75.44 328 GLU A O 1
ATOM 2449 N N . ARG A 1 329 ? 19.588 15.123 -12.290 1.00 66.88 329 ARG A N 1
ATOM 2450 C CA . ARG A 1 329 ? 19.155 16.511 -12.519 1.00 66.88 329 ARG A CA 1
ATOM 2451 C C . ARG A 1 329 ? 17.717 16.580 -13.045 1.00 66.88 329 ARG A C 1
ATOM 2453 O O . ARG A 1 329 ? 17.412 16.031 -14.097 1.00 66.88 329 ARG A O 1
ATOM 2460 N N . LEU A 1 330 ? 16.862 17.338 -12.357 1.00 68.00 330 LEU A N 1
ATOM 2461 C CA . LEU A 1 330 ? 15.513 17.662 -12.832 1.00 68.00 330 LEU A CA 1
ATOM 2462 C C . LEU A 1 330 ? 15.562 18.715 -13.952 1.00 68.00 330 LEU A C 1
ATOM 2464 O O . LEU A 1 330 ? 15.940 19.868 -13.716 1.00 68.00 330 LEU A O 1
ATOM 2468 N N . ASN A 1 331 ? 15.145 18.306 -15.153 1.00 73.62 331 ASN A N 1
ATOM 2469 C CA . ASN A 1 331 ? 14.974 19.161 -16.332 1.00 73.62 331 ASN A CA 1
ATOM 2470 C C . ASN A 1 331 ? 13.887 20.233 -16.125 1.00 73.62 331 ASN A C 1
ATOM 2472 O O . ASN A 1 331 ? 13.056 20.120 -15.221 1.00 73.62 331 ASN A O 1
ATOM 2476 N N . LEU A 1 332 ? 13.877 21.282 -16.962 1.00 78.50 332 LEU A N 1
ATOM 2477 C CA . LEU A 1 332 ? 12.968 22.431 -16.804 1.00 78.50 332 LEU A CA 1
ATOM 2478 C C . LEU A 1 332 ? 11.488 22.013 -16.759 1.00 78.50 332 LEU A C 1
ATOM 2480 O O . LEU A 1 332 ? 10.772 22.402 -15.838 1.00 78.50 332 LEU A O 1
ATOM 2484 N N . HIS A 1 333 ? 11.064 21.144 -17.681 1.00 76.94 333 HIS A N 1
ATOM 2485 C CA . HIS A 1 333 ? 9.715 20.568 -17.696 1.00 76.94 333 HIS A CA 1
ATOM 2486 C C . HIS A 1 333 ? 9.395 19.773 -16.424 1.00 76.94 333 HIS A C 1
ATOM 2488 O O . HIS A 1 333 ? 8.294 19.889 -15.901 1.00 76.94 333 HIS A O 1
ATOM 2494 N N . GLY A 1 334 ? 10.368 19.046 -15.863 1.00 75.44 334 GLY A N 1
ATOM 2495 C CA . GLY A 1 334 ? 10.202 18.351 -14.586 1.00 75.44 334 GLY A CA 1
ATOM 2496 C C . GLY A 1 334 ? 9.986 19.314 -13.416 1.00 75.44 334 GLY A C 1
ATOM 2497 O O . GLY A 1 334 ? 9.119 19.078 -12.584 1.00 75.44 334 GLY A O 1
ATOM 2498 N N . LYS A 1 335 ? 10.706 20.445 -13.373 1.00 80.00 335 LYS A N 1
ATOM 2499 C CA . LYS A 1 335 ? 10.503 21.485 -12.346 1.00 80.00 335 LYS A CA 1
ATOM 2500 C C . LYS A 1 335 ? 9.142 22.175 -12.471 1.00 80.00 335 LYS A C 1
ATOM 2502 O O . LYS A 1 335 ? 8.489 22.405 -11.456 1.00 80.00 335 LYS A O 1
ATOM 2507 N N . LEU A 1 336 ? 8.705 22.469 -13.697 1.00 83.31 336 LEU A N 1
ATOM 2508 C CA . LEU A 1 336 ? 7.372 23.014 -13.963 1.00 83.31 336 LEU A CA 1
ATOM 2509 C C . LEU A 1 336 ? 6.276 21.999 -13.599 1.00 83.31 336 LEU A C 1
ATOM 2511 O O . LEU A 1 336 ? 5.294 22.358 -12.958 1.00 83.31 336 LEU A O 1
ATOM 2515 N N . GLY A 1 337 ? 6.485 20.722 -13.926 1.00 82.69 337 GLY A N 1
ATOM 2516 C CA . GLY A 1 337 ? 5.588 19.630 -13.563 1.00 82.69 337 GLY A CA 1
ATOM 2517 C C . GLY A 1 337 ? 5.469 19.425 -12.050 1.00 82.69 337 GLY A C 1
ATOM 2518 O O . GLY A 1 337 ? 4.357 19.261 -11.549 1.00 82.69 337 GLY A O 1
ATOM 2519 N N . CYS A 1 338 ? 6.575 19.538 -11.300 1.00 80.56 338 CYS A N 1
ATOM 2520 C CA . CYS A 1 338 ? 6.551 19.594 -9.834 1.00 80.56 338 CYS A CA 1
ATOM 2521 C C . CYS A 1 338 ? 5.656 20.737 -9.329 1.00 80.56 338 CYS A C 1
ATOM 2523 O O . CYS A 1 338 ? 4.782 20.503 -8.497 1.00 80.56 338 CYS A O 1
ATOM 2525 N N . LEU A 1 339 ? 5.862 21.959 -9.835 1.00 83.81 339 LEU A N 1
ATOM 2526 C CA . LEU A 1 339 ? 5.123 23.150 -9.404 1.00 83.81 339 LEU A CA 1
ATOM 2527 C C . LEU A 1 339 ? 3.618 23.019 -9.675 1.00 83.81 339 LEU A C 1
ATOM 2529 O O . LEU A 1 339 ? 2.814 23.257 -8.779 1.00 83.81 339 LEU A O 1
ATOM 2533 N N . LEU A 1 340 ? 3.237 22.585 -10.879 1.00 84.69 340 LEU A N 1
ATOM 2534 C CA . LEU A 1 340 ? 1.836 22.369 -11.249 1.00 84.69 340 LEU A CA 1
ATOM 2535 C C . LEU A 1 340 ? 1.193 21.231 -10.442 1.00 84.69 340 LEU A C 1
ATOM 2537 O O . LEU A 1 340 ? 0.055 21.370 -10.007 1.00 84.69 340 LEU A O 1
ATOM 2541 N N . SER A 1 341 ? 1.929 20.154 -10.147 1.00 85.38 341 SER A N 1
ATOM 2542 C CA . SER A 1 341 ? 1.428 19.071 -9.284 1.00 85.38 341 SER A CA 1
ATOM 2543 C C . SER A 1 341 ? 1.142 19.558 -7.857 1.00 85.38 341 SER A C 1
ATOM 2545 O O . SER A 1 341 ? 0.134 19.162 -7.275 1.00 85.38 341 SER A O 1
ATOM 2547 N N . ILE A 1 342 ? 1.982 20.445 -7.302 1.00 83.88 342 ILE A N 1
ATOM 2548 C CA . ILE A 1 342 ? 1.733 21.088 -5.999 1.00 83.88 342 ILE A CA 1
ATOM 2549 C C . ILE A 1 342 ? 0.498 21.988 -6.083 1.00 83.88 342 ILE A C 1
ATOM 2551 O O . ILE A 1 342 ? -0.420 21.827 -5.285 1.00 83.88 342 ILE A O 1
ATOM 2555 N N . LEU A 1 343 ? 0.463 22.914 -7.048 1.00 84.31 343 LEU A N 1
ATOM 2556 C CA . LEU A 1 343 ? -0.628 23.881 -7.195 1.00 84.31 343 LEU A CA 1
ATOM 2557 C C . LEU A 1 343 ? -1.978 23.179 -7.368 1.00 84.31 343 LEU A C 1
ATOM 2559 O O . LEU A 1 343 ? -2.894 23.449 -6.601 1.00 84.31 343 LEU A O 1
ATOM 2563 N N . GLY A 1 344 ? -2.077 22.224 -8.297 1.00 86.00 344 GLY A N 1
ATOM 2564 C CA . GLY A 1 344 ? -3.303 21.464 -8.531 1.00 86.00 344 GLY A CA 1
ATOM 2565 C C . GLY A 1 344 ? -3.753 20.652 -7.312 1.00 86.00 344 GLY A C 1
ATOM 2566 O O . GLY A 1 344 ? -4.940 20.657 -6.994 1.00 86.00 344 GLY A O 1
ATOM 2567 N N . SER A 1 345 ? -2.817 20.035 -6.575 1.00 84.44 345 SER A N 1
ATOM 2568 C CA . SER A 1 345 ? -3.132 19.326 -5.321 1.00 84.44 345 SER A CA 1
ATOM 2569 C C . SER A 1 345 ? -3.697 20.280 -4.266 1.00 84.44 345 SER A C 1
ATOM 2571 O O . SER A 1 345 ? -4.725 19.989 -3.663 1.00 84.44 345 SER A O 1
ATOM 2573 N N . THR A 1 346 ? -3.076 21.448 -4.079 1.00 84.62 346 THR A N 1
ATOM 2574 C CA . THR A 1 346 ? -3.557 22.478 -3.146 1.00 84.62 346 THR A CA 1
ATOM 2575 C C . THR A 1 346 ? -4.925 23.025 -3.563 1.00 84.62 346 THR A C 1
ATOM 2577 O O . THR A 1 346 ? -5.807 23.157 -2.720 1.00 84.62 346 THR A O 1
ATOM 2580 N N . THR A 1 347 ? -5.150 23.285 -4.855 1.00 85.38 347 THR A N 1
ATOM 2581 C CA . THR A 1 347 ? -6.455 23.725 -5.372 1.00 85.38 347 THR A CA 1
ATOM 2582 C C . THR A 1 347 ? -7.539 22.667 -5.149 1.00 85.38 347 THR A C 1
ATOM 2584 O O . THR A 1 347 ? -8.642 23.035 -4.748 1.00 85.38 347 THR A O 1
ATOM 2587 N N . MET A 1 348 ? -7.242 21.374 -5.335 1.00 84.88 348 MET A N 1
ATOM 2588 C CA . MET A 1 348 ? -8.187 20.294 -5.021 1.00 84.88 348 MET A CA 1
ATOM 2589 C C . MET A 1 348 ? -8.467 20.159 -3.521 1.00 84.88 348 MET A C 1
ATOM 2591 O O . MET A 1 348 ? -9.608 19.910 -3.162 1.00 84.88 348 MET A O 1
ATOM 2595 N N . VAL A 1 349 ? -7.471 20.352 -2.647 1.00 83.62 349 VAL A N 1
ATOM 2596 C CA . VAL A 1 349 ? -7.665 20.332 -1.182 1.00 83.62 349 VAL A CA 1
ATOM 2597 C C . VAL A 1 349 ? -8.539 21.499 -0.709 1.00 83.62 349 VAL A C 1
ATOM 2599 O O . VAL A 1 349 ? -9.394 21.303 0.149 1.00 83.62 349 VAL A O 1
ATOM 2602 N N . ILE A 1 350 ? -8.344 22.702 -1.262 1.00 83.88 350 ILE A N 1
ATOM 2603 C CA . ILE A 1 350 ? -9.111 23.905 -0.889 1.00 83.88 350 ILE A CA 1
ATOM 2604 C C . ILE A 1 350 ? -10.586 23.783 -1.294 1.00 83.88 350 ILE A C 1
ATOM 2606 O O . ILE A 1 350 ? -11.458 24.155 -0.515 1.00 83.88 350 ILE A O 1
ATOM 2610 N N . HIS A 1 351 ? -10.855 23.241 -2.484 1.00 83.38 351 HIS A N 1
ATOM 2611 C CA . HIS A 1 351 ? -12.208 23.036 -3.018 1.00 83.38 351 HIS A CA 1
ATOM 2612 C C . HIS A 1 351 ? -12.658 21.571 -2.884 1.00 83.38 351 HIS A C 1
ATOM 2614 O O . HIS A 1 351 ? -13.408 21.063 -3.719 1.00 83.38 351 HIS A O 1
ATOM 2620 N N . ALA A 1 352 ? -12.154 20.854 -1.876 1.00 76.00 352 ALA A N 1
ATOM 2621 C CA . ALA A 1 352 ? -12.628 19.512 -1.575 1.00 76.00 352 ALA A CA 1
ATOM 2622 C C . ALA A 1 352 ? -14.044 19.610 -0.980 1.00 76.00 352 ALA A C 1
ATOM 2624 O O . ALA A 1 352 ? -14.264 20.441 -0.092 1.00 76.00 352 ALA A O 1
ATOM 2625 N N . PRO A 1 353 ? -15.005 18.774 -1.414 1.00 69.31 353 PRO A N 1
ATOM 2626 C CA . PRO A 1 353 ? -16.304 18.719 -0.767 1.00 69.31 353 PRO A CA 1
ATOM 2627 C C . PRO A 1 353 ? -16.138 18.369 0.711 1.00 69.31 353 PRO A C 1
ATOM 2629 O O . PRO A 1 353 ? -15.399 17.450 1.078 1.00 69.31 353 PRO A O 1
ATOM 2632 N N . LYS A 1 354 ? -16.871 19.088 1.560 1.00 63.53 354 LYS A N 1
ATOM 2633 C CA . LYS A 1 354 ? -17.152 18.630 2.919 1.00 63.53 354 LYS A CA 1
ATOM 2634 C C . LYS A 1 354 ? -18.137 17.482 2.772 1.00 63.53 354 LYS A C 1
ATOM 2636 O O . LYS A 1 354 ? -19.290 17.711 2.419 1.00 63.53 354 LYS A O 1
ATOM 2641 N N . GLU A 1 355 ? -17.645 16.262 2.937 1.00 59.94 355 GLU A N 1
ATOM 2642 C CA . GLU A 1 355 ? -18.493 15.078 2.880 1.00 59.94 355 GLU A CA 1
ATOM 2643 C C . GLU A 1 355 ? -19.569 15.140 3.967 1.00 59.94 355 GLU A C 1
ATOM 2645 O O . GLU A 1 355 ? -19.356 15.690 5.047 1.00 59.94 355 GLU A O 1
ATOM 2650 N N . GLU A 1 356 ? -20.720 14.544 3.676 1.00 59.09 356 GLU A N 1
ATOM 2651 C CA . GLU A 1 356 ? -21.753 14.291 4.675 1.00 59.09 356 GLU A CA 1
ATOM 2652 C C . GLU A 1 356 ? -21.178 13.370 5.772 1.00 59.09 356 GLU A C 1
ATOM 2654 O O . GLU A 1 356 ? -20.498 12.385 5.461 1.00 59.09 356 GLU A O 1
ATOM 2659 N N . GLU A 1 357 ? -21.413 13.691 7.049 1.00 57.81 357 GLU A N 1
ATOM 2660 C CA . GLU A 1 357 ? -20.811 12.993 8.197 1.00 57.81 357 GLU A CA 1
ATOM 2661 C C . GLU A 1 357 ? -21.456 11.607 8.409 1.00 57.81 357 GLU A C 1
ATOM 2663 O O . GLU A 1 357 ? -22.327 11.403 9.253 1.00 57.81 357 GLU A O 1
ATOM 2668 N N . ILE A 1 358 ? -21.033 10.628 7.599 1.00 62.84 358 ILE A N 1
ATOM 2669 C CA . ILE A 1 358 ? -21.470 9.225 7.673 1.00 62.84 358 ILE A CA 1
ATOM 2670 C C . ILE A 1 358 ? -20.757 8.535 8.845 1.00 62.84 358 ILE A C 1
ATOM 2672 O O . ILE A 1 358 ? -19.801 7.774 8.685 1.00 62.84 358 ILE A O 1
ATOM 2676 N N . ASP A 1 359 ? -21.261 8.819 10.042 1.00 65.88 359 ASP A N 1
ATOM 2677 C CA . ASP A 1 359 ? -20.777 8.305 11.328 1.00 65.88 359 ASP A CA 1
ATOM 2678 C C . ASP A 1 359 ? -21.204 6.850 11.624 1.00 65.88 359 ASP A C 1
ATOM 2680 O O . ASP A 1 359 ? -20.788 6.275 12.636 1.00 65.88 359 ASP A O 1
ATOM 2684 N N . SER A 1 360 ? -22.037 6.235 10.771 1.00 77.38 360 SER A N 1
ATOM 2685 C CA . SER A 1 360 ? -22.563 4.880 10.979 1.00 77.38 360 SER A CA 1
ATOM 2686 C C . SER A 1 360 ? -22.445 3.968 9.754 1.00 77.38 360 SER A C 1
ATOM 2688 O O . SER A 1 360 ? -22.570 4.392 8.600 1.00 77.38 360 SER A O 1
ATOM 2690 N N . LEU A 1 361 ? -22.253 2.670 10.007 1.00 81.06 361 LEU A N 1
ATOM 2691 C CA . LEU A 1 361 ? -22.219 1.647 8.961 1.00 81.06 361 LEU A CA 1
ATOM 2692 C C . LEU A 1 361 ? -23.604 1.411 8.318 1.00 81.06 361 LEU A C 1
ATOM 2694 O O . LEU A 1 361 ? -23.679 0.896 7.205 1.00 81.06 361 LEU A O 1
ATOM 2698 N N . GLU A 1 362 ? -24.690 1.832 8.974 1.00 82.81 362 GLU A N 1
ATOM 2699 C CA . GLU A 1 362 ? -26.062 1.808 8.441 1.00 82.81 362 GLU A CA 1
ATOM 2700 C C . GLU A 1 362 ? -26.329 2.978 7.476 1.00 82.81 362 GLU A C 1
ATOM 2702 O O . GLU A 1 362 ? -27.011 2.811 6.469 1.00 82.81 362 GLU A O 1
ATOM 2707 N N . ASP A 1 363 ? -25.733 4.149 7.687 1.00 83.19 363 ASP A N 1
ATOM 2708 C CA . ASP A 1 363 ? -25.846 5.248 6.718 1.00 83.19 363 ASP A CA 1
ATOM 2709 C C . ASP A 1 363 ? -24.965 4.993 5.484 1.00 83.19 363 ASP A C 1
ATOM 2711 O O . ASP A 1 363 ? -25.381 5.252 4.352 1.00 83.19 363 ASP A O 1
ATOM 2715 N N . MET A 1 364 ? -23.818 4.326 5.666 1.00 85.50 364 MET A N 1
ATOM 2716 C CA . MET A 1 364 ? -23.060 3.723 4.562 1.00 85.50 364 MET A CA 1
ATOM 2717 C C . MET A 1 364 ? -23.888 2.660 3.811 1.00 85.50 364 MET A C 1
ATOM 2719 O O . MET A 1 364 ? -23.901 2.657 2.582 1.00 85.50 364 MET A O 1
ATOM 2723 N N . ASN A 1 365 ? -24.627 1.793 4.517 1.00 88.06 365 ASN A N 1
ATOM 2724 C CA . ASN A 1 365 ? -25.537 0.805 3.914 1.00 88.06 365 ASN A CA 1
ATOM 2725 C C . ASN A 1 365 ? -26.580 1.474 2.998 1.00 88.06 365 ASN A C 1
ATOM 2727 O O . ASN A 1 365 ? -26.776 1.053 1.859 1.00 88.06 365 ASN A O 1
ATOM 2731 N N . ARG A 1 366 ? -27.199 2.568 3.462 1.00 88.00 366 ARG A N 1
ATOM 2732 C CA . ARG A 1 366 ? -28.190 3.346 2.697 1.00 88.00 366 ARG A CA 1
ATOM 2733 C C . ARG A 1 366 ? -27.597 3.963 1.434 1.00 88.00 366 ARG A C 1
ATOM 2735 O O . ARG A 1 366 ? -28.191 3.830 0.369 1.00 88.00 366 ARG A O 1
ATOM 2742 N N . LYS A 1 367 ? -26.412 4.578 1.526 1.00 87.56 367 LYS A N 1
ATOM 2743 C CA . LYS A 1 367 ? -25.696 5.135 0.364 1.00 87.56 367 LYS A CA 1
ATOM 2744 C C . LYS A 1 367 ? -25.283 4.047 -0.645 1.00 87.56 367 LYS A C 1
ATOM 2746 O O . LYS A 1 367 ? -25.364 4.276 -1.846 1.00 87.56 367 LYS A O 1
ATOM 2751 N N . LEU A 1 368 ? -24.909 2.851 -0.179 1.00 87.62 368 LEU A N 1
ATOM 2752 C CA . LEU A 1 368 ? -24.572 1.700 -1.034 1.00 87.62 368 LEU A CA 1
ATOM 2753 C C . LEU A 1 368 ? -25.788 1.056 -1.727 1.00 87.62 368 LEU A C 1
ATOM 2755 O O . LEU A 1 368 ? -25.624 0.443 -2.780 1.00 87.62 368 LEU A O 1
ATOM 2759 N N . ILE A 1 369 ? -26.985 1.172 -1.143 1.00 90.00 369 ILE A N 1
ATOM 2760 C CA . ILE A 1 369 ? -28.248 0.635 -1.685 1.00 90.00 369 ILE A CA 1
ATOM 2761 C C . ILE A 1 369 ? -29.015 1.691 -2.515 1.00 90.00 369 ILE A C 1
ATOM 2763 O O . ILE A 1 369 ? -29.984 1.357 -3.198 1.00 90.00 369 ILE A O 1
ATOM 2767 N N . ASP A 1 370 ? -28.565 2.951 -2.532 1.00 90.31 370 ASP A N 1
ATOM 2768 C CA . ASP A 1 370 ? -29.126 3.997 -3.395 1.00 90.31 370 ASP A CA 1
ATOM 2769 C C . ASP A 1 370 ? -29.106 3.558 -4.878 1.00 90.31 370 ASP A C 1
ATOM 2771 O O . ASP A 1 370 ? -28.073 3.086 -5.373 1.00 90.31 370 ASP A O 1
ATOM 2775 N N . PRO A 1 371 ? -30.221 3.703 -5.623 1.00 89.06 371 PRO A N 1
ATOM 2776 C CA . PRO A 1 371 ? -30.322 3.204 -6.994 1.00 89.06 371 PRO A CA 1
ATOM 2777 C C . PRO A 1 371 ? -29.305 3.838 -7.954 1.00 89.06 371 PRO A C 1
ATOM 2779 O O . PRO A 1 371 ? -28.905 3.185 -8.919 1.00 89.06 371 PRO A O 1
ATOM 2782 N N . GLY A 1 372 ? -28.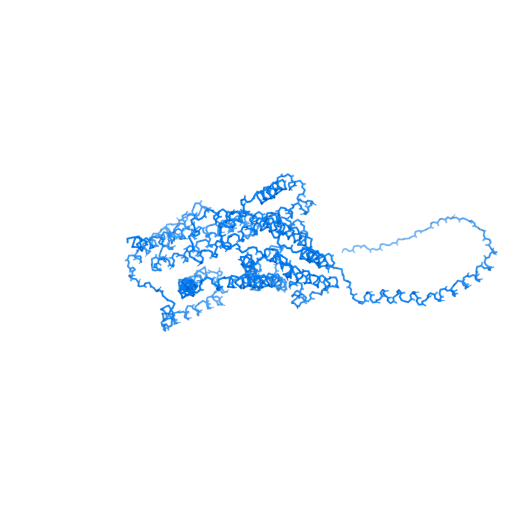848 5.069 -7.693 1.00 89.62 372 GLY A N 1
ATOM 2783 C CA . GLY A 1 372 ? -27.792 5.715 -8.470 1.00 89.62 372 GLY A CA 1
ATOM 2784 C C . GLY A 1 372 ? -26.438 5.032 -8.281 1.00 89.62 372 GLY A C 1
ATOM 2785 O O . GLY A 1 372 ? -25.752 4.737 -9.266 1.00 89.62 372 GLY A O 1
ATOM 2786 N N . PHE A 1 373 ? -26.076 4.702 -7.036 1.00 90.31 373 PHE A N 1
ATOM 2787 C CA . PHE A 1 373 ? -24.839 3.972 -6.757 1.00 90.31 373 PHE A CA 1
ATOM 2788 C C . PHE A 1 373 ? -24.910 2.514 -7.224 1.00 90.31 373 PHE A C 1
ATOM 2790 O O . PHE A 1 373 ? -23.961 2.036 -7.842 1.00 90.31 373 PHE A O 1
ATOM 2797 N N . LEU A 1 374 ? -26.036 1.818 -7.021 1.00 91.06 374 LEU A N 1
ATOM 2798 C CA . LEU A 1 374 ? -26.219 0.448 -7.517 1.00 91.06 374 LEU A CA 1
ATOM 2799 C C . LEU A 1 374 ? -26.089 0.364 -9.045 1.00 91.06 374 LEU A C 1
ATOM 2801 O O . LEU A 1 374 ? -25.410 -0.532 -9.551 1.00 91.06 374 LEU A O 1
ATOM 2805 N N . PHE A 1 375 ? -26.677 1.311 -9.787 1.00 92.62 375 PHE A N 1
ATOM 2806 C CA . PHE A 1 375 ? -26.519 1.387 -11.241 1.00 92.62 375 PHE A CA 1
ATOM 2807 C C . PHE A 1 375 ? -25.060 1.649 -11.647 1.00 92.62 375 PHE A C 1
ATOM 2809 O O . PHE A 1 375 ? -24.531 0.958 -12.519 1.00 92.62 375 PHE A O 1
ATOM 2816 N N . PHE A 1 376 ? -24.384 2.597 -10.989 1.00 91.31 376 PHE A N 1
ATOM 2817 C CA . PHE A 1 376 ? -22.974 2.897 -11.247 1.00 91.31 376 PHE A CA 1
ATOM 2818 C C . PHE A 1 376 ? -22.054 1.700 -10.952 1.00 91.31 376 PHE A C 1
ATOM 2820 O O . PHE A 1 376 ? -21.227 1.341 -11.789 1.00 91.31 376 PHE A O 1
ATOM 2827 N N . ALA A 1 377 ? -22.224 1.036 -9.807 1.00 88.81 377 ALA A N 1
ATOM 2828 C CA . ALA A 1 377 ? -21.437 -0.132 -9.424 1.00 88.81 377 ALA A CA 1
ATOM 2829 C C . ALA A 1 377 ? -21.664 -1.311 -10.386 1.00 88.81 377 ALA A C 1
ATOM 2831 O O . ALA A 1 377 ? -20.701 -1.949 -10.816 1.00 88.81 377 ALA A O 1
ATOM 2832 N N . ALA A 1 378 ? -22.914 -1.562 -10.796 1.00 90.94 378 ALA A N 1
ATOM 2833 C CA . ALA A 1 378 ? -23.233 -2.565 -11.810 1.00 90.94 378 ALA A CA 1
ATOM 2834 C C . ALA A 1 378 ? -22.583 -2.236 -13.166 1.00 90.94 378 ALA A C 1
ATOM 2836 O O . ALA A 1 378 ? -21.980 -3.115 -13.783 1.00 90.94 378 ALA A O 1
ATOM 2837 N N . LEU A 1 379 ? -22.634 -0.973 -13.607 1.00 91.56 379 LEU A N 1
ATOM 2838 C CA . LEU A 1 379 ? -21.982 -0.510 -14.835 1.00 91.56 379 LEU A CA 1
ATOM 2839 C C . LEU A 1 379 ? -20.457 -0.690 -14.773 1.00 91.56 379 LEU A C 1
ATOM 2841 O O . LEU A 1 379 ? -19.873 -1.232 -15.710 1.00 91.56 379 LEU A O 1
ATOM 2845 N N . VAL A 1 380 ? -19.816 -0.303 -13.666 1.00 90.31 380 VAL A N 1
ATOM 2846 C CA . VAL A 1 380 ? -18.374 -0.497 -13.431 1.00 90.31 380 VAL A CA 1
ATOM 2847 C C . VAL A 1 380 ? -17.993 -1.976 -13.500 1.00 90.31 3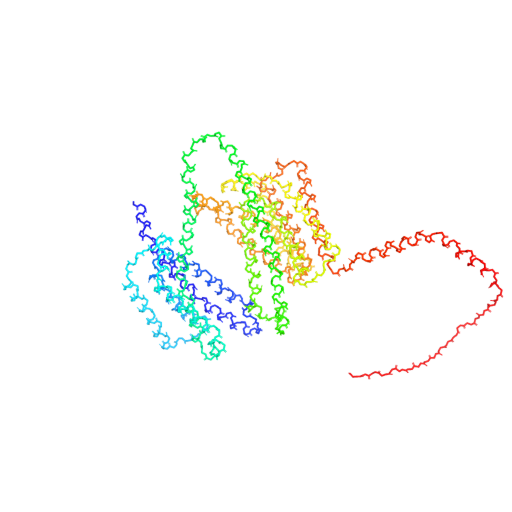80 VAL A C 1
ATOM 2849 O O . VAL A 1 380 ? -17.025 -2.326 -14.178 1.00 90.31 380 VAL A O 1
ATOM 2852 N N . ILE A 1 381 ? -18.764 -2.856 -12.854 1.00 90.25 381 ILE A N 1
ATOM 2853 C CA . ILE A 1 381 ? -18.528 -4.304 -12.878 1.00 90.25 381 ILE A CA 1
ATOM 2854 C C . ILE A 1 381 ? -18.702 -4.858 -14.300 1.00 90.25 381 ILE A C 1
ATOM 2856 O O . ILE A 1 381 ? -17.838 -5.595 -14.769 1.00 90.25 381 ILE A O 1
ATOM 2860 N N . VAL A 1 382 ? -19.756 -4.475 -15.028 1.00 92.19 382 VAL A N 1
ATOM 2861 C CA . VAL A 1 382 ? -19.982 -4.912 -16.419 1.00 92.19 382 VAL A CA 1
ATOM 2862 C C . VAL A 1 382 ? -18.860 -4.438 -17.349 1.00 92.19 382 VAL A C 1
ATOM 2864 O O . VAL A 1 382 ? -18.331 -5.243 -18.117 1.00 92.19 382 VAL A O 1
ATOM 2867 N N . VAL A 1 383 ? -18.434 -3.175 -17.252 1.00 87.75 383 VAL A N 1
ATOM 2868 C CA . VAL A 1 383 ? -17.302 -2.638 -18.029 1.00 87.75 383 VAL A CA 1
ATOM 2869 C C . VAL A 1 383 ? -16.013 -3.392 -17.701 1.00 87.75 383 VAL A C 1
ATOM 2871 O O . VAL A 1 383 ? -15.313 -3.824 -18.619 1.00 87.75 383 VAL A O 1
ATOM 2874 N N . ALA A 1 384 ? -15.721 -3.629 -16.418 1.00 89.88 384 ALA A N 1
ATOM 2875 C CA . ALA A 1 384 ? -14.556 -4.404 -16.006 1.00 89.88 384 ALA A CA 1
ATOM 2876 C C . ALA A 1 384 ? -14.601 -5.843 -16.547 1.00 89.88 384 ALA A C 1
ATOM 2878 O O . ALA A 1 384 ? -13.607 -6.307 -17.099 1.00 89.88 384 ALA A O 1
ATOM 2879 N N . LEU A 1 385 ? -15.742 -6.536 -16.472 1.00 90.50 385 LEU A N 1
ATOM 2880 C CA . LEU A 1 385 ? -15.914 -7.896 -16.999 1.00 90.50 385 LEU A CA 1
ATOM 2881 C C . LEU A 1 385 ? -15.738 -7.955 -18.526 1.00 90.50 385 LEU A C 1
ATOM 2883 O O . LEU A 1 385 ? -15.049 -8.845 -19.027 1.00 90.50 385 LEU A O 1
ATOM 2887 N N . ILE A 1 386 ? -16.286 -6.990 -19.274 1.00 89.94 386 ILE A N 1
ATOM 2888 C CA . ILE A 1 386 ? -16.079 -6.873 -20.728 1.00 89.94 386 ILE A CA 1
ATOM 2889 C C . ILE A 1 386 ? -14.592 -6.656 -21.038 1.00 89.94 386 ILE A C 1
ATOM 2891 O O . ILE A 1 386 ? -14.029 -7.329 -21.907 1.00 89.94 386 ILE A O 1
ATOM 2895 N N . PHE A 1 387 ? -13.921 -5.765 -20.307 1.00 89.81 387 PHE A N 1
ATOM 2896 C CA . PHE A 1 387 ? -12.493 -5.525 -20.498 1.00 89.81 387 PHE A CA 1
ATOM 2897 C C . PHE A 1 387 ? -11.634 -6.735 -20.092 1.00 89.81 387 PHE A C 1
ATOM 2899 O O . PHE A 1 387 ? -10.649 -7.017 -20.768 1.00 89.81 387 PHE A O 1
ATOM 2906 N N . ILE A 1 388 ? -12.021 -7.497 -19.066 1.00 86.38 388 ILE A N 1
ATOM 2907 C CA . ILE A 1 388 ? -11.330 -8.714 -18.608 1.00 86.38 388 ILE A CA 1
ATOM 2908 C C . ILE A 1 388 ? -11.469 -9.865 -19.615 1.00 86.38 388 ILE A C 1
ATOM 2910 O O . ILE A 1 388 ? -10.466 -10.481 -19.970 1.00 86.38 388 ILE A O 1
ATOM 2914 N N . PHE A 1 389 ? -12.685 -10.159 -20.089 1.00 89.62 389 PHE A N 1
ATOM 2915 C CA . PHE A 1 389 ? -12.963 -11.366 -20.883 1.00 89.62 389 PHE A CA 1
ATOM 2916 C C . PHE A 1 389 ? -12.996 -11.144 -22.402 1.00 89.62 389 PHE A C 1
ATOM 2918 O O . PHE A 1 389 ? -12.690 -12.066 -23.156 1.00 89.62 389 PHE A O 1
ATOM 2925 N N . VAL A 1 390 ? -13.353 -9.946 -22.879 1.00 89.50 390 VAL A N 1
ATOM 2926 C CA . VAL A 1 390 ? -13.573 -9.678 -24.316 1.00 89.50 390 VAL A CA 1
ATOM 2927 C C . VAL A 1 390 ? -12.436 -8.859 -24.927 1.00 89.50 390 VAL A C 1
ATOM 2929 O O . VAL A 1 390 ? -11.968 -9.186 -26.024 1.00 89.50 390 VAL A O 1
ATOM 2932 N N . VAL A 1 391 ? -11.986 -7.809 -24.230 1.00 88.44 391 VAL A N 1
ATOM 2933 C CA . VAL A 1 391 ? -10.970 -6.866 -24.736 1.00 88.44 391 VAL A CA 1
ATOM 2934 C C . VAL A 1 391 ? -9.554 -7.301 -24.352 1.00 88.44 391 VAL A C 1
ATOM 2936 O O . VAL A 1 391 ? -8.678 -7.342 -25.213 1.00 88.44 391 VAL A O 1
ATOM 2939 N N . GLY A 1 392 ? -9.330 -7.683 -23.093 1.00 83.12 392 GLY A N 1
ATOM 2940 C CA . GLY A 1 392 ? -8.038 -8.090 -22.531 1.00 83.12 392 GLY A CA 1
ATOM 2941 C C . GLY A 1 392 ? -7.309 -9.158 -23.351 1.00 83.12 392 GLY A C 1
ATOM 2942 O O . GLY A 1 392 ? -6.172 -8.905 -23.754 1.00 83.12 392 GLY A O 1
ATOM 2943 N N . PRO A 1 393 ? -7.948 -10.294 -23.697 1.00 82.38 393 PRO A N 1
ATOM 2944 C CA . PRO A 1 393 ? -7.314 -11.352 -24.486 1.00 82.38 393 PRO A CA 1
ATOM 2945 C C . PRO A 1 393 ? -6.962 -10.950 -25.926 1.00 82.38 393 PRO A C 1
ATOM 2947 O O . PRO A 1 393 ? -6.126 -11.602 -26.542 1.00 82.38 393 PRO A O 1
ATOM 2950 N N . ARG A 1 394 ? -7.595 -9.900 -26.473 1.00 82.50 394 ARG A N 1
ATOM 2951 C CA . ARG A 1 394 ? -7.392 -9.436 -27.859 1.00 82.50 394 ARG A CA 1
ATOM 2952 C C . ARG A 1 394 ? -6.442 -8.244 -27.974 1.00 82.50 394 ARG A C 1
ATOM 2954 O O . ARG A 1 394 ? -5.675 -8.170 -28.925 1.00 82.50 394 ARG A O 1
ATOM 2961 N N . HIS A 1 395 ? -6.507 -7.311 -27.024 1.00 83.75 395 HIS A N 1
ATOM 2962 C CA . HIS A 1 395 ? -5.865 -5.995 -27.120 1.00 83.75 395 HIS A CA 1
ATOM 2963 C C . HIS A 1 395 ? -5.061 -5.595 -25.875 1.00 83.75 395 HIS A C 1
ATOM 2965 O O . HIS A 1 395 ? -4.370 -4.582 -25.907 1.00 83.75 395 HIS A O 1
ATOM 2971 N N . GLY A 1 396 ? -5.097 -6.364 -24.780 1.00 77.31 396 GLY A N 1
ATOM 2972 C CA . GLY A 1 396 ? -4.355 -6.024 -23.557 1.00 77.31 396 GLY A CA 1
ATOM 2973 C C . GLY A 1 396 ? -2.834 -5.984 -23.751 1.00 77.31 396 GLY A C 1
ATOM 2974 O O . GLY A 1 396 ? -2.148 -5.207 -23.100 1.00 77.31 396 GLY A O 1
ATOM 2975 N N . GLN A 1 397 ? -2.308 -6.775 -24.691 1.00 77.44 397 GLN A N 1
ATOM 2976 C CA . GLN A 1 397 ? -0.885 -6.789 -25.058 1.00 77.44 397 GLN A CA 1
ATOM 2977 C C . GLN A 1 397 ? -0.468 -5.604 -25.949 1.00 77.44 397 GLN A C 1
ATOM 2979 O O . GLN A 1 397 ? 0.714 -5.295 -26.037 1.00 77.44 397 GLN A O 1
ATOM 2984 N N . THR A 1 398 ? -1.415 -4.948 -26.629 1.00 79.62 398 THR A N 1
ATOM 2985 C CA . THR A 1 398 ? -1.128 -3.911 -27.638 1.00 79.62 398 THR A CA 1
ATOM 2986 C C . THR A 1 398 ? -1.588 -2.516 -27.226 1.00 79.62 398 THR A C 1
ATOM 2988 O O . THR A 1 398 ? -1.048 -1.530 -27.720 1.00 79.62 398 THR A O 1
ATOM 2991 N N . ASN A 1 399 ? -2.568 -2.406 -26.325 1.00 81.50 399 ASN A N 1
ATOM 2992 C CA . ASN A 1 399 ? -3.130 -1.138 -25.877 1.00 81.50 399 ASN A CA 1
ATOM 2993 C C . ASN A 1 399 ? -3.184 -1.061 -24.342 1.00 81.50 399 ASN A C 1
ATOM 2995 O O . ASN A 1 399 ? -4.027 -1.677 -23.687 1.00 81.50 399 ASN A O 1
ATOM 2999 N N . ILE A 1 400 ? -2.305 -0.221 -23.791 1.00 86.06 400 ILE A N 1
ATOM 3000 C CA . ILE A 1 400 ? -2.149 0.067 -22.360 1.00 86.06 400 ILE A CA 1
ATOM 3001 C C . ILE A 1 400 ? -3.463 0.438 -21.653 1.00 86.06 400 ILE A C 1
ATOM 3003 O O . ILE A 1 400 ? -3.672 0.058 -20.499 1.00 86.06 400 ILE A O 1
ATOM 3007 N N . MET A 1 401 ? -4.382 1.115 -22.353 1.00 85.88 401 MET A N 1
ATOM 3008 C CA . MET A 1 401 ? -5.654 1.579 -21.791 1.00 85.88 401 MET A CA 1
ATOM 3009 C C . MET A 1 401 ? -6.528 0.426 -21.289 1.00 85.88 401 MET A C 1
ATOM 3011 O O . MET A 1 401 ? -7.325 0.625 -20.375 1.00 85.88 401 MET A O 1
ATOM 3015 N N . VAL A 1 402 ? -6.379 -0.778 -21.854 1.00 87.25 402 VAL A N 1
ATOM 3016 C CA . VAL A 1 402 ? -7.210 -1.942 -21.515 1.00 87.25 402 VAL A CA 1
ATOM 3017 C C . VAL A 1 402 ? -6.963 -2.387 -20.074 1.00 87.25 402 VAL A C 1
ATOM 3019 O O . VAL A 1 402 ? -7.904 -2.463 -19.290 1.00 87.25 402 VAL A O 1
ATOM 3022 N N . TYR A 1 403 ? -5.707 -2.632 -19.689 1.00 84.75 403 TYR A N 1
ATOM 3023 C CA . TYR A 1 403 ? -5.391 -3.040 -18.316 1.00 84.75 403 TYR A CA 1
ATOM 3024 C C . TYR A 1 403 ? -5.516 -1.888 -17.317 1.00 84.75 403 TYR A C 1
ATOM 3026 O O . TYR A 1 403 ? -5.974 -2.122 -16.199 1.00 84.75 403 TYR A O 1
ATOM 3034 N N . ILE A 1 404 ? -5.174 -0.657 -17.725 1.00 89.44 404 ILE A N 1
ATOM 3035 C CA . ILE A 1 404 ? -5.342 0.525 -16.872 1.00 89.44 404 ILE A CA 1
ATOM 3036 C C . ILE A 1 404 ? -6.814 0.755 -16.525 1.00 89.44 404 ILE A C 1
ATOM 3038 O O . ILE A 1 404 ? -7.139 0.901 -15.353 1.00 89.44 404 ILE A O 1
ATOM 3042 N N . THR A 1 405 ? -7.722 0.706 -17.504 1.00 88.38 405 THR A N 1
ATOM 3043 C CA . THR A 1 405 ? -9.158 0.897 -17.241 1.00 88.38 405 THR A CA 1
ATOM 3044 C C . THR A 1 405 ? -9.674 -0.138 -16.239 1.00 88.38 405 THR A C 1
ATOM 3046 O O . THR A 1 405 ? -10.351 0.244 -15.289 1.00 88.38 405 THR A O 1
ATOM 3049 N N . ILE A 1 406 ? -9.291 -1.419 -16.369 1.00 87.38 406 ILE A N 1
ATOM 3050 C CA . ILE A 1 406 ? -9.682 -2.473 -15.413 1.00 87.38 406 ILE A CA 1
ATOM 3051 C C . ILE A 1 406 ? -9.217 -2.134 -13.990 1.00 87.38 406 ILE A C 1
ATOM 3053 O O . ILE A 1 406 ? -10.034 -2.135 -13.068 1.00 87.38 406 ILE A O 1
ATOM 3057 N N . CYS A 1 407 ? -7.924 -1.855 -13.783 1.00 85.56 407 CYS A N 1
ATOM 3058 C CA . CYS A 1 407 ? -7.406 -1.622 -12.432 1.00 85.56 407 CYS A CA 1
ATOM 3059 C C . CYS A 1 407 ? -7.853 -0.271 -11.844 1.00 85.56 407 CYS A C 1
ATOM 3061 O O . CYS A 1 407 ? -7.986 -0.161 -10.626 1.00 85.56 407 CYS A O 1
ATOM 3063 N N . SER A 1 408 ? -8.166 0.725 -12.675 1.00 91.62 408 SER A N 1
ATOM 3064 C CA . SER A 1 408 ? -8.715 2.008 -12.233 1.00 91.62 408 SER A CA 1
ATOM 3065 C C . SER A 1 408 ? -10.178 1.922 -11.786 1.00 91.62 408 SER A C 1
ATOM 3067 O O . SER A 1 408 ? -10.485 2.390 -10.690 1.00 91.62 408 SER A O 1
ATOM 3069 N N . VAL A 1 409 ? -11.075 1.293 -12.561 1.00 89.88 409 VAL A N 1
ATOM 3070 C CA . VAL A 1 409 ? -12.508 1.239 -12.195 1.00 89.88 409 VAL A CA 1
ATOM 3071 C C . VAL A 1 409 ? -12.780 0.265 -11.042 1.00 89.88 409 VAL A C 1
ATOM 3073 O O . VAL A 1 409 ? -13.549 0.580 -10.138 1.00 89.88 409 VAL A O 1
ATOM 3076 N N . ILE A 1 410 ? -12.076 -0.874 -10.995 1.00 88.94 410 ILE A N 1
ATOM 3077 C CA . ILE A 1 410 ? -12.099 -1.777 -9.831 1.00 88.94 410 ILE A CA 1
ATOM 3078 C C . ILE A 1 410 ? -11.419 -1.121 -8.616 1.00 88.94 410 ILE A C 1
ATOM 3080 O O . ILE A 1 410 ? -11.857 -1.297 -7.479 1.00 88.94 410 ILE A O 1
ATOM 3084 N N . GLY A 1 411 ? -10.384 -0.310 -8.853 1.00 85.81 411 GLY A N 1
ATOM 3085 C CA . GLY A 1 411 ? -9.735 0.499 -7.828 1.00 85.81 411 GLY A CA 1
ATOM 3086 C C . GLY A 1 411 ? -10.693 1.481 -7.147 1.00 85.81 411 GLY A C 1
ATOM 3087 O O . GLY A 1 411 ? -10.667 1.599 -5.923 1.00 85.81 411 GLY A O 1
ATOM 3088 N N . ALA A 1 412 ? -11.588 2.122 -7.901 1.00 88.50 412 ALA A N 1
ATOM 3089 C CA . ALA A 1 412 ? -12.599 3.022 -7.346 1.00 88.50 412 ALA A CA 1
ATOM 3090 C C . ALA A 1 412 ? -13.545 2.320 -6.356 1.00 88.50 412 ALA A C 1
ATOM 3092 O O . ALA A 1 412 ? -13.749 2.815 -5.248 1.00 88.50 412 ALA A O 1
ATOM 3093 N N . LEU A 1 413 ? -14.022 1.116 -6.696 1.00 88.88 413 LEU A N 1
ATOM 3094 C CA . LEU A 1 413 ? -14.819 0.296 -5.775 1.00 88.88 413 LEU A CA 1
ATOM 3095 C C . LEU A 1 413 ? -14.017 -0.122 -4.533 1.00 88.88 413 LEU A C 1
ATOM 3097 O O . LEU A 1 413 ? -14.569 -0.158 -3.432 1.00 88.88 413 LEU A O 1
ATOM 3101 N N . SER A 1 414 ? -12.710 -0.388 -4.671 1.00 88.56 414 SER A N 1
ATOM 3102 C CA . SER A 1 414 ? -11.866 -0.703 -3.510 1.00 88.56 414 SER A CA 1
ATOM 3103 C C . SER A 1 414 ? -11.762 0.465 -2.523 1.00 88.56 414 SER A C 1
ATOM 3105 O O . SER A 1 414 ? -11.840 0.225 -1.323 1.00 88.56 414 SER A O 1
ATOM 3107 N N . VAL A 1 415 ? -11.686 1.719 -2.992 1.00 85.31 415 VAL A N 1
ATOM 3108 C CA . VAL A 1 415 ? -11.647 2.911 -2.121 1.00 85.31 415 VAL A CA 1
ATOM 3109 C C . VAL A 1 415 ? -12.954 3.071 -1.336 1.00 85.31 415 VAL A C 1
ATOM 3111 O O . VAL A 1 415 ? -12.914 3.284 -0.124 1.00 85.31 415 VAL A O 1
ATOM 3114 N N . SER A 1 416 ? -14.111 2.861 -1.972 1.00 86.44 416 SER A N 1
ATOM 3115 C CA . SER A 1 416 ? -15.405 2.821 -1.270 1.00 86.44 416 SER A CA 1
ATOM 3116 C C . SER A 1 416 ? -15.459 1.714 -0.209 1.00 86.44 416 SER A C 1
ATOM 3118 O O . SER A 1 416 ? -15.939 1.949 0.901 1.00 86.44 416 SER A O 1
ATOM 3120 N N . CYS A 1 417 ? -14.906 0.529 -0.502 1.00 87.81 417 CYS A N 1
ATOM 3121 C CA . CYS A 1 417 ? -14.817 -0.561 0.475 1.00 87.81 417 CYS A CA 1
ATOM 3122 C C . CYS A 1 417 ? -13.876 -0.221 1.643 1.00 87.81 417 CYS A C 1
ATOM 3124 O O . CYS A 1 417 ? -14.235 -0.478 2.790 1.00 87.81 417 CYS A O 1
ATOM 3126 N N . VAL A 1 418 ? -12.716 0.402 1.383 1.00 84.31 418 VAL A N 1
ATOM 3127 C CA . VAL A 1 418 ? -11.807 0.907 2.432 1.00 84.31 418 VAL A CA 1
ATOM 3128 C C . VAL A 1 418 ? -12.533 1.889 3.347 1.00 84.31 418 VAL A C 1
ATOM 3130 O O . VAL A 1 418 ? -12.480 1.719 4.561 1.00 84.31 418 VAL A O 1
ATOM 3133 N N . LYS A 1 419 ? -13.250 2.876 2.797 1.00 82.00 419 LYS A N 1
ATOM 3134 C CA . LYS A 1 419 ? -13.945 3.892 3.601 1.00 82.00 419 LYS A CA 1
ATOM 3135 C C . LYS A 1 419 ? -15.073 3.296 4.454 1.00 82.00 419 LYS A C 1
ATOM 3137 O O . LYS A 1 419 ? -15.155 3.592 5.645 1.00 82.00 419 LYS A O 1
ATOM 3142 N N . GLY A 1 420 ? -15.882 2.390 3.897 1.00 83.88 420 GLY A N 1
ATOM 3143 C CA . GLY A 1 420 ? -16.904 1.662 4.662 1.00 83.88 420 GLY A CA 1
ATOM 3144 C C . GLY A 1 420 ? -16.319 0.778 5.773 1.00 83.88 420 GLY A C 1
ATOM 3145 O O . GLY A 1 420 ? -16.858 0.734 6.877 1.00 83.88 420 GLY A O 1
ATOM 3146 N N . LEU A 1 421 ? -15.167 0.141 5.533 1.00 82.62 421 LEU A N 1
ATOM 3147 C CA . LEU A 1 421 ? -14.424 -0.591 6.566 1.00 82.62 421 LEU A CA 1
ATOM 3148 C C . LEU A 1 421 ? -13.769 0.340 7.597 1.00 82.62 421 LEU A C 1
ATOM 3150 O O . LEU A 1 421 ? -13.677 -0.026 8.764 1.00 82.62 421 LEU A O 1
ATOM 3154 N N . GLY A 1 422 ? -13.362 1.549 7.208 1.00 75.31 422 GLY A N 1
ATOM 3155 C CA . GLY A 1 422 ? -12.883 2.590 8.117 1.00 75.31 422 GLY A CA 1
ATOM 3156 C C . GLY A 1 422 ? -13.955 3.013 9.123 1.00 75.31 422 GLY A C 1
ATOM 3157 O O . GLY A 1 422 ? -13.686 3.060 10.323 1.00 75.31 422 GLY A O 1
ATOM 3158 N N . ILE A 1 423 ? -15.191 3.219 8.656 1.00 78.56 423 ILE A N 1
ATOM 3159 C CA . ILE A 1 423 ? -16.363 3.469 9.513 1.00 78.56 423 ILE A CA 1
ATOM 3160 C C . ILE A 1 423 ? -16.648 2.251 10.404 1.00 78.56 423 ILE A C 1
ATOM 3162 O O . ILE A 1 423 ? -16.801 2.403 11.612 1.00 78.56 423 ILE A O 1
ATOM 3166 N N . ALA A 1 424 ? -16.614 1.032 9.854 1.00 78.38 424 ALA A N 1
ATOM 3167 C CA . ALA A 1 424 ? -16.768 -0.197 10.637 1.00 78.38 424 ALA A CA 1
ATOM 3168 C C . ALA A 1 424 ? -15.701 -0.327 11.752 1.00 78.38 424 ALA A C 1
ATOM 3170 O O . ALA A 1 424 ? -16.008 -0.737 12.870 1.00 78.38 424 ALA A O 1
ATOM 3171 N N . ILE A 1 425 ? -14.451 0.070 11.493 1.00 76.25 425 ILE A N 1
ATOM 3172 C CA . ILE A 1 425 ? -13.375 0.091 12.497 1.00 76.25 425 ILE A CA 1
ATOM 3173 C C . ILE A 1 425 ? -13.619 1.190 13.545 1.00 76.25 425 ILE A C 1
ATOM 3175 O O . ILE A 1 425 ? -13.488 0.915 14.738 1.00 76.25 425 ILE A O 1
ATOM 3179 N N . LYS A 1 426 ? -14.035 2.401 13.140 1.00 71.38 426 LYS A N 1
ATOM 3180 C CA . LYS A 1 426 ? -14.440 3.480 14.063 1.00 71.38 426 LYS A CA 1
ATOM 3181 C C . LYS A 1 426 ? -15.571 3.030 14.996 1.00 71.38 426 LYS A C 1
ATOM 3183 O O . LYS A 1 426 ? -15.469 3.212 16.207 1.00 71.38 426 LYS A O 1
ATOM 3188 N N . GLU A 1 427 ? -16.611 2.391 14.463 1.00 73.88 427 GLU A N 1
ATOM 3189 C CA . GLU A 1 427 ? -17.735 1.873 15.251 1.00 73.88 427 GLU A CA 1
ATOM 3190 C C . GLU A 1 427 ? -17.322 0.739 16.204 1.00 73.88 427 GLU A C 1
ATOM 3192 O O . GLU A 1 427 ? -17.797 0.697 17.340 1.00 73.88 427 GLU A O 1
ATOM 3197 N N . ALA A 1 428 ? -16.399 -0.138 15.793 1.00 72.50 428 ALA A N 1
ATOM 3198 C CA . ALA A 1 428 ? -15.857 -1.190 16.654 1.00 72.50 428 ALA A CA 1
ATOM 3199 C C . ALA A 1 428 ? -15.011 -0.619 17.810 1.00 72.50 428 ALA A C 1
ATOM 3201 O O . ALA A 1 428 ? -15.129 -1.080 18.945 1.00 72.50 428 ALA A O 1
ATOM 3202 N N . ILE A 1 429 ? -14.206 0.420 17.551 1.00 68.62 429 ILE A N 1
ATOM 3203 C CA . ILE A 1 429 ? -13.454 1.161 18.582 1.00 68.62 429 ILE A CA 1
ATOM 3204 C C . ILE A 1 429 ? -14.41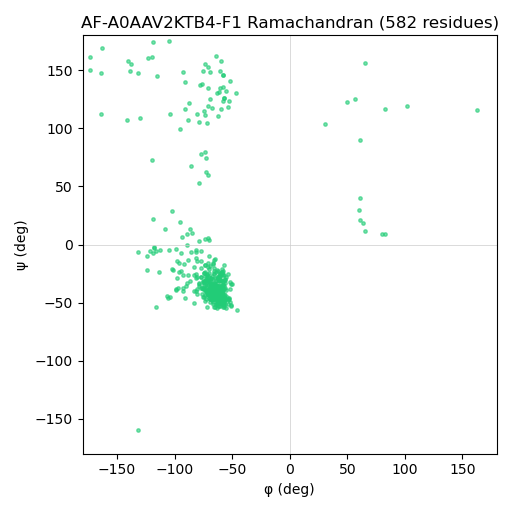4 1.898 19.532 1.00 68.62 429 ILE A C 1
ATOM 3206 O O . ILE A 1 429 ? -14.177 1.938 20.736 1.00 68.62 429 ILE A O 1
ATOM 3210 N N . ALA A 1 430 ? -15.539 2.407 19.020 1.00 68.62 430 ALA A N 1
ATOM 3211 C CA . ALA A 1 430 ? -16.624 2.985 19.817 1.00 68.62 430 ALA A CA 1
ATOM 3212 C C . ALA A 1 430 ? -17.479 1.941 20.576 1.00 68.62 430 ALA A C 1
ATOM 3214 O O . ALA A 1 430 ? -18.472 2.304 21.205 1.00 68.62 430 ALA A O 1
ATOM 3215 N N . GLY A 1 431 ? -17.121 0.651 20.533 1.00 66.44 431 GLY A N 1
ATOM 3216 C CA . GLY A 1 431 ? -17.774 -0.418 21.294 1.00 66.44 431 GLY A CA 1
ATOM 3217 C C . GLY A 1 431 ? -19.057 -0.990 20.678 1.00 66.44 431 GLY A C 1
ATOM 3218 O O . GLY A 1 431 ? -19.735 -1.780 21.335 1.00 66.44 431 GLY A O 1
ATOM 3219 N N . LYS A 1 432 ? -19.406 -0.637 19.432 1.00 70.81 432 LYS A N 1
ATOM 3220 C CA . LYS A 1 432 ? -20.544 -1.242 18.714 1.00 70.81 432 LYS A CA 1
ATOM 3221 C C . LYS A 1 432 ? -20.188 -2.656 18.225 1.00 70.81 432 LYS A C 1
ATOM 3223 O O . LYS A 1 432 ? -19.042 -2.953 17.889 1.00 70.81 432 LYS A O 1
ATOM 3228 N N . SER A 1 433 ? -21.179 -3.543 18.136 1.00 73.69 433 SER A N 1
ATOM 3229 C CA . SER A 1 433 ? -21.025 -4.973 17.805 1.00 73.69 433 SER A CA 1
ATOM 3230 C C . SER A 1 433 ? -20.836 -5.262 16.302 1.00 73.69 433 SER A C 1
ATOM 3232 O O . SER A 1 433 ? -21.515 -6.102 15.712 1.00 73.69 433 SER A O 1
ATOM 3234 N N . VAL A 1 434 ? -19.864 -4.594 15.675 1.00 73.62 434 VAL A N 1
ATOM 3235 C CA . VAL A 1 434 ? -19.628 -4.592 14.216 1.00 73.62 434 VAL A CA 1
ATOM 3236 C C . VAL A 1 434 ? -19.405 -5.987 13.613 1.00 73.62 434 VAL A C 1
ATOM 3238 O O . VAL A 1 434 ? -19.824 -6.237 12.486 1.00 73.62 434 VAL A O 1
ATOM 3241 N N . LEU A 1 435 ? -18.831 -6.935 14.365 1.00 71.19 435 LEU A N 1
ATOM 3242 C CA . LEU A 1 435 ? -18.645 -8.326 13.915 1.00 71.19 435 LEU A CA 1
ATOM 3243 C C . LEU A 1 435 ? -19.961 -9.038 13.544 1.00 71.19 435 LEU A C 1
ATOM 3245 O O . LEU A 1 435 ? -19.930 -9.990 12.766 1.00 71.19 435 LEU A O 1
ATOM 3249 N N . GLY A 1 436 ? -21.100 -8.588 14.083 1.00 73.12 436 GLY A N 1
ATOM 3250 C CA . GLY A 1 436 ? -22.429 -9.113 13.759 1.00 73.12 436 GLY A CA 1
ATOM 3251 C C . GLY A 1 436 ? -23.084 -8.486 12.523 1.00 73.12 436 GLY A C 1
ATOM 3252 O O . GLY A 1 436 ? -24.150 -8.946 12.123 1.00 73.12 436 GLY A O 1
ATOM 3253 N N . VAL A 1 437 ? -22.488 -7.452 11.915 1.00 79.75 437 VAL A N 1
ATOM 3254 C CA . VAL A 1 437 ? -23.081 -6.718 10.785 1.00 79.75 437 VAL A CA 1
ATOM 3255 C C . VAL A 1 437 ? -22.634 -7.344 9.454 1.00 79.75 437 VAL A C 1
ATOM 3257 O O . VAL A 1 437 ? -21.444 -7.284 9.129 1.00 79.75 437 VAL A O 1
ATOM 3260 N N . PRO A 1 438 ? -23.543 -7.902 8.625 1.00 85.25 438 PRO A N 1
ATOM 3261 C CA . PRO A 1 438 ? -23.161 -8.567 7.373 1.00 85.25 438 PRO A CA 1
ATOM 3262 C C . PRO A 1 438 ? -22.431 -7.656 6.377 1.00 85.25 438 PRO A C 1
ATOM 3264 O O . PRO A 1 438 ? -21.566 -8.124 5.637 1.00 85.25 438 PRO A O 1
ATOM 3267 N N . LEU A 1 439 ? -22.733 -6.350 6.386 1.00 85.62 439 LEU A N 1
ATOM 3268 C CA . LEU A 1 439 ? -22.109 -5.376 5.491 1.00 85.62 439 LEU A CA 1
ATOM 3269 C C . LEU A 1 439 ? -20.590 -5.276 5.699 1.00 85.62 439 LEU A C 1
ATOM 3271 O O . LEU A 1 439 ? -19.856 -5.207 4.718 1.00 85.62 439 LEU A O 1
ATOM 3275 N N . ALA A 1 440 ? -20.096 -5.335 6.942 1.00 83.31 440 ALA A N 1
ATOM 3276 C CA . ALA A 1 440 ? -18.657 -5.285 7.218 1.00 83.31 440 ALA A CA 1
ATOM 3277 C C . ALA A 1 440 ? -17.913 -6.459 6.551 1.00 83.31 440 ALA A C 1
ATOM 3279 O O . ALA A 1 440 ? -16.870 -6.271 5.924 1.00 83.31 440 ALA A O 1
ATOM 3280 N N . TRP A 1 441 ? -18.486 -7.664 6.616 1.00 85.00 441 TRP A N 1
ATOM 3281 C CA . TRP A 1 441 ? -17.931 -8.860 5.977 1.00 85.00 441 TRP A CA 1
ATOM 3282 C C . TRP A 1 441 ? -18.031 -8.817 4.448 1.00 85.00 441 TRP A C 1
ATOM 3284 O O . TRP A 1 441 ? -17.084 -9.211 3.766 1.00 85.00 441 TRP A O 1
ATOM 3294 N N . PHE A 1 442 ? -19.134 -8.291 3.905 1.00 90.31 442 PHE A N 1
ATOM 3295 C CA . PHE A 1 442 ? -19.285 -8.062 2.467 1.00 90.31 442 PHE A CA 1
ATOM 3296 C C . PHE A 1 442 ? -18.232 -7.078 1.936 1.00 90.31 442 PHE A C 1
ATOM 3298 O O . PHE A 1 442 ? -17.532 -7.397 0.976 1.00 90.31 442 PHE A O 1
ATOM 3305 N N . LEU A 1 443 ? -18.060 -5.925 2.592 1.00 86.62 443 LEU A N 1
ATOM 3306 C CA . LEU A 1 443 ? -17.063 -4.917 2.221 1.00 86.62 443 LEU A CA 1
ATOM 3307 C C . LEU A 1 443 ? -15.630 -5.454 2.342 1.00 86.62 443 LEU A C 1
ATOM 3309 O O . LEU A 1 443 ? -14.798 -5.157 1.487 1.00 86.62 443 LEU A O 1
ATOM 3313 N N . LEU A 1 444 ? -15.339 -6.290 3.347 1.00 86.00 444 LEU A N 1
ATOM 3314 C CA . LEU A 1 444 ? -14.036 -6.948 3.495 1.00 86.00 444 LEU A CA 1
ATOM 3315 C C . LEU A 1 444 ? -13.746 -7.915 2.338 1.00 86.00 444 LEU A C 1
ATOM 3317 O O . LEU A 1 444 ? -12.663 -7.870 1.752 1.00 86.00 444 LEU A O 1
ATOM 3321 N N . PHE A 1 445 ? -14.710 -8.765 1.974 1.00 88.06 445 PHE A N 1
ATOM 3322 C CA . PHE A 1 445 ? -14.562 -9.686 0.846 1.00 88.06 445 PHE A CA 1
ATOM 3323 C C . PHE A 1 445 ? -14.442 -8.937 -0.492 1.00 88.06 445 PHE A C 1
ATOM 3325 O O . PHE A 1 445 ? -13.557 -9.239 -1.296 1.00 88.06 445 PHE A O 1
ATOM 3332 N N . ALA A 1 446 ? -15.279 -7.916 -0.704 1.00 87.62 446 ALA A N 1
ATOM 3333 C CA . ALA A 1 446 ? -15.237 -7.055 -1.881 1.00 87.62 446 ALA A CA 1
ATOM 3334 C C . ALA A 1 446 ? -13.892 -6.319 -2.003 1.00 87.62 446 ALA A C 1
ATOM 3336 O O . ALA A 1 446 ? -13.305 -6.315 -3.086 1.00 87.62 446 ALA A O 1
ATOM 3337 N N . LEU A 1 447 ? -13.350 -5.780 -0.901 1.00 87.88 447 LEU A N 1
ATOM 3338 C CA . LEU A 1 447 ? -12.029 -5.148 -0.874 1.00 87.88 447 LEU A CA 1
ATOM 3339 C C . LEU A 1 447 ? -10.931 -6.126 -1.309 1.00 87.88 447 LEU A C 1
ATOM 3341 O O . LEU A 1 447 ? -10.148 -5.804 -2.203 1.00 87.88 447 LEU A O 1
ATOM 3345 N N . VAL A 1 448 ? -10.890 -7.328 -0.722 1.00 82.56 448 VAL A N 1
ATOM 3346 C CA . VAL A 1 448 ? -9.886 -8.353 -1.059 1.00 82.56 448 VAL A CA 1
ATOM 3347 C C . VAL A 1 448 ? -9.978 -8.749 -2.535 1.00 82.56 448 VAL A C 1
ATOM 3349 O O . VAL A 1 448 ? -8.947 -8.831 -3.206 1.00 82.56 448 VAL A O 1
ATOM 3352 N N . ALA A 1 449 ? -11.186 -8.931 -3.076 1.00 82.75 449 ALA A N 1
ATOM 3353 C CA . ALA A 1 449 ? -11.389 -9.254 -4.487 1.00 82.75 449 ALA A CA 1
ATOM 3354 C C . ALA A 1 449 ? -10.954 -8.107 -5.423 1.00 82.75 449 ALA A C 1
ATOM 3356 O O . ALA A 1 449 ? -10.255 -8.346 -6.417 1.00 82.75 449 ALA A O 1
ATOM 3357 N N . CYS A 1 450 ? -11.308 -6.861 -5.091 1.00 85.06 450 CYS A N 1
ATOM 3358 C CA . CYS A 1 450 ? -10.960 -5.684 -5.885 1.00 85.06 450 CYS A CA 1
ATOM 3359 C C . CYS A 1 450 ? -9.447 -5.428 -5.887 1.00 85.06 450 CYS A C 1
ATOM 3361 O O . CYS A 1 450 ? -8.856 -5.328 -6.959 1.00 85.06 450 CYS A O 1
ATOM 3363 N N . VAL A 1 451 ? -8.797 -5.413 -4.718 1.00 81.56 451 VAL A N 1
ATOM 3364 C CA . VAL A 1 451 ? -7.343 -5.202 -4.586 1.00 81.56 451 VAL A CA 1
ATOM 3365 C C . VAL A 1 451 ? -6.552 -6.317 -5.278 1.00 81.56 451 VAL A C 1
ATOM 3367 O O . VAL A 1 451 ? -5.615 -6.034 -6.025 1.00 81.56 451 VAL A O 1
ATOM 3370 N N . SER A 1 452 ? -6.959 -7.584 -5.124 1.00 77.94 452 SER A N 1
ATOM 3371 C CA . SER A 1 452 ? -6.313 -8.711 -5.824 1.00 77.94 452 SER A CA 1
ATOM 3372 C C . SER A 1 452 ? -6.395 -8.567 -7.350 1.00 77.94 452 SER A C 1
ATOM 3374 O O . SER A 1 452 ? -5.427 -8.840 -8.062 1.00 77.94 452 SER A O 1
ATOM 3376 N N . THR A 1 453 ? -7.536 -8.095 -7.859 1.00 78.56 453 THR A N 1
ATOM 3377 C CA . THR A 1 453 ? -7.754 -7.838 -9.290 1.00 78.56 453 THR A CA 1
ATOM 3378 C C . THR A 1 453 ? -6.937 -6.636 -9.773 1.00 78.56 453 THR A C 1
ATOM 3380 O O . THR A 1 453 ? -6.249 -6.723 -10.792 1.00 78.56 453 THR A O 1
ATOM 3383 N N . GLN A 1 454 ? -6.952 -5.536 -9.019 1.00 81.38 454 GLN A N 1
ATOM 3384 C CA . GLN A 1 454 ? -6.219 -4.302 -9.303 1.00 81.38 454 GLN A CA 1
ATOM 3385 C C . GLN A 1 454 ? -4.709 -4.555 -9.405 1.00 81.38 454 GLN A C 1
ATOM 3387 O O . GLN A 1 454 ? -4.103 -4.187 -10.410 1.00 81.38 454 GLN A O 1
ATOM 3392 N N . ILE A 1 455 ? -4.114 -5.237 -8.419 1.00 74.44 455 ILE A N 1
ATOM 3393 C CA . ILE A 1 455 ? -2.681 -5.571 -8.400 1.00 74.44 455 ILE A CA 1
ATOM 3394 C C . ILE A 1 455 ? -2.309 -6.466 -9.592 1.00 74.44 455 ILE A C 1
ATOM 3396 O O . ILE A 1 455 ? -1.290 -6.231 -10.239 1.00 74.44 455 ILE A O 1
ATOM 3400 N N . ASN A 1 456 ? -3.138 -7.458 -9.931 1.00 78.31 456 ASN A N 1
ATOM 3401 C CA . ASN A 1 456 ? -2.906 -8.350 -11.071 1.00 78.31 456 ASN A CA 1
ATOM 3402 C C . ASN A 1 456 ? -2.844 -7.572 -12.403 1.00 78.31 456 ASN A C 1
ATOM 3404 O O . ASN A 1 456 ? -1.872 -7.697 -13.151 1.00 78.31 456 ASN A O 1
ATOM 3408 N N . TYR A 1 457 ? -3.832 -6.715 -12.681 1.00 81.88 457 TYR A N 1
ATOM 3409 C CA . TYR A 1 457 ? -3.871 -5.944 -13.930 1.00 81.88 457 TYR A CA 1
ATOM 3410 C C . TYR A 1 457 ? -2.876 -4.778 -13.977 1.00 81.88 457 TYR A C 1
ATOM 3412 O O . TYR A 1 457 ? -2.304 -4.525 -15.038 1.00 81.88 457 TYR A O 1
ATOM 3420 N N . LEU A 1 458 ? -2.578 -4.131 -12.846 1.00 77.19 458 LEU A N 1
ATOM 3421 C CA . LEU A 1 458 ? -1.521 -3.119 -12.771 1.00 77.19 458 LEU A CA 1
ATOM 3422 C C . LEU A 1 458 ? -0.134 -3.738 -13.015 1.00 77.19 458 LEU A C 1
ATOM 3424 O O . LEU A 1 458 ? 0.648 -3.191 -13.790 1.00 77.19 458 LEU A O 1
ATOM 3428 N N . ASN A 1 459 ? 0.150 -4.913 -12.441 1.00 72.06 459 ASN A N 1
ATOM 3429 C CA . ASN A 1 459 ? 1.398 -5.634 -12.702 1.00 72.06 459 ASN A CA 1
ATOM 3430 C C . ASN A 1 459 ? 1.510 -6.068 -14.172 1.00 72.06 459 ASN A C 1
ATOM 3432 O O . ASN A 1 459 ? 2.569 -5.891 -14.764 1.00 72.06 459 ASN A O 1
ATOM 3436 N N . LYS A 1 460 ? 0.423 -6.548 -14.798 1.00 72.56 460 LYS A N 1
ATOM 3437 C CA . LYS A 1 460 ? 0.391 -6.827 -16.249 1.00 72.56 460 LYS A CA 1
ATOM 3438 C C . LYS A 1 460 ? 0.705 -5.583 -17.085 1.00 72.56 460 LYS A C 1
ATOM 3440 O O . LYS A 1 460 ? 1.479 -5.668 -18.031 1.00 72.56 460 LYS A O 1
ATOM 3445 N N . ALA A 1 461 ? 0.142 -4.425 -16.735 1.00 71.00 461 ALA A N 1
ATOM 3446 C CA . ALA A 1 461 ? 0.439 -3.175 -17.432 1.00 71.00 461 ALA A CA 1
ATOM 3447 C C . ALA A 1 461 ? 1.921 -2.769 -17.299 1.00 71.00 461 ALA A C 1
ATOM 3449 O O . ALA A 1 461 ? 2.510 -2.316 -18.275 1.00 71.00 461 ALA A O 1
ATOM 3450 N N . LEU A 1 462 ? 2.525 -2.964 -16.122 1.00 70.25 462 LEU A N 1
ATOM 3451 C CA . LEU A 1 462 ? 3.933 -2.647 -15.840 1.00 70.25 462 LEU A CA 1
ATOM 3452 C C . LEU A 1 462 ? 4.946 -3.631 -16.452 1.00 70.25 462 LEU A C 1
ATOM 3454 O O . LEU A 1 462 ? 6.094 -3.249 -16.659 1.00 70.25 462 LEU A O 1
ATOM 3458 N N . ASP A 1 463 ? 4.535 -4.872 -16.717 1.00 71.50 463 ASP A N 1
ATOM 3459 C CA . ASP A 1 463 ? 5.346 -5.916 -17.364 1.00 71.50 463 ASP A CA 1
ATOM 3460 C C . ASP A 1 463 ? 5.487 -5.673 -18.880 1.00 71.50 463 ASP A C 1
ATOM 3462 O O . ASP A 1 463 ? 6.554 -5.865 -19.459 1.00 71.50 463 ASP A O 1
ATOM 3466 N N . ILE A 1 464 ? 4.414 -5.187 -19.516 1.00 74.56 464 ILE A N 1
ATOM 3467 C CA . ILE A 1 464 ? 4.316 -5.024 -20.977 1.00 74.56 464 ILE A CA 1
ATOM 3468 C C . ILE A 1 464 ? 4.648 -3.594 -21.430 1.00 74.56 464 ILE A C 1
ATOM 3470 O O . ILE A 1 464 ? 5.259 -3.400 -22.481 1.00 74.56 464 ILE A O 1
ATOM 3474 N N . PHE A 1 465 ? 4.250 -2.576 -20.659 1.00 75.44 465 PHE A N 1
ATOM 3475 C CA . PHE A 1 465 ? 4.378 -1.170 -21.047 1.00 75.44 465 PHE A CA 1
ATOM 3476 C C . PHE A 1 465 ? 5.341 -0.408 -20.130 1.00 75.44 465 PHE A C 1
ATOM 3478 O O . PHE A 1 465 ? 5.408 -0.625 -18.922 1.00 75.44 465 PHE A O 1
ATOM 3485 N N . ASN A 1 466 ? 6.078 0.547 -20.705 1.00 71.06 466 ASN A N 1
ATOM 3486 C CA . ASN A 1 466 ? 7.063 1.343 -19.972 1.00 71.06 466 ASN A CA 1
ATOM 3487 C C . ASN A 1 466 ? 6.410 2.088 -18.791 1.00 71.06 466 ASN A C 1
ATOM 3489 O O . ASN A 1 466 ? 5.502 2.897 -18.989 1.00 71.06 466 ASN A O 1
ATOM 3493 N N . THR A 1 467 ? 6.925 1.875 -17.576 1.00 66.06 467 THR A N 1
ATOM 3494 C CA . THR A 1 467 ? 6.459 2.507 -16.328 1.00 66.06 467 THR A CA 1
ATOM 3495 C C . THR A 1 467 ? 6.333 4.030 -16.427 1.00 66.06 467 THR A C 1
ATOM 3497 O O . THR A 1 467 ? 5.404 4.602 -15.859 1.00 66.06 467 THR A O 1
ATOM 3500 N N . SER A 1 468 ? 7.205 4.697 -17.195 1.00 66.88 468 SER A N 1
ATOM 3501 C CA . SER A 1 468 ? 7.115 6.144 -17.439 1.00 66.88 468 SER A CA 1
ATOM 3502 C C . SER A 1 468 ? 5.792 6.568 -18.093 1.00 66.88 468 SER A C 1
ATOM 3504 O O . SER A 1 468 ? 5.379 7.702 -17.885 1.00 66.88 468 SER A O 1
ATOM 3506 N N . ILE A 1 469 ? 5.120 5.678 -18.830 1.00 74.69 469 ILE A N 1
ATOM 3507 C CA . ILE A 1 469 ? 3.812 5.893 -19.471 1.00 74.69 469 ILE A CA 1
ATOM 3508 C C . ILE A 1 469 ? 2.678 5.298 -18.616 1.00 74.69 469 ILE A C 1
ATOM 3510 O O . ILE A 1 469 ? 1.627 5.920 -18.472 1.00 74.69 469 ILE A O 1
ATOM 3514 N N . VAL A 1 470 ? 2.899 4.130 -17.997 1.00 75.69 470 VAL A N 1
ATOM 3515 C CA . VAL A 1 470 ? 1.908 3.457 -17.132 1.00 75.69 470 VAL A CA 1
ATOM 3516 C C . VAL A 1 470 ? 1.505 4.335 -15.946 1.00 75.69 470 VAL A C 1
ATOM 3518 O O . VAL A 1 470 ? 0.313 4.514 -15.714 1.00 75.69 470 VAL A O 1
ATOM 3521 N N . THR A 1 471 ? 2.464 4.908 -15.208 1.00 75.31 471 THR A N 1
ATOM 3522 C CA . THR A 1 471 ? 2.166 5.648 -13.968 1.00 75.31 471 THR A CA 1
ATOM 3523 C C . THR A 1 471 ? 1.288 6.893 -14.197 1.00 75.31 471 THR A C 1
ATOM 3525 O O . THR A 1 471 ? 0.295 7.018 -13.480 1.00 75.31 471 THR A O 1
ATOM 3528 N N . PRO A 1 472 ? 1.552 7.779 -15.185 1.00 76.94 472 PRO A N 1
ATOM 3529 C CA . PRO A 1 472 ? 0.655 8.894 -15.498 1.00 76.94 472 PRO A CA 1
ATOM 3530 C C . PRO A 1 472 ? -0.755 8.455 -15.887 1.00 76.94 472 PRO A C 1
ATOM 3532 O O . PRO A 1 472 ? -1.723 8.953 -15.320 1.00 76.94 472 PRO A O 1
ATOM 3535 N N . ILE A 1 473 ? -0.889 7.512 -16.828 1.00 83.50 473 ILE A N 1
ATOM 3536 C CA . ILE A 1 473 ? -2.208 7.111 -17.340 1.00 83.50 473 ILE A CA 1
ATOM 3537 C C . ILE A 1 473 ? -3.007 6.401 -16.239 1.00 83.50 473 ILE A C 1
ATOM 3539 O O . ILE A 1 473 ? -4.186 6.704 -16.060 1.00 83.50 473 ILE A O 1
ATOM 3543 N N . TYR A 1 474 ? -2.360 5.545 -15.437 1.00 84.19 474 TYR A N 1
ATOM 3544 C CA . TYR A 1 474 ? -2.976 4.951 -14.250 1.00 84.19 474 TYR A CA 1
ATOM 3545 C C . TYR A 1 474 ? -3.482 6.015 -13.276 1.00 84.19 474 TYR A C 1
ATOM 3547 O O . TYR A 1 474 ? -4.638 5.948 -12.868 1.00 84.19 474 TYR A O 1
ATOM 3555 N N . TYR A 1 475 ? -2.655 7.009 -12.932 1.00 83.75 475 TYR A N 1
ATOM 3556 C CA . TYR A 1 475 ? -3.049 8.064 -12.001 1.00 83.75 475 TYR A CA 1
ATOM 3557 C C . TYR A 1 475 ? -4.287 8.824 -12.496 1.00 83.75 475 TYR A C 1
ATOM 3559 O O . TYR A 1 475 ? -5.227 9.012 -11.725 1.00 83.75 475 TYR A O 1
ATOM 3567 N N . VAL A 1 476 ? -4.330 9.209 -13.779 1.00 85.81 476 VAL A N 1
ATOM 3568 C CA . VAL A 1 476 ? -5.481 9.924 -14.360 1.00 85.81 476 VAL A CA 1
ATOM 3569 C C . VAL A 1 476 ? -6.745 9.066 -14.302 1.00 85.81 476 VAL A C 1
ATOM 3571 O O . VAL A 1 476 ? -7.761 9.511 -13.766 1.00 85.81 476 VAL A O 1
ATOM 3574 N N . PHE A 1 477 ? -6.693 7.833 -14.813 1.00 87.56 477 PHE A N 1
ATOM 3575 C CA . PHE A 1 477 ? -7.863 6.953 -14.867 1.00 87.56 477 PHE A CA 1
ATOM 3576 C C . PHE A 1 477 ? -8.338 6.541 -13.467 1.00 87.56 477 PHE A C 1
ATOM 3578 O O . PHE A 1 477 ? -9.543 6.523 -13.219 1.00 87.56 477 PHE A O 1
ATOM 3585 N N . PHE A 1 478 ? -7.422 6.253 -12.537 1.00 86.75 478 PHE A N 1
ATOM 3586 C CA . PHE A 1 478 ? -7.751 5.897 -11.154 1.00 86.75 478 PHE A CA 1
ATOM 3587 C C . PHE A 1 478 ? -8.373 7.084 -10.420 1.00 86.75 478 PHE A C 1
ATOM 3589 O O . PHE A 1 478 ? -9.472 6.946 -9.897 1.00 86.75 478 PHE A O 1
ATOM 3596 N N . THR A 1 479 ? -7.743 8.261 -10.461 1.00 86.44 479 THR A N 1
ATOM 3597 C CA . THR A 1 479 ? -8.263 9.462 -9.786 1.00 86.44 479 THR A CA 1
ATOM 3598 C C . THR A 1 479 ? -9.621 9.873 -10.349 1.00 86.44 479 THR A C 1
ATOM 3600 O O . THR A 1 479 ? -10.531 10.129 -9.571 1.00 86.44 479 THR A O 1
ATOM 3603 N N . THR A 1 480 ? -9.807 9.837 -11.676 1.00 88.50 480 THR A N 1
ATOM 3604 C CA . THR A 1 480 ? -11.122 10.090 -12.297 1.00 88.50 480 THR A CA 1
ATOM 3605 C C . THR A 1 480 ? -12.166 9.087 -11.801 1.00 88.50 480 THR A C 1
ATOM 3607 O O . THR A 1 480 ? -13.236 9.487 -11.355 1.00 88.50 480 THR A O 1
ATOM 3610 N N . SER A 1 481 ? -11.844 7.786 -11.821 1.00 89.12 481 SER A N 1
ATOM 3611 C CA . SER A 1 481 ? -12.777 6.731 -11.400 1.00 89.12 481 SER A CA 1
ATOM 3612 C C . SER A 1 481 ? -13.150 6.853 -9.919 1.00 89.12 481 SER A C 1
ATOM 3614 O O . SER A 1 481 ? -14.317 6.688 -9.573 1.00 89.12 481 SER A O 1
ATOM 3616 N N . VAL A 1 482 ? -12.182 7.168 -9.048 1.00 87.56 482 VAL A N 1
ATOM 3617 C CA . VAL A 1 482 ? -12.413 7.385 -7.611 1.00 87.56 482 VAL A CA 1
ATOM 3618 C C . VAL A 1 482 ? -13.267 8.629 -7.377 1.00 87.56 482 VAL A C 1
ATOM 3620 O O . VAL A 1 482 ? -14.240 8.532 -6.637 1.00 87.56 482 VAL A O 1
ATOM 3623 N N . LEU A 1 483 ? -12.978 9.756 -8.038 1.00 87.06 483 LEU A N 1
ATOM 3624 C CA . LEU A 1 483 ? -13.795 10.972 -7.936 1.00 87.06 483 LEU A CA 1
ATOM 3625 C C . LEU A 1 483 ? -15.241 10.719 -8.376 1.00 87.06 483 LEU A C 1
ATOM 3627 O O . LEU A 1 483 ? -16.160 11.093 -7.660 1.00 87.06 483 LEU A O 1
ATOM 3631 N N . THR A 1 484 ? -15.468 10.043 -9.508 1.00 88.50 484 THR A N 1
ATOM 3632 C CA . THR A 1 484 ? -16.829 9.691 -9.956 1.00 88.50 484 THR A CA 1
ATOM 3633 C C . THR A 1 484 ? -17.527 8.734 -8.981 1.00 88.50 484 THR A C 1
ATOM 3635 O O . THR A 1 484 ? -18.720 8.882 -8.728 1.00 88.50 484 THR A O 1
ATOM 3638 N N . CYS A 1 485 ? -16.796 7.785 -8.388 1.00 88.81 485 CYS A N 1
ATOM 3639 C CA . CYS A 1 485 ? -17.338 6.860 -7.393 1.00 88.81 485 CYS A CA 1
ATOM 3640 C C . CYS A 1 485 ? -17.723 7.576 -6.087 1.00 88.81 485 CYS A C 1
ATOM 3642 O O . CYS A 1 485 ? -18.828 7.373 -5.592 1.00 88.81 485 CYS A O 1
ATOM 3644 N N . SER A 1 486 ? -16.854 8.450 -5.569 1.00 85.19 486 SER A N 1
ATOM 3645 C CA . SER A 1 486 ? -17.088 9.259 -4.362 1.00 85.19 486 SER A CA 1
ATOM 3646 C C . SER A 1 486 ? -18.259 10.228 -4.563 1.00 85.19 486 SER A C 1
ATOM 3648 O O . SER A 1 486 ? -19.211 10.232 -3.782 1.00 85.19 486 SER A O 1
ATOM 3650 N N . ALA A 1 487 ? -18.265 10.936 -5.697 1.00 84.56 487 ALA A N 1
ATOM 3651 C CA . ALA A 1 487 ? -19.332 11.835 -6.124 1.00 84.56 487 ALA A CA 1
ATOM 3652 C C . ALA A 1 487 ? -20.724 11.189 -6.099 1.00 84.56 487 ALA A C 1
ATOM 3654 O O . ALA A 1 487 ? -21.655 11.776 -5.550 1.00 84.56 487 ALA A O 1
ATOM 3655 N N . ILE A 1 488 ? -20.863 9.993 -6.684 1.00 87.69 488 ILE A N 1
ATOM 3656 C CA . ILE A 1 488 ? -22.142 9.273 -6.771 1.00 87.69 488 ILE A CA 1
ATOM 3657 C C . ILE A 1 488 ? -22.500 8.627 -5.428 1.00 87.69 488 ILE A C 1
ATOM 3659 O O . ILE A 1 488 ? -23.650 8.715 -5.005 1.00 87.69 488 ILE A O 1
ATOM 3663 N N . LEU A 1 489 ? -21.532 8.005 -4.744 1.00 85.69 489 LEU A N 1
ATOM 3664 C CA . LEU A 1 489 ? -21.767 7.313 -3.475 1.00 85.69 489 LEU A CA 1
ATOM 3665 C C . LEU A 1 489 ? -22.173 8.276 -2.358 1.00 85.69 489 LEU A C 1
ATOM 3667 O O . LEU A 1 489 ? -23.076 7.964 -1.594 1.00 85.69 489 LEU A O 1
ATOM 3671 N N . PHE A 1 490 ? -21.527 9.438 -2.248 1.00 82.38 490 PHE A N 1
ATOM 3672 C CA . PHE A 1 490 ? -21.796 10.386 -1.163 1.00 82.38 490 PHE A CA 1
ATOM 3673 C C . PHE A 1 490 ? -22.751 11.516 -1.554 1.00 82.38 490 PHE A C 1
ATOM 3675 O O . PHE A 1 490 ? -23.322 12.135 -0.660 1.00 82.38 490 PHE A O 1
ATOM 3682 N N . LYS A 1 491 ? -23.016 11.716 -2.854 1.00 80.81 491 LYS A N 1
ATOM 3683 C CA . LYS A 1 491 ? -23.775 12.854 -3.416 1.00 80.81 491 LYS A CA 1
ATOM 3684 C C . LYS A 1 491 ? -23.114 14.208 -3.133 1.00 80.81 491 LYS A C 1
ATOM 3686 O O . LYS A 1 491 ? -23.773 15.214 -2.880 1.00 80.81 491 LYS A O 1
ATOM 3691 N N . GLU A 1 492 ? -21.782 14.230 -3.232 1.00 74.00 492 GLU A N 1
ATOM 3692 C CA . GLU A 1 492 ? -20.932 15.413 -2.996 1.00 74.00 492 GLU A CA 1
ATOM 3693 C C . GLU A 1 492 ? -21.417 16.630 -3.811 1.00 74.00 492 GLU A C 1
ATOM 3695 O O . GLU A 1 492 ? -21.463 17.751 -3.311 1.00 74.00 492 GLU A O 1
ATOM 3700 N N . TRP A 1 493 ? -21.863 16.395 -5.048 1.00 71.44 493 TRP A N 1
ATOM 3701 C CA . TRP A 1 493 ? -22.233 17.430 -6.019 1.00 71.44 493 TRP A CA 1
ATOM 3702 C C . TRP A 1 493 ? -23.565 18.128 -5.716 1.00 71.44 493 TRP A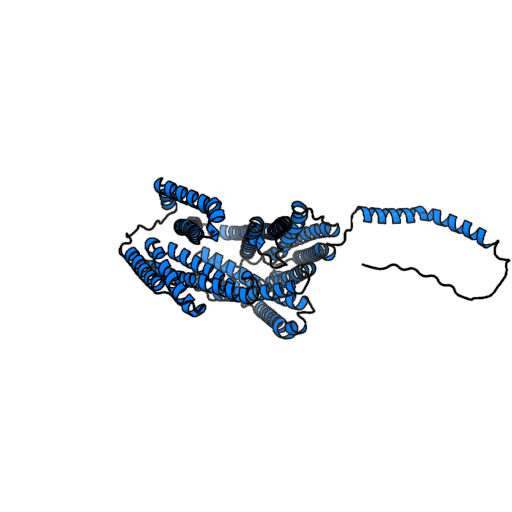 C 1
ATOM 3704 O O . TRP A 1 493 ? -23.790 19.220 -6.227 1.00 71.44 493 TRP A O 1
ATOM 3714 N N . GLU A 1 494 ? -24.430 17.547 -4.877 1.00 71.62 494 GLU A N 1
ATOM 3715 C CA . GLU A 1 494 ? -25.669 18.204 -4.421 1.00 71.62 494 GLU A CA 1
ATOM 3716 C C . GLU A 1 494 ? -25.378 19.326 -3.402 1.00 71.62 494 GLU A C 1
ATOM 3718 O O . GLU A 1 494 ? -26.211 20.206 -3.194 1.00 71.62 494 GLU A O 1
ATOM 3723 N N . HIS A 1 495 ? -24.178 19.322 -2.804 1.00 66.62 495 HIS A N 1
ATOM 3724 C CA . HIS A 1 495 ? -23.780 20.194 -1.693 1.00 66.62 495 HIS A CA 1
ATOM 3725 C C . HIS A 1 495 ? -22.601 21.135 -2.020 1.00 66.62 495 HIS A C 1
ATOM 3727 O O . HIS A 1 495 ? -22.212 21.947 -1.179 1.00 66.62 495 HIS A O 1
ATOM 3733 N N . MET A 1 496 ? -22.023 21.050 -3.223 1.00 69.94 496 MET A N 1
ATOM 3734 C CA . MET A 1 496 ? -20.911 21.905 -3.663 1.00 69.94 496 MET A CA 1
ATOM 3735 C C . MET A 1 496 ? -21.397 23.169 -4.377 1.00 69.94 496 MET A C 1
ATOM 3737 O O . MET A 1 496 ? -22.287 23.118 -5.226 1.00 69.94 496 MET A O 1
ATOM 3741 N N . GLY A 1 497 ? -20.753 24.308 -4.109 1.00 82.88 497 GLY A N 1
ATOM 3742 C CA . GLY A 1 497 ? -20.962 25.513 -4.904 1.00 82.88 497 GLY A CA 1
ATOM 3743 C C . GLY A 1 497 ? -20.354 25.374 -6.303 1.00 82.88 497 GLY A C 1
ATOM 3744 O O . GLY A 1 497 ? -19.347 24.695 -6.499 1.00 82.88 497 GLY A O 1
ATOM 3745 N N . THR A 1 498 ? -20.906 26.081 -7.294 1.00 83.88 498 THR A N 1
ATOM 3746 C CA . THR A 1 498 ? -20.377 26.074 -8.674 1.00 83.88 498 THR A CA 1
ATOM 3747 C C . THR A 1 498 ? -18.900 26.481 -8.738 1.00 83.88 498 THR A C 1
ATOM 3749 O O . THR A 1 498 ? -18.148 25.961 -9.560 1.00 83.88 498 THR A O 1
ATOM 3752 N N . GLY A 1 499 ? -18.470 27.386 -7.849 1.00 83.81 499 GLY A N 1
ATOM 3753 C CA . GLY A 1 499 ? -17.065 27.771 -7.697 1.00 83.81 499 GLY A CA 1
ATOM 3754 C C . GLY A 1 499 ? -16.180 26.623 -7.208 1.00 83.81 499 GLY A C 1
ATOM 3755 O O . GLY A 1 499 ? -15.096 26.431 -7.754 1.00 83.81 499 GLY A O 1
ATOM 3756 N N . ASP A 1 500 ? -16.664 25.815 -6.261 1.00 83.56 500 ASP A N 1
ATOM 3757 C CA . ASP A 1 500 ? -15.934 24.655 -5.745 1.00 83.56 500 ASP A CA 1
ATOM 3758 C C . ASP A 1 500 ? -15.780 23.588 -6.827 1.00 83.56 500 ASP A C 1
ATOM 3760 O O . ASP A 1 500 ? -14.670 23.131 -7.065 1.00 83.56 500 ASP A O 1
ATOM 3764 N N . ILE A 1 501 ? -16.850 23.274 -7.570 1.00 84.75 501 ILE A N 1
ATOM 3765 C CA . ILE A 1 501 ? -16.816 22.313 -8.689 1.00 84.75 501 ILE A CA 1
ATOM 3766 C C . ILE A 1 501 ? -15.779 22.741 -9.745 1.00 84.75 501 ILE A C 1
ATOM 3768 O O . ILE A 1 501 ? -14.974 21.927 -10.206 1.00 84.75 501 ILE A O 1
ATOM 3772 N N . ILE A 1 502 ? -15.744 24.031 -10.103 1.00 87.06 502 ILE A N 1
ATOM 3773 C CA . ILE A 1 502 ? -14.731 24.589 -11.014 1.00 87.06 502 ILE A CA 1
ATOM 3774 C C . ILE A 1 502 ? -13.327 24.505 -10.388 1.00 87.06 502 ILE A C 1
ATOM 3776 O O . ILE A 1 502 ? -12.363 24.181 -11.087 1.00 87.06 502 ILE A O 1
ATOM 3780 N N . GLY A 1 503 ? -13.195 24.735 -9.081 1.00 85.94 503 GLY A N 1
ATOM 3781 C CA . GLY A 1 503 ? -11.957 24.567 -8.321 1.00 85.94 503 GLY A CA 1
ATOM 3782 C C . GLY A 1 503 ? -11.431 23.128 -8.338 1.00 85.94 503 GLY A C 1
ATOM 3783 O O . GLY A 1 503 ? -10.282 22.903 -8.714 1.00 85.94 503 GLY A O 1
ATOM 3784 N N . THR A 1 504 ? -12.263 22.133 -8.025 1.00 83.69 504 THR A N 1
ATOM 3785 C CA . THR A 1 504 ? -11.890 20.710 -8.039 1.00 83.69 504 THR A CA 1
ATOM 3786 C C . THR A 1 504 ? -11.475 20.259 -9.441 1.00 83.69 504 THR A C 1
ATOM 3788 O O . THR A 1 504 ? -10.437 19.615 -9.598 1.00 83.69 504 THR A O 1
ATOM 3791 N N . LEU A 1 505 ? -12.236 20.639 -10.478 1.00 88.12 505 LEU A N 1
ATOM 3792 C CA . LEU A 1 505 ? -11.942 20.278 -11.870 1.00 88.12 505 LEU A CA 1
ATOM 3793 C C . LEU A 1 505 ? -10.668 20.957 -12.397 1.00 88.12 505 LEU A C 1
ATOM 3795 O O . LEU A 1 505 ? -9.829 20.296 -13.009 1.00 88.12 505 LEU A O 1
ATOM 3799 N N . SER A 1 506 ? -10.485 22.257 -12.144 1.00 90.19 506 SER A N 1
ATOM 3800 C CA . SER A 1 506 ? -9.276 22.985 -12.563 1.00 90.19 506 SER A CA 1
ATOM 3801 C C . SER A 1 506 ? -8.032 22.529 -11.795 1.00 90.19 506 SER A C 1
ATOM 3803 O O . SER A 1 506 ? -6.971 22.354 -12.401 1.00 90.19 506 SER A O 1
ATOM 3805 N N . GLY A 1 507 ? -8.164 22.238 -10.497 1.00 87.38 507 GLY A N 1
ATOM 3806 C CA . GLY A 1 507 ? -7.130 21.597 -9.690 1.00 87.38 507 GLY A CA 1
ATOM 3807 C C . GLY A 1 507 ? -6.721 20.245 -10.273 1.00 87.38 507 GLY A C 1
ATOM 3808 O O . GLY A 1 507 ? -5.542 20.043 -10.564 1.00 87.38 507 GLY A O 1
ATOM 3809 N N . PHE A 1 508 ? -7.689 19.364 -10.550 1.00 87.94 508 PHE A N 1
ATOM 3810 C CA . PHE A 1 508 ? -7.430 18.047 -11.136 1.00 87.94 508 PHE A CA 1
ATOM 3811 C C . PHE A 1 508 ? -6.710 18.148 -12.487 1.00 87.94 508 PHE A C 1
ATOM 3813 O O . PHE A 1 508 ? -5.637 17.567 -12.649 1.00 87.94 508 PHE A O 1
ATOM 3820 N N . LEU A 1 509 ? -7.224 18.956 -13.423 1.00 89.06 509 LEU A N 1
ATOM 3821 C CA . LEU A 1 509 ? -6.583 19.206 -14.723 1.00 89.06 509 LEU A CA 1
ATOM 3822 C C . LEU A 1 509 ? -5.141 19.724 -14.572 1.00 89.06 509 LEU A C 1
ATOM 3824 O O . LEU A 1 509 ? -4.250 19.295 -15.306 1.00 89.06 509 LEU A O 1
ATOM 3828 N N . THR A 1 510 ? -4.885 20.590 -13.587 1.00 88.38 510 THR A N 1
ATOM 3829 C CA . THR A 1 510 ? -3.540 21.112 -13.295 1.00 88.38 510 THR A CA 1
ATOM 3830 C C . THR A 1 510 ? -2.585 20.004 -12.826 1.00 88.38 510 THR A C 1
ATOM 3832 O O . THR A 1 510 ? -1.428 19.979 -13.255 1.00 88.38 510 THR A O 1
ATOM 3835 N N . ILE A 1 511 ? -3.060 19.033 -12.032 1.00 86.19 511 ILE A N 1
ATOM 3836 C CA . ILE A 1 511 ? -2.266 17.847 -11.664 1.00 86.19 511 ILE A CA 1
ATOM 3837 C C . ILE A 1 511 ? -1.982 16.969 -12.893 1.00 86.19 511 ILE A C 1
ATOM 3839 O O . ILE A 1 511 ? -0.846 16.523 -13.057 1.00 86.19 511 ILE A O 1
ATOM 3843 N N . ILE A 1 512 ? -2.960 16.749 -13.786 1.00 85.94 512 ILE A N 1
ATOM 3844 C CA . ILE A 1 512 ? -2.753 15.963 -15.020 1.00 85.94 512 ILE A CA 1
ATOM 3845 C C . ILE A 1 512 ? -1.613 16.565 -15.853 1.00 85.94 512 ILE A C 1
ATOM 3847 O O . ILE A 1 512 ? -0.686 15.848 -16.239 1.00 85.94 512 ILE A O 1
ATOM 3851 N N . VAL A 1 513 ? -1.639 17.883 -16.084 1.00 86.31 513 VAL A N 1
ATOM 3852 C CA . VAL A 1 513 ? -0.569 18.592 -16.806 1.00 86.31 513 VAL A CA 1
ATOM 3853 C C . VAL A 1 513 ? 0.765 18.485 -16.056 1.00 86.31 513 VAL A C 1
ATOM 3855 O O . VAL A 1 513 ? 1.798 18.224 -16.675 1.00 86.31 513 VAL A O 1
ATOM 3858 N N . GLY A 1 514 ? 0.755 18.611 -14.725 1.00 84.56 514 GLY A N 1
ATOM 3859 C CA . GLY A 1 514 ? 1.945 18.471 -13.884 1.00 84.56 514 GLY A CA 1
ATOM 3860 C C . GLY A 1 514 ? 2.627 17.102 -14.002 1.00 84.56 514 GLY A C 1
ATOM 3861 O O . GLY A 1 514 ? 3.834 17.023 -14.249 1.00 84.56 514 GLY A O 1
ATOM 3862 N N . ILE A 1 515 ? 1.853 16.019 -13.899 1.00 81.75 515 ILE A N 1
ATOM 3863 C CA . ILE A 1 515 ? 2.347 14.638 -14.007 1.00 81.75 515 ILE A CA 1
ATOM 3864 C C . ILE A 1 515 ? 2.776 14.313 -15.443 1.00 81.75 515 ILE A C 1
ATOM 3866 O O . ILE A 1 515 ? 3.808 13.667 -15.641 1.00 81.75 515 ILE A O 1
ATOM 3870 N N . PHE A 1 516 ? 2.047 14.798 -16.454 1.00 81.25 516 PHE A N 1
ATOM 3871 C CA . PHE A 1 516 ? 2.445 14.626 -17.852 1.00 81.25 516 PHE A CA 1
ATOM 3872 C C . PHE A 1 516 ? 3.800 15.293 -18.133 1.00 81.25 516 PHE A C 1
ATOM 3874 O O . PHE A 1 516 ? 4.684 14.659 -18.706 1.00 81.25 516 PHE A O 1
ATOM 3881 N N . LEU A 1 517 ? 4.024 16.522 -17.652 1.00 80.44 517 LEU A N 1
ATOM 3882 C CA . LEU A 1 517 ? 5.311 17.218 -17.781 1.00 80.44 517 LEU A CA 1
ATOM 3883 C C . LEU A 1 517 ? 6.460 16.518 -17.032 1.00 80.44 517 LEU A C 1
ATOM 3885 O O . LEU A 1 517 ? 7.585 16.490 -17.536 1.00 80.44 517 LEU A O 1
ATOM 3889 N N . LEU A 1 518 ? 6.183 15.921 -15.866 1.00 74.06 518 LEU A N 1
ATOM 3890 C CA . LEU A 1 518 ? 7.154 15.129 -15.095 1.00 74.06 518 LEU A CA 1
ATOM 3891 C C . LEU A 1 518 ? 7.622 13.859 -15.822 1.00 74.06 518 LEU A C 1
ATOM 3893 O O . LEU A 1 518 ? 8.758 13.426 -15.620 1.00 74.06 518 LEU A O 1
ATOM 3897 N N . HIS A 1 519 ? 6.757 13.254 -16.638 1.00 71.94 519 HIS A N 1
ATOM 3898 C CA . HIS A 1 519 ? 7.002 11.948 -17.252 1.00 71.94 519 HIS A CA 1
ATOM 3899 C C . HIS A 1 519 ? 7.345 12.012 -18.747 1.00 71.94 519 HIS A C 1
ATOM 3901 O O . HIS A 1 519 ? 8.316 11.383 -19.161 1.00 71.94 519 HIS A O 1
ATOM 3907 N N . ALA A 1 520 ? 6.606 12.780 -19.554 1.00 70.38 520 ALA A N 1
ATOM 3908 C CA . ALA A 1 520 ? 6.771 12.821 -21.010 1.00 70.38 520 ALA A CA 1
ATOM 3909 C C . ALA A 1 520 ? 8.073 13.509 -21.459 1.00 70.38 520 ALA A C 1
ATOM 3911 O O . ALA A 1 520 ? 8.667 13.119 -22.460 1.00 70.38 520 ALA A O 1
ATOM 3912 N N . PHE A 1 521 ? 8.548 14.505 -20.703 1.00 68.38 521 PHE A N 1
ATOM 3913 C CA . PHE A 1 521 ? 9.753 15.285 -21.027 1.00 68.38 521 PHE A CA 1
ATOM 3914 C C . PHE A 1 521 ? 10.950 14.972 -20.123 1.00 68.38 521 PHE A C 1
ATOM 3916 O O . PHE A 1 521 ? 11.934 15.713 -20.111 1.00 68.38 521 PHE A O 1
ATOM 3923 N N . LYS A 1 522 ? 10.879 13.875 -19.362 1.00 64.38 522 LYS A N 1
ATOM 3924 C CA . LYS A 1 522 ? 11.897 13.476 -18.382 1.00 64.38 522 LYS A CA 1
ATOM 3925 C C . LYS A 1 522 ? 13.299 13.398 -18.990 1.00 64.38 522 LYS A C 1
ATOM 3927 O O . LYS A 1 522 ? 14.236 13.971 -18.437 1.00 64.38 522 LYS A O 1
ATOM 3932 N N . ASP A 1 523 ? 13.405 12.763 -20.153 1.00 59.25 523 ASP A N 1
ATOM 3933 C CA . ASP A 1 523 ? 14.671 12.497 -20.845 1.00 59.25 523 ASP A CA 1
ATOM 3934 C C . ASP A 1 523 ? 15.087 13.634 -21.809 1.00 59.25 523 ASP A C 1
ATOM 3936 O O . ASP A 1 523 ? 16.144 13.575 -22.437 1.00 59.25 523 ASP A O 1
ATOM 3940 N N . VAL A 1 524 ? 14.285 14.707 -21.916 1.00 65.00 524 VAL A N 1
ATOM 3941 C CA . VAL A 1 524 ? 14.539 15.841 -22.821 1.00 65.00 524 VAL A CA 1
ATOM 3942 C C . VAL A 1 524 ? 15.262 16.967 -22.074 1.00 65.00 524 VAL A C 1
ATOM 3944 O O . VAL A 1 524 ? 14.649 17.785 -21.382 1.00 65.00 524 VAL A O 1
ATOM 3947 N N . ASN A 1 525 ? 16.585 17.031 -22.247 1.00 56.44 525 ASN A N 1
ATOM 3948 C CA . ASN A 1 525 ? 17.490 17.968 -21.565 1.00 56.44 525 ASN A CA 1
ATOM 3949 C C . ASN A 1 525 ? 17.377 19.433 -22.053 1.00 56.44 525 ASN A C 1
ATOM 3951 O O . ASN A 1 525 ? 18.342 20.021 -22.550 1.00 56.44 525 ASN A O 1
ATOM 3955 N N . VAL A 1 526 ? 16.208 20.058 -21.881 1.00 60.91 526 VAL A N 1
ATOM 3956 C CA . VAL A 1 526 ? 16.033 21.506 -22.075 1.00 60.91 526 VAL A CA 1
ATOM 3957 C C . VAL A 1 526 ? 16.550 22.257 -20.846 1.00 60.91 526 VAL A C 1
ATOM 3959 O O . VAL A 1 526 ? 15.918 22.290 -19.788 1.00 60.91 526 VAL A O 1
ATOM 3962 N N . SER A 1 527 ? 17.722 22.871 -21.008 1.00 60.28 527 SER A N 1
ATOM 3963 C CA . SER A 1 527 ? 18.332 23.794 -20.047 1.00 60.28 527 SER A CA 1
ATOM 3964 C C . SER A 1 527 ? 17.946 25.245 -20.355 1.00 60.28 527 SER A C 1
ATOM 3966 O O . SER A 1 527 ? 17.838 25.625 -21.522 1.00 60.28 527 SER A O 1
ATOM 3968 N N . TRP A 1 528 ? 17.841 26.085 -19.317 1.00 59.06 528 TRP A N 1
ATOM 3969 C CA . TRP A 1 528 ? 17.677 27.542 -19.445 1.00 59.06 528 TRP A CA 1
ATOM 3970 C C . TRP A 1 528 ? 18.733 28.189 -20.352 1.00 59.06 528 TRP A C 1
ATOM 3972 O O . TRP A 1 528 ? 18.418 29.132 -21.070 1.00 59.06 528 TRP A O 1
ATOM 3982 N N . SER A 1 529 ? 19.960 27.653 -20.380 1.00 63.38 529 SER A N 1
ATOM 3983 C CA . SER A 1 529 ? 21.021 28.094 -21.299 1.00 63.38 529 SER A CA 1
ATOM 3984 C C . SER A 1 529 ? 20.600 28.024 -22.767 1.00 63.38 529 SER A C 1
ATOM 3986 O O . SER A 1 529 ? 20.951 28.897 -23.551 1.00 63.38 529 SER A O 1
ATOM 3988 N N . ASN A 1 530 ? 19.832 27.001 -23.138 1.00 61.66 530 ASN A N 1
ATOM 3989 C CA . ASN A 1 530 ? 19.472 26.733 -24.526 1.00 61.66 530 ASN A CA 1
ATOM 3990 C C . ASN A 1 530 ? 18.313 27.645 -24.950 1.00 61.66 530 ASN A C 1
ATOM 3992 O O . ASN A 1 530 ? 18.341 28.186 -26.051 1.00 61.66 530 ASN A O 1
ATOM 3996 N N . LEU A 1 531 ? 17.355 27.878 -24.043 1.00 62.16 531 LEU A N 1
ATOM 3997 C CA . LEU A 1 531 ? 16.247 28.816 -24.245 1.00 62.16 531 LEU A CA 1
ATOM 3998 C C . LEU A 1 531 ? 16.738 30.274 -24.305 1.00 62.16 531 LEU A C 1
ATOM 4000 O O . LEU A 1 531 ? 16.323 31.043 -25.166 1.00 62.16 531 LEU A O 1
ATOM 4004 N N . ALA A 1 532 ? 17.686 30.648 -23.440 1.00 65.38 532 ALA A N 1
ATOM 4005 C CA . ALA A 1 532 ? 18.328 31.959 -23.494 1.00 65.38 532 ALA A CA 1
ATOM 4006 C C . ALA A 1 532 ? 19.122 32.153 -24.799 1.00 65.38 532 ALA A C 1
ATOM 4008 O O . ALA A 1 532 ? 19.128 33.248 -25.352 1.00 65.38 532 ALA A O 1
ATOM 4009 N N . VAL A 1 533 ? 19.758 31.101 -25.329 1.00 63.62 533 VAL A N 1
ATOM 4010 C CA . VAL A 1 533 ? 20.449 31.153 -26.628 1.00 63.62 533 VAL A CA 1
ATOM 4011 C C . VAL A 1 533 ? 19.473 31.229 -27.807 1.00 63.62 533 VAL A C 1
ATOM 4013 O O . VAL A 1 533 ? 19.777 31.946 -28.757 1.00 63.62 533 VAL A O 1
ATOM 4016 N N . SER A 1 534 ? 18.308 30.569 -27.769 1.00 58.22 534 SER A N 1
ATOM 4017 C CA . SER A 1 534 ? 17.298 30.724 -28.829 1.00 58.22 534 SER A CA 1
ATOM 4018 C C . SER A 1 534 ? 16.686 32.124 -28.827 1.00 58.22 534 SER A C 1
ATOM 4020 O O . SER A 1 534 ? 16.711 32.775 -29.867 1.00 58.22 534 SER A O 1
ATOM 4022 N N . ILE A 1 535 ? 16.268 32.636 -27.662 1.00 65.38 535 ILE A N 1
ATOM 4023 C CA . ILE A 1 535 ? 15.739 34.006 -27.521 1.00 65.38 535 ILE A CA 1
ATOM 4024 C C . ILE A 1 535 ? 16.785 35.027 -27.990 1.00 65.38 535 ILE A C 1
ATOM 4026 O O . ILE A 1 535 ? 16.494 35.873 -28.823 1.00 65.38 535 ILE A O 1
ATOM 4030 N N . ARG A 1 536 ? 18.047 34.897 -27.563 1.00 61.59 536 ARG A N 1
ATOM 4031 C CA . ARG A 1 536 ? 19.132 35.809 -27.970 1.00 61.59 536 ARG A CA 1
ATOM 4032 C C . ARG A 1 536 ? 19.572 35.643 -29.433 1.00 61.59 536 ARG A C 1
ATOM 4034 O O . ARG A 1 536 ? 20.264 36.507 -29.968 1.00 61.59 536 ARG A O 1
ATOM 4041 N N . LYS A 1 537 ? 19.209 34.539 -30.098 1.00 57.84 537 LYS A N 1
ATOM 4042 C CA . LYS A 1 537 ? 19.373 34.359 -31.551 1.00 57.84 537 LYS A CA 1
ATOM 4043 C C . LYS A 1 537 ? 18.248 35.067 -32.306 1.00 57.84 537 LYS A C 1
ATOM 4045 O O . LYS A 1 537 ? 18.524 35.735 -33.293 1.00 57.84 537 LYS A O 1
ATOM 4050 N N . GLU A 1 538 ? 17.018 34.950 -31.824 1.00 55.00 538 GLU A N 1
ATOM 4051 C CA . GLU A 1 538 ? 15.823 35.609 -32.359 1.00 55.00 538 GLU A CA 1
ATOM 4052 C C . GLU A 1 538 ? 15.909 37.138 -32.204 1.00 55.00 538 GLU A C 1
ATOM 4054 O O . GLU A 1 538 ? 15.755 37.874 -33.174 1.00 55.00 538 GLU A O 1
ATOM 4059 N N . GLU A 1 539 ? 16.336 37.611 -31.032 1.00 56.06 539 GLU A N 1
ATOM 4060 C CA . GLU A 1 539 ? 16.659 39.010 -30.725 1.00 56.06 539 GLU A CA 1
ATOM 4061 C C . GLU A 1 539 ? 17.767 39.564 -31.642 1.00 56.06 539 GLU A C 1
ATOM 4063 O O . GLU A 1 539 ? 17.647 40.674 -32.156 1.00 56.06 539 GLU A O 1
ATOM 4068 N N . ARG A 1 540 ? 18.809 38.772 -31.946 1.00 52.75 540 ARG A N 1
ATOM 4069 C CA . ARG A 1 540 ? 19.835 39.132 -32.948 1.00 52.75 540 ARG A CA 1
ATOM 4070 C C . ARG A 1 540 ? 19.300 39.166 -34.378 1.00 52.75 540 ARG A C 1
ATOM 4072 O O . ARG A 1 540 ? 19.742 40.010 -35.147 1.00 52.75 540 ARG A O 1
ATOM 4079 N N . VAL A 1 541 ? 18.386 38.271 -34.755 1.00 53.69 541 VAL A N 1
ATOM 4080 C CA . VAL A 1 541 ? 17.749 38.295 -36.084 1.00 53.69 541 VAL A CA 1
ATOM 4081 C C . VAL A 1 541 ? 16.855 39.529 -36.217 1.00 53.69 541 VAL A C 1
ATOM 4083 O O . VAL A 1 541 ? 16.930 40.215 -37.232 1.00 53.69 541 VAL A O 1
ATOM 4086 N N . SER A 1 542 ? 16.099 39.876 -35.172 1.00 51.47 542 SER A N 1
ATOM 4087 C CA . SER A 1 542 ? 15.286 41.095 -35.135 1.00 51.47 542 SER A CA 1
ATOM 4088 C C . SER A 1 542 ? 16.144 42.367 -35.152 1.00 51.47 542 SER A C 1
ATOM 4090 O O . SER A 1 542 ? 15.827 43.301 -35.883 1.00 51.47 542 SER A O 1
ATOM 4092 N N . ALA A 1 543 ? 17.252 42.405 -34.403 1.00 52.31 543 ALA A N 1
ATOM 4093 C CA . ALA A 1 543 ? 18.188 43.534 -34.403 1.00 52.31 543 ALA A CA 1
ATOM 4094 C C . ALA A 1 543 ? 18.947 43.679 -35.738 1.00 52.31 543 ALA A C 1
ATOM 4096 O O . ALA A 1 543 ? 19.195 44.796 -36.184 1.00 52.31 543 ALA A O 1
ATOM 4097 N N . ASN A 1 544 ? 19.253 42.568 -36.416 1.00 47.06 544 ASN A N 1
ATOM 4098 C CA . ASN A 1 544 ? 19.850 42.569 -37.754 1.00 47.06 544 ASN A CA 1
ATOM 4099 C C . ASN A 1 544 ? 18.831 42.839 -38.881 1.00 47.06 544 ASN A C 1
ATOM 4101 O O . ASN A 1 544 ? 19.223 42.856 -40.049 1.00 47.06 544 ASN A O 1
ATOM 4105 N N . GLY A 1 545 ? 17.553 43.096 -38.571 1.00 47.03 545 GLY A N 1
ATOM 4106 C CA . GLY A 1 545 ? 16.532 43.448 -39.566 1.00 47.03 545 GLY A CA 1
ATOM 4107 C C . GLY A 1 545 ? 16.877 44.697 -40.391 1.00 47.03 545 GLY A C 1
ATOM 4108 O O . GLY A 1 545 ? 16.473 44.801 -41.544 1.00 47.03 545 GLY A O 1
ATOM 4109 N N . THR A 1 546 ? 17.691 45.606 -39.845 1.00 47.00 546 THR A N 1
ATOM 4110 C CA . THR A 1 546 ? 18.250 46.766 -40.563 1.00 47.00 546 THR A CA 1
ATOM 4111 C C . THR A 1 546 ? 19.508 46.436 -41.374 1.00 47.00 546 THR A C 1
ATOM 4113 O O . THR A 1 546 ? 19.768 47.085 -42.383 1.00 47.00 546 THR A O 1
ATOM 4116 N N . ALA A 1 547 ? 20.276 45.412 -40.986 1.00 46.41 547 ALA A N 1
ATOM 4117 C CA . ALA A 1 547 ? 21.488 44.989 -41.692 1.00 46.41 547 ALA A CA 1
ATOM 4118 C C . ALA A 1 547 ? 21.183 44.182 -42.967 1.00 46.41 547 ALA A C 1
ATOM 4120 O O . ALA A 1 547 ? 21.947 44.239 -43.929 1.00 46.41 547 ALA A O 1
ATOM 4121 N N . ALA A 1 548 ? 20.046 43.475 -43.006 1.00 44.94 548 ALA A N 1
ATOM 4122 C CA . ALA A 1 548 ? 19.614 42.694 -44.167 1.00 44.94 548 ALA A CA 1
ATOM 4123 C C . ALA A 1 548 ? 19.512 43.526 -45.462 1.00 44.94 548 ALA A C 1
ATOM 4125 O O . ALA A 1 548 ? 19.738 42.998 -46.549 1.00 44.94 548 ALA A O 1
ATOM 4126 N N . HIS A 1 549 ? 19.219 44.826 -45.357 1.00 43.62 549 HIS A N 1
ATOM 4127 C CA . HIS A 1 549 ? 19.048 45.703 -46.517 1.00 43.62 549 HIS A CA 1
ATOM 4128 C C . HIS A 1 549 ? 20.365 45.998 -47.262 1.00 43.62 549 HIS A C 1
ATOM 4130 O O . HIS A 1 549 ? 20.344 46.194 -48.475 1.00 43.62 549 HIS A O 1
ATOM 4136 N N . ALA A 1 550 ? 21.511 45.968 -46.570 1.00 43.47 550 ALA A N 1
ATOM 4137 C CA . ALA A 1 550 ? 22.825 46.208 -47.176 1.00 43.47 550 ALA A CA 1
ATOM 4138 C C . ALA A 1 550 ? 23.305 45.024 -48.040 1.00 43.47 550 ALA A C 1
ATOM 4140 O O . ALA A 1 550 ? 23.985 45.214 -49.046 1.00 43.47 550 ALA A O 1
ATOM 4141 N N . SER A 1 551 ? 22.920 43.792 -47.688 1.00 43.19 551 SER A N 1
ATOM 4142 C CA . SER A 1 551 ? 23.270 42.594 -48.467 1.00 43.19 551 SER A CA 1
ATOM 4143 C C . SER A 1 551 ? 22.547 42.517 -49.818 1.00 43.19 551 SER A C 1
ATOM 4145 O O . SER A 1 551 ? 23.059 41.884 -50.738 1.00 43.19 551 SER A O 1
ATOM 4147 N N . TYR A 1 552 ? 21.385 43.167 -49.960 1.00 45.50 552 TYR A N 1
ATOM 4148 C CA . TYR A 1 552 ? 20.620 43.181 -51.212 1.00 45.50 552 TYR A CA 1
ATOM 4149 C C . TYR A 1 552 ? 21.143 44.185 -52.251 1.00 45.50 552 TYR A C 1
ATOM 4151 O O . TYR A 1 552 ? 20.985 43.934 -53.443 1.00 45.50 552 TYR A O 1
ATOM 4159 N N . GLU A 1 553 ? 21.784 45.288 -51.846 1.00 45.41 553 GLU A N 1
ATOM 4160 C CA . GLU A 1 553 ? 22.419 46.206 -52.808 1.00 45.41 553 GLU A CA 1
ATOM 4161 C C . GLU A 1 553 ? 23.709 45.616 -53.391 1.00 45.41 553 GLU A C 1
ATOM 4163 O O . GLU A 1 553 ? 23.937 45.704 -54.596 1.00 45.41 553 GLU A O 1
ATOM 4168 N N . LEU A 1 554 ? 24.514 44.942 -52.562 1.00 46.97 554 LEU A N 1
ATOM 4169 C CA . LEU A 1 554 ? 25.792 44.356 -52.981 1.00 46.97 554 LEU A CA 1
ATOM 4170 C C . LEU A 1 554 ? 25.598 43.264 -54.051 1.00 46.97 554 LEU A C 1
ATOM 4172 O O . LEU A 1 554 ? 26.203 43.336 -55.118 1.00 46.97 554 LEU A O 1
ATOM 4176 N N . LEU A 1 555 ? 24.650 42.343 -53.829 1.00 44.22 555 LEU A N 1
ATOM 4177 C CA . LEU A 1 555 ? 24.276 41.305 -54.803 1.00 44.22 555 LEU A CA 1
ATOM 4178 C C . LEU A 1 555 ? 23.623 41.862 -56.081 1.00 44.22 555 LEU A C 1
ATOM 4180 O O . LEU A 1 555 ? 23.650 41.206 -57.121 1.00 44.22 555 LEU A O 1
ATOM 4184 N N . ARG A 1 556 ? 23.032 43.064 -56.034 1.00 41.47 556 ARG A N 1
ATOM 4185 C CA . ARG A 1 556 ? 22.461 43.706 -57.227 1.00 41.47 556 ARG A CA 1
ATOM 4186 C C . ARG A 1 556 ? 23.553 44.252 -58.148 1.00 41.47 556 ARG A C 1
ATOM 4188 O O . ARG A 1 556 ? 23.382 44.189 -59.362 1.00 41.47 556 ARG A O 1
ATOM 4195 N N . ASN A 1 557 ? 24.662 44.741 -57.594 1.00 39.97 557 ASN A N 1
ATOM 4196 C CA . ASN A 1 557 ? 25.770 45.278 -58.386 1.00 39.97 557 ASN A CA 1
ATOM 4197 C C . ASN A 1 557 ? 26.567 44.181 -59.114 1.00 39.97 557 ASN A C 1
ATOM 4199 O O . ASN A 1 557 ? 26.915 44.372 -60.272 1.00 39.97 557 ASN A O 1
ATOM 4203 N N . GLU A 1 558 ? 26.797 43.023 -58.484 1.00 45.12 558 GLU A N 1
ATOM 4204 C CA . GLU A 1 558 ? 27.486 41.890 -59.136 1.00 45.12 558 GLU A CA 1
ATOM 4205 C C . GLU A 1 558 ? 26.654 41.275 -60.280 1.00 45.12 558 GLU A C 1
ATOM 4207 O O . GLU A 1 558 ? 27.202 40.762 -61.250 1.00 45.12 558 GLU A O 1
ATOM 4212 N N . SER A 1 559 ? 25.320 41.380 -60.222 1.00 40.25 559 SER A N 1
ATOM 4213 C CA . SER A 1 559 ? 24.405 40.763 -61.199 1.00 40.25 559 SER A CA 1
ATOM 4214 C C . SER A 1 559 ? 24.381 41.391 -62.605 1.00 40.25 559 SER A C 1
ATOM 4216 O O . SER A 1 559 ? 23.546 40.997 -63.419 1.00 40.25 559 SER A O 1
ATOM 4218 N N . MET A 1 560 ? 25.252 42.368 -62.899 1.00 41.22 560 MET A N 1
ATOM 4219 C CA . MET A 1 560 ? 25.205 43.156 -64.141 1.00 41.22 560 MET A CA 1
ATOM 4220 C C . MET A 1 560 ? 26.454 43.049 -65.040 1.00 41.22 560 MET A C 1
ATOM 4222 O O . MET A 1 560 ? 26.391 43.528 -66.169 1.00 41.22 560 MET A O 1
ATOM 4226 N N . ASP A 1 561 ? 27.537 42.393 -64.595 1.00 44.12 561 ASP A N 1
ATOM 4227 C CA . ASP A 1 561 ? 28.788 42.242 -65.373 1.00 44.12 561 ASP A CA 1
ATOM 4228 C C . ASP A 1 561 ? 28.961 40.859 -66.051 1.00 44.12 561 ASP A C 1
ATOM 4230 O O . ASP A 1 561 ? 29.684 40.747 -67.039 1.00 44.12 561 ASP A O 1
ATOM 4234 N N . ASP A 1 562 ? 28.285 39.804 -65.578 1.00 40.69 562 ASP A N 1
ATOM 4235 C CA . ASP A 1 562 ? 28.500 38.403 -66.020 1.00 40.69 562 ASP A CA 1
ATOM 4236 C C . ASP A 1 562 ? 27.533 37.923 -67.135 1.00 40.69 562 ASP A C 1
ATOM 4238 O O . ASP A 1 562 ? 27.329 36.726 -67.346 1.00 40.69 562 ASP A O 1
ATOM 4242 N N . ALA A 1 563 ? 26.897 38.849 -67.862 1.00 38.47 563 ALA A N 1
ATOM 4243 C CA . ALA A 1 563 ? 25.871 38.528 -68.866 1.00 38.47 563 ALA A CA 1
ATOM 4244 C C . ALA A 1 563 ? 26.419 38.066 -70.239 1.00 38.47 563 ALA A C 1
ATOM 4246 O O . ALA A 1 563 ? 25.657 37.519 -71.036 1.00 38.47 563 ALA A O 1
ATOM 4247 N N . ASP A 1 564 ? 27.717 38.255 -70.512 1.00 42.03 564 ASP A N 1
ATOM 4248 C CA . ASP A 1 564 ? 28.347 38.022 -71.822 1.00 42.03 564 ASP A CA 1
ATOM 4249 C C . ASP A 1 564 ? 29.468 36.957 -71.774 1.00 42.03 564 ASP A C 1
ATOM 4251 O O . ASP A 1 564 ? 30.655 37.277 -71.903 1.00 42.03 564 ASP A O 1
ATOM 4255 N N . ARG A 1 565 ? 29.105 35.665 -71.639 1.00 36.03 565 ARG A N 1
ATOM 4256 C CA . ARG A 1 565 ? 29.934 34.530 -72.124 1.00 36.03 565 ARG A CA 1
ATOM 4257 C C . ARG A 1 565 ? 29.215 33.173 -72.231 1.00 36.03 565 ARG A C 1
ATOM 4259 O O . ARG A 1 565 ? 28.877 32.541 -71.240 1.00 36.03 565 ARG A O 1
ATOM 4266 N N . GLU A 1 566 ? 29.056 32.739 -73.483 1.00 34.38 566 GLU A N 1
ATOM 4267 C CA . GLU A 1 566 ? 29.255 31.375 -74.026 1.00 34.38 566 GLU A CA 1
ATOM 4268 C C . GLU A 1 566 ? 28.980 30.180 -73.071 1.00 34.38 566 GLU A C 1
ATOM 4270 O O . GLU A 1 566 ? 29.772 29.873 -72.189 1.00 34.38 566 GLU A O 1
ATOM 4275 N N . ALA A 1 567 ? 27.865 29.444 -73.156 1.00 36.75 567 ALA A N 1
ATOM 4276 C CA . ALA A 1 567 ? 27.383 28.608 -74.274 1.00 36.75 567 ALA A CA 1
ATOM 4277 C C . ALA A 1 567 ? 28.333 27.446 -74.673 1.00 36.75 567 ALA A C 1
ATOM 4279 O 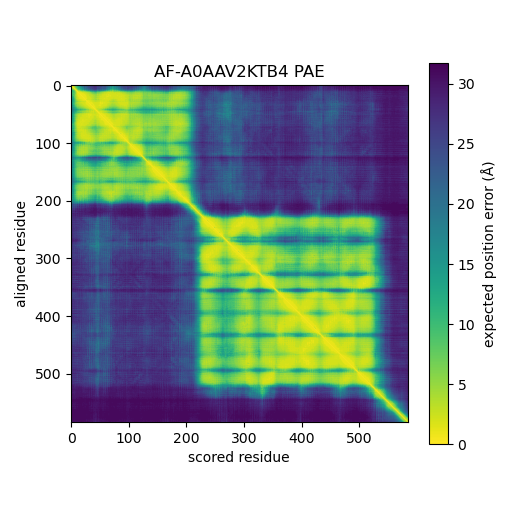O . ALA A 1 567 ? 29.152 27.582 -75.577 1.00 36.75 567 ALA A O 1
ATOM 4280 N N . GLY A 1 568 ? 28.166 26.265 -74.052 1.00 30.25 568 GLY A N 1
ATOM 4281 C CA . GLY A 1 568 ? 28.913 25.038 -74.383 1.00 30.25 568 GLY A CA 1
ATOM 4282 C C . GLY A 1 568 ? 28.294 23.741 -73.820 1.00 30.25 568 GLY A C 1
ATOM 4283 O O . GLY A 1 568 ? 27.673 23.745 -72.761 1.00 30.25 568 GLY A O 1
ATOM 4284 N N . LEU A 1 569 ? 28.459 22.630 -74.547 1.00 29.92 569 LEU A N 1
ATOM 4285 C CA . LEU A 1 569 ? 27.961 21.258 -74.286 1.00 29.92 569 LEU A CA 1
ATOM 4286 C C . LEU A 1 569 ? 29.161 20.280 -74.142 1.00 29.92 569 LEU A C 1
ATOM 4288 O O . LEU A 1 569 ? 30.254 20.669 -74.555 1.00 29.92 569 LEU A O 1
ATOM 4292 N N . PRO A 1 570 ? 29.006 18.979 -73.784 1.00 44.38 570 PRO A N 1
ATOM 4293 C CA . PRO A 1 570 ? 28.050 18.289 -72.897 1.00 44.38 570 PRO A CA 1
ATOM 4294 C C . PRO A 1 570 ? 28.767 17.323 -71.888 1.00 44.38 570 PRO A C 1
ATOM 4296 O O . PRO A 1 570 ? 29.961 17.440 -71.631 1.00 44.38 570 PRO A O 1
ATOM 4299 N N . PHE A 1 571 ? 28.040 16.345 -71.319 1.00 38.34 571 PHE A N 1
ATOM 4300 C CA . PHE A 1 571 ? 28.551 15.195 -70.534 1.00 38.34 571 PHE A CA 1
ATOM 4301 C C . PHE A 1 571 ? 29.564 14.306 -71.300 1.00 38.34 571 PHE A C 1
ATOM 4303 O O . PHE A 1 571 ? 29.310 14.041 -72.472 1.00 38.34 571 PHE A O 1
ATOM 4310 N N . ASP A 1 572 ? 30.576 13.721 -70.616 1.00 31.91 572 ASP A N 1
ATOM 4311 C CA . ASP A 1 572 ? 30.640 12.258 -70.314 1.00 31.91 572 ASP A CA 1
ATOM 4312 C C . ASP A 1 572 ? 31.818 11.810 -69.379 1.00 31.91 572 ASP A C 1
ATOM 4314 O O . ASP A 1 572 ? 32.862 12.450 -69.298 1.00 31.91 572 ASP A O 1
ATOM 4318 N N . SER A 1 573 ? 31.680 10.611 -68.789 1.00 31.42 573 SER A N 1
ATOM 4319 C CA . SER A 1 573 ? 32.716 9.604 -68.440 1.00 31.42 573 SER A CA 1
ATOM 4320 C C . SER A 1 573 ? 33.595 9.647 -67.148 1.00 31.42 573 SER A C 1
ATOM 4322 O O . SER A 1 573 ? 34.487 10.463 -66.963 1.00 31.42 573 SER A O 1
ATOM 4324 N N . VAL A 1 574 ? 33.398 8.607 -66.310 1.00 31.67 574 VAL A N 1
ATOM 4325 C CA . VAL A 1 574 ? 34.387 7.626 -65.758 1.00 31.67 574 VAL A CA 1
ATOM 4326 C C . VAL A 1 574 ? 35.714 8.088 -65.091 1.00 31.67 574 VAL A C 1
ATOM 4328 O O . VAL A 1 574 ? 36.621 8.522 -65.786 1.00 31.67 574 VAL A O 1
ATOM 4331 N N . SER A 1 575 ? 35.955 7.703 -63.811 1.00 32.56 575 SER A N 1
ATOM 4332 C CA . SER A 1 575 ? 37.081 6.794 -63.422 1.00 32.56 575 SER A CA 1
ATOM 4333 C C . SER A 1 575 ? 37.124 6.327 -61.941 1.00 32.56 575 SER A C 1
ATOM 4335 O O . SER A 1 575 ? 36.726 7.021 -61.014 1.00 32.56 575 SER A O 1
ATOM 4337 N N . ARG A 1 576 ? 37.674 5.117 -61.750 1.00 32.97 576 ARG A N 1
ATOM 4338 C CA . ARG A 1 576 ? 37.883 4.305 -60.526 1.00 32.97 576 ARG A CA 1
ATOM 4339 C C . ARG A 1 576 ? 39.011 4.794 -59.587 1.00 32.97 576 ARG A C 1
ATOM 4341 O O . ARG A 1 576 ? 40.070 5.165 -60.090 1.00 32.97 576 ARG A O 1
ATOM 4348 N N . ARG A 1 577 ? 38.932 4.456 -58.281 1.00 35.78 577 ARG A N 1
ATOM 4349 C CA . ARG A 1 577 ? 39.980 3.653 -57.574 1.00 35.78 577 ARG A CA 1
ATOM 4350 C C . ARG A 1 577 ? 39.520 3.038 -56.229 1.00 35.78 577 ARG A C 1
ATOM 4352 O O . ARG A 1 577 ? 38.443 3.362 -55.748 1.00 35.78 577 ARG A O 1
ATOM 4359 N N . ASN A 1 578 ? 40.330 2.124 -55.667 1.00 34.28 578 ASN A N 1
ATOM 4360 C CA . ASN A 1 578 ? 39.990 1.198 -54.563 1.00 34.28 578 ASN A CA 1
ATOM 4361 C C . ASN A 1 578 ? 40.858 1.372 -53.290 1.00 34.28 578 ASN A C 1
ATOM 4363 O O . ASN A 1 578 ? 42.001 1.812 -53.389 1.00 34.28 578 ASN A O 1
ATOM 4367 N N . GLY A 1 579 ? 40.358 0.851 -52.157 1.00 33.38 579 GLY A N 1
ATOM 4368 C CA . GLY A 1 579 ? 41.077 0.470 -50.916 1.00 33.38 579 GLY A CA 1
ATOM 4369 C C . GLY A 1 579 ? 40.068 0.341 -49.753 1.00 33.38 579 GLY A C 1
ATOM 4370 O O . GLY A 1 579 ? 39.362 1.310 -49.509 1.00 33.38 579 GLY A O 1
ATOM 4371 N N . ALA A 1 580 ? 39.785 -0.792 -49.082 1.00 34.62 580 ALA A N 1
ATOM 4372 C CA . ALA A 1 580 ? 40.630 -1.867 -48.509 1.00 34.62 580 ALA A CA 1
ATOM 4373 C C . ALA A 1 580 ? 41.654 -1.295 -47.502 1.00 34.62 580 ALA A C 1
ATOM 4375 O O . ALA A 1 580 ? 42.369 -0.372 -47.869 1.00 34.62 580 ALA A O 1
ATOM 4376 N N . ILE A 1 581 ? 41.777 -1.723 -46.234 1.00 37.56 581 ILE A N 1
ATOM 4377 C CA . ILE A 1 581 ? 41.617 -3.035 -45.540 1.00 37.56 581 ILE A CA 1
ATOM 4378 C C . ILE A 1 581 ? 40.888 -2.802 -44.174 1.00 37.56 581 ILE A C 1
ATOM 4380 O O . ILE A 1 581 ? 41.025 -1.701 -43.653 1.00 37.56 581 ILE A O 1
ATOM 4384 N N . VAL A 1 582 ? 40.060 -3.643 -43.514 1.00 43.22 582 VAL A N 1
ATOM 4385 C CA . VAL A 1 582 ? 39.675 -5.090 -43.510 1.00 43.22 582 VAL A CA 1
ATOM 4386 C C . VAL A 1 582 ? 40.306 -5.949 -42.378 1.00 43.22 582 VAL A C 1
ATOM 4388 O O . VAL A 1 582 ? 41.509 -6.168 -42.366 1.00 43.22 582 VAL A O 1
ATOM 4391 N N . SER A 1 583 ? 39.459 -6.548 -41.513 1.00 42.50 583 SER A N 1
ATOM 4392 C CA . SER A 1 583 ? 39.766 -7.477 -40.383 1.00 42.50 583 SER A CA 1
ATOM 4393 C C . SER A 1 583 ? 40.564 -6.895 -39.191 1.00 42.50 583 SER A C 1
ATOM 4395 O O . SER A 1 583 ? 41.236 -5.879 -39.342 1.00 42.50 583 SER A O 1
ATOM 4397 N N . SER A 1 584 ? 40.492 -7.458 -37.974 1.00 45.94 584 SER A N 1
ATOM 4398 C CA . SER A 1 584 ? 39.816 -8.696 -37.512 1.00 45.94 584 SER A CA 1
ATOM 4399 C C . SER A 1 584 ? 38.883 -8.468 -36.322 1.00 45.94 584 SER A C 1
ATOM 4401 O O . SER A 1 584 ? 39.394 -7.951 -35.303 1.00 45.94 584 SER A O 1
#

Organism: Knipowitschia caucasica (NCBI:txid637954)

Foldseek 3Di:
DVVVVVLVCLQVVLLVLLLVLLLLLLCLVLQLVVLCVVQVVVVADSVPRVSNVVSVVSNVSSLVSLLVSLLRHPPLLSVLSNLSSVVSNVVCCCVRVVDDQDPVNVVVSVVSVVVSVVSNVPPDPDDDPQALVSLVVVCPPVVNVVVLVVLVVVLCCLVPPCCVPCVVPDVVSVVSNVVSVVVVSSSVSNNVSNVVVVVLVVLVVVCVVVVPPPPPDPCVVVVVVVQLVVLAVLLLVLLLLLLLLLLVLVVLLVLQQVVCVVVVFDGVVRNTPCSVVGVSNVSSVVSNVSSVVSLLLSLQRHALLQSLLSNLSSVLSNVVSCCVVVVQDQAPLLVLLSVLSVQLSVLSSVLPFSFDPCLALVVLVVLCPPPLLVVLLVVLVVLLVCLVPPVCVPPVLPDLCSLLLNLQLLLLLLSSLSNSLSSLVSVVSVVDPSVPPVVNVVSVVSNVVSVVSNVVSLVSSVVRDPPLVSVLSSSLSNSVNNCVSSCSSRVSVVRGDPVSVVSSVVSSVSNSSSSCSSRVCRVPRDDPVVVVVVVVVVVVVVVCPVVVVVVVVVVVVVVPPPPDDDDDDDDDDDDDDDDDDDDD

Mean predicted aligned error: 18.48 Å

InterPro domains:
  IPR008521 Magnesium transporter NIPA [PF05653] (12-200)
  IPR008521 Magnesium transporter NIPA [PF05653] (230-524)
  IPR008521 Magnesium transporter NIPA [PTHR12570] (230-541)
  IPR037185 Multidrug transporter EmrE superfamily [SSF103481] (50-124)
  IPR037185 Multidrug transporter EmrE superfamily [SSF103481] (278-351)

Solvent-accessible surface area (backbone atoms only — not comparable to full-atom values): 30484 Å² total; per-residue (Å²): 109,72,65,60,54,50,64,66,44,39,49,56,52,13,49,51,37,20,42,55,14,16,40,39,39,14,44,16,62,42,30,32,50,49,9,38,51,60,12,55,77,68,74,48,56,37,90,74,28,67,46,20,52,47,13,55,51,36,35,54,54,12,51,53,32,37,43,51,12,48,64,53,23,62,53,71,55,43,57,41,39,44,48,54,4,57,49,45,20,54,56,45,26,34,72,77,68,66,46,80,78,48,73,68,56,53,50,50,45,53,52,46,52,51,50,28,50,50,46,51,72,70,45,73,91,68,82,75,85,86,47,60,67,62,48,51,55,59,54,66,34,68,69,46,46,52,49,54,50,53,52,50,52,50,45,50,45,41,62,72,51,44,35,78,76,38,36,92,82,36,66,63,51,56,54,48,49,56,51,62,56,50,67,47,50,58,62,51,37,44,50,55,43,40,51,50,52,49,53,50,49,45,64,54,51,69,44,62,67,65,73,69,64,72,66,64,72,76,57,53,68,56,51,51,68,47,49,59,50,51,35,35,54,51,10,51,51,26,23,52,50,11,14,48,27,41,9,47,11,55,44,32,32,49,54,30,51,56,52,38,50,74,67,74,41,61,48,61,98,74,77,22,69,63,56,84,76,36,67,45,26,52,54,13,50,52,30,31,54,54,9,53,51,27,41,60,51,10,43,50,35,26,53,62,66,39,47,54,56,38,50,56,49,13,56,45,41,27,55,55,48,31,34,68,78,69,63,48,81,77,27,53,47,28,54,52,9,46,52,31,34,51,51,12,37,53,37,19,56,73,31,39,67,84,69,77,87,66,85,42,61,64,56,47,47,52,35,60,64,31,68,68,29,44,51,50,53,50,48,48,50,51,53,35,49,44,37,60,71,63,41,31,84,76,37,38,92,80,36,68,65,47,29,40,50,40,24,12,48,38,39,20,55,26,52,56,24,49,29,53,47,30,38,39,49,52,39,40,74,72,70,45,74,45,91,77,41,68,64,56,57,50,33,52,52,50,26,54,54,26,49,56,49,21,54,53,30,47,50,52,38,55,74,77,39,62,56,69,57,45,54,50,54,38,51,53,49,26,46,51,33,32,38,55,45,46,36,55,44,69,44,43,70,84,74,50,53,74,66,31,55,51,31,30,51,52,10,49,52,33,26,54,54,6,45,45,30,42,40,79,38,56,89,50,84,55,47,72,71,56,54,53,50,50,52,56,46,53,53,48,52,61,68,40,59,72,56,58,61,60,61,58,54,57,60,55,62,63,72,71,75,78,83,85,72,85,90,86,87,82,91,85,84,90,87,90,89,89,78,88,86,83,88,134

pLDDT: mean 74.9, std 15.38, range [29.92, 92.62]

Nearest PDB structures (foldseek):
  6qv0-assembly1_A  TM=2.273E-01  e=2.008E-01  Thermotoga maritima MSB8
  7zk8-assembly1_A  TM=2.218E-01  e=2.266E-01  Mus musculus
  4q4a-assembly1_A  TM=1.862E-01  e=1.284E+00  Thermotoga maritima MSB8
  8chb-assembly1_B  TM=1.880E-01  e=9.265E+00  Bacillus subtilis
  8sxa-assembly1_A  TM=1.205E-01  e=7.573E+00  Bos taurus

Secondary structure (DSSP, 8-state):
-HHHHHHHHHHHHHHHHHHHHHHHHHHHHHHHHHHHHHHHHTT--GGG-HHHHHHHHHHHHHHHHHHHHHHHS-HHHHHHHTHHHHHHHHHHHHHHT-----HHHHHHHHHHHHHHHHHHHS---PPPP-SHHHHHHHHSSHHHHHHHHHHHHHHHHIIIIIHHHHTTT-THHHHHHHHHHHHHHHHHHHHHHHHHHHHHHHHHHTTTTTTT---TTTSHHHHHHHHHHHHHHHHHHHHHHHHHHHHHHHHHHHHHHHHHHHTTPPPGGGT-GGGGG-HHHHHHHHHHHHHHHHHHHHTTTS-HHHHHHHTHHHHHHHHHHHHHHS-----HHHHHHHHHHHHHHHHHHHT--------SHHHHHHHHHSHHHHHHHHHHHHHHHHIIIIIHHHHTTT-HHHHHHHHHHHHHHHHHHHHHHHHHHHHHHTT--GGG-HHHHHHHHHHHHHHHHHHHHHHHHHHHS-HHHHHHHHHHHHHHHHHHHHHHHHTGGGS--HHHHHHHHHHHHHHHHHHHHHHHTTT----HHHHHHHHHHHHHHHHGGGTHHHHHHHHHHHTTT-----------------------